Protein AF-0000000078039762 (afdb_homodimer)

Secondary structure (DSSP, 8-state):
-HHHHHHHHHHHHHHHHHH-TT-----HHHHHHHHTS-HHHHHHHT-SSHHHHHHHHHHHHHHHHHHHHHHHHT-TT-SSHHHHIIIIIHHHHHHTHHHHHHHHH-STTTTHHHHHHHHHHHHHHHS-EEEEE-SSS-HHHHHHHHHHHHHHHHHHHHTSSSPPPHHHHHHHHHHHHTS-HHHHEEEEEPP---/-HHHHHHHHHHHHHHHHHH-TT-----HHHHHHHHTS-HHHHHHHT-SSHHHHHHHHHHHHHHHHHHHHHHHHT-TT-SSHHHHIIIIIHHHHHHTHHHHHHHHH-STTTTHHHHHHHHHHHHHHHS-EEEEE-SSS-HHHHHHHHHHHHHHHHHHHHTSSSPPPHHHHHHHHHHHHTS-HHHHEEEEEPP---

Structure (mmCIF, N/CA/C/O backbone):
data_AF-0000000078039762-model_v1
#
loop_
_entity.id
_entity.type
_entity.pdbx_description
1 polymer 'TetR family transcriptional regulator'
#
loop_
_atom_site.group_PDB
_atom_site.id
_atom_site.type_symbol
_atom_site.label_atom_id
_atom_site.label_alt_id
_atom_site.label_comp_id
_atom_site.label_asym_id
_atom_site.label_entity_id
_atom_site.label_seq_id
_atom_site.pdbx_PDB_ins_code
_atom_site.Cartn_x
_atom_site.Cartn_y
_atom_site.Cartn_z
_atom_site.occupancy
_atom_site.B_iso_or_equiv
_atom_site.auth_seq_id
_atom_site.auth_comp_id
_atom_site.auth_asym_id
_atom_site.auth_atom_id
_atom_site.pdbx_PDB_model_num
ATOM 1 N N . MET A 1 1 ? 27.312 -24.609 -12.953 1 38.22 1 MET A N 1
ATOM 2 C CA . MET A 1 1 ? 28.078 -23.75 -12.047 1 38.22 1 MET A CA 1
ATOM 3 C C . MET A 1 1 ? 27.406 -22.391 -11.883 1 38.22 1 MET A C 1
ATOM 5 O O . MET A 1 1 ? 27.547 -21.75 -10.844 1 38.22 1 MET A O 1
ATOM 9 N N . VAL A 1 2 ? 26.828 -21.812 -12.977 1 49.09 2 VAL A N 1
ATOM 10 C CA . VAL A 1 2 ? 26.266 -20.5 -13.281 1 49.09 2 VAL A CA 1
ATOM 11 C C . VAL A 1 2 ? 24.953 -20.312 -12.539 1 49.09 2 VAL A C 1
ATOM 13 O O . VAL A 1 2 ? 24.703 -19.266 -11.945 1 49.09 2 VAL A O 1
ATOM 16 N N . GLN A 1 3 ? 24.156 -21.359 -12.648 1 53.16 3 GLN A N 1
ATOM 17 C CA . GLN A 1 3 ? 22.844 -21.328 -12.023 1 53.16 3 GLN A CA 1
ATOM 18 C C . GLN A 1 3 ? 22.969 -21.297 -10.5 1 53.16 3 GLN A C 1
ATOM 20 O O . GLN A 1 3 ? 22.219 -20.578 -9.828 1 53.16 3 GLN A O 1
ATOM 25 N N . GLY A 1 4 ? 24.078 -21.812 -10.016 1 63.88 4 GLY A N 1
ATOM 26 C CA . GLY A 1 4 ? 24.391 -21.906 -8.602 1 63.88 4 GLY A CA 1
ATOM 27 C C . GLY A 1 4 ? 24.781 -20.562 -7.984 1 63.88 4 GLY A C 1
ATOM 28 O O . GLY A 1 4 ? 24.406 -20.266 -6.848 1 63.88 4 GLY A O 1
ATOM 29 N N . SER A 1 5 ? 25.266 -19.688 -8.906 1 82.94 5 SER A N 1
ATOM 30 C CA . SER A 1 5 ? 25.797 -18.438 -8.383 1 82.94 5 SER A CA 1
ATOM 31 C C . SER A 1 5 ? 2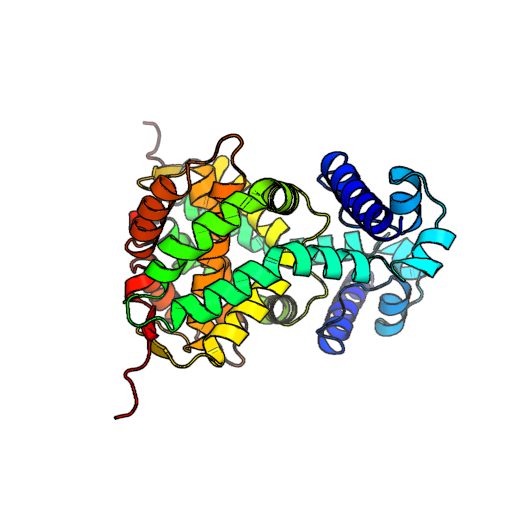4.703 -17.391 -8.234 1 82.94 5 SER A C 1
ATOM 33 O O . SER A 1 5 ? 24.656 -16.688 -7.223 1 82.94 5 SER A O 1
ATOM 35 N N . ARG A 1 6 ? 23.766 -17.438 -9.211 1 90.38 6 ARG A N 1
ATOM 36 C CA . ARG A 1 6 ? 22.688 -16.469 -9.07 1 90.38 6 ARG A CA 1
ATOM 37 C C . ARG A 1 6 ? 21.859 -16.734 -7.812 1 90.38 6 ARG A C 1
ATOM 39 O O . ARG A 1 6 ? 21.484 -15.805 -7.102 1 90.38 6 ARG A O 1
ATOM 46 N N . GLU A 1 7 ? 21.781 -18.031 -7.59 1 91.62 7 GLU A N 1
ATOM 47 C CA . GLU A 1 7 ? 21.031 -18.422 -6.395 1 91.62 7 GLU A CA 1
ATOM 48 C C . GLU A 1 7 ? 21.766 -18 -5.125 1 91.62 7 GLU A C 1
ATOM 50 O O . GLU A 1 7 ? 21.141 -17.578 -4.152 1 91.62 7 GLU A O 1
ATOM 55 N N . ALA A 1 8 ? 23 -18.109 -5.215 1 93.06 8 ALA A N 1
ATOM 56 C CA . ALA A 1 8 ? 23.812 -17.688 -4.074 1 93.06 8 ALA A CA 1
ATOM 57 C C . ALA A 1 8 ? 23.672 -16.188 -3.818 1 93.06 8 ALA A C 1
ATOM 59 O O . ALA A 1 8 ? 23.594 -15.75 -2.666 1 93.06 8 ALA A O 1
ATOM 60 N N . ILE A 1 9 ? 23.609 -15.453 -4.852 1 95.69 9 ILE A N 1
ATOM 61 C CA . ILE A 1 9 ? 23.484 -14 -4.762 1 95.69 9 ILE A CA 1
ATOM 62 C C . ILE A 1 9 ? 22.094 -13.641 -4.207 1 95.69 9 ILE A C 1
ATOM 64 O O . ILE A 1 9 ? 21.984 -12.828 -3.291 1 95.69 9 ILE A O 1
ATOM 68 N N . VAL A 1 10 ? 21.125 -14.32 -4.703 1 94.38 10 VAL A N 1
ATOM 69 C CA . VAL A 1 10 ? 19.75 -14.078 -4.254 1 94.38 10 VAL A CA 1
ATOM 70 C C . VAL A 1 10 ? 19.609 -14.453 -2.781 1 94.38 10 VAL A C 1
ATOM 72 O O . VAL A 1 10 ? 19.047 -13.703 -1.993 1 94.38 10 VAL A O 1
ATOM 75 N N . ASN A 1 11 ? 20.188 -15.586 -2.461 1 94.94 11 ASN A N 1
ATOM 76 C CA . ASN A 1 11 ? 20.141 -16.016 -1.07 1 94.94 11 ASN A CA 1
ATOM 77 C C . ASN A 1 11 ? 20.844 -15.039 -0.145 1 94.94 11 ASN A C 1
ATOM 79 O O . ASN A 1 11 ? 20.422 -14.836 0.993 1 94.94 11 ASN A O 1
ATOM 83 N N . ALA A 1 12 ? 21.906 -14.484 -0.628 1 96.62 12 ALA A N 1
ATOM 84 C CA . ALA A 1 12 ? 22.641 -13.492 0.145 1 96.62 12 ALA A CA 1
ATOM 85 C C . ALA A 1 12 ? 21.781 -12.266 0.425 1 96.62 12 ALA A C 1
ATOM 87 O O . ALA A 1 12 ? 21.781 -11.734 1.539 1 96.62 12 ALA A O 1
ATOM 88 N N . VAL A 1 13 ? 21 -11.836 -0.562 1 96 13 VAL A N 1
ATOM 89 C CA . VAL A 1 13 ? 20.109 -10.695 -0.399 1 96 13 VAL A CA 1
ATOM 90 C C . VAL A 1 13 ? 19.078 -10.992 0.697 1 96 13 VAL A C 1
ATOM 92 O O . VAL A 1 13 ? 18.859 -10.172 1.59 1 96 13 VAL A O 1
ATOM 95 N N . PHE A 1 14 ? 18.578 -12.156 0.68 1 94.56 14 PHE A N 1
ATOM 96 C CA . PHE A 1 14 ? 17.562 -12.531 1.656 1 94.56 14 PHE A CA 1
ATOM 97 C C . PHE A 1 14 ? 18.172 -12.641 3.051 1 94.56 14 PHE A C 1
ATOM 99 O O . PHE A 1 14 ? 17.531 -12.273 4.039 1 94.56 14 PHE A O 1
ATOM 106 N N . ARG A 1 15 ? 19.359 -13.109 3.131 1 96.12 15 ARG A N 1
ATOM 107 C CA . ARG A 1 15 ? 20.031 -13.188 4.426 1 96.12 15 ARG A CA 1
ATOM 108 C C . ARG A 1 15 ? 20.281 -11.797 5 1 96.12 15 ARG A C 1
ATOM 110 O O . ARG A 1 15 ? 20.062 -11.562 6.188 1 96.12 15 ARG A O 1
ATOM 117 N N . ILE A 1 16 ? 20.688 -10.93 4.164 1 97 16 ILE A N 1
ATOM 118 C CA . ILE A 1 16 ? 20.953 -9.562 4.598 1 97 16 ILE A CA 1
ATOM 119 C C . ILE A 1 16 ? 19.656 -8.914 5.082 1 97 16 ILE A C 1
ATOM 121 O O . ILE A 1 16 ? 19.625 -8.273 6.137 1 97 16 ILE A O 1
ATOM 125 N N . ALA A 1 17 ? 18.625 -9.133 4.32 1 95.06 17 ALA A N 1
ATOM 126 C CA . ALA A 1 17 ? 17.328 -8.562 4.672 1 95.06 17 ALA A CA 1
ATOM 127 C C . ALA A 1 17 ? 16.844 -9.078 6.027 1 95.06 17 ALA A C 1
ATOM 129 O O . ALA A 1 17 ? 16.344 -8.312 6.852 1 95.06 17 ALA A O 1
ATOM 130 N N . ARG A 1 18 ? 17.062 -10.312 6.262 1 93.5 18 ARG A N 1
ATOM 131 C CA . ARG A 1 18 ? 16.625 -10.93 7.504 1 93.5 18 ARG A CA 1
ATOM 132 C C . ARG A 1 18 ? 17.438 -10.438 8.695 1 93.5 18 ARG A C 1
ATOM 134 O O . ARG A 1 18 ? 16.891 -10.219 9.773 1 93.5 18 ARG A O 1
ATOM 141 N N . LYS A 1 19 ? 18.641 -10.195 8.469 1 95.38 19 LYS A N 1
ATOM 142 C CA . LYS A 1 19 ? 19.547 -9.734 9.516 1 95.38 19 LYS A CA 1
ATOM 143 C C . LYS A 1 19 ? 19.266 -8.273 9.875 1 95.38 19 LYS A C 1
ATOM 145 O O . LYS A 1 19 ? 19.438 -7.867 11.023 1 95.38 19 LYS A O 1
ATOM 150 N N . ASN A 1 20 ? 18.859 -7.539 8.828 1 94.62 20 ASN A N 1
ATOM 151 C CA . ASN A 1 20 ? 18.625 -6.109 8.992 1 94.62 20 ASN A CA 1
ATOM 152 C C . ASN A 1 20 ? 17.25 -5.707 8.438 1 94.62 20 ASN A C 1
ATOM 154 O O . ASN A 1 20 ? 17.172 -5.008 7.43 1 94.62 20 ASN A O 1
ATOM 158 N N . PRO A 1 21 ? 16.234 -5.992 9.172 1 91.19 21 PRO A N 1
ATOM 159 C CA . PRO A 1 21 ? 14.891 -5.836 8.633 1 91.19 21 PRO A CA 1
ATOM 160 C C . PRO A 1 21 ? 14.547 -4.383 8.312 1 91.19 21 PRO A C 1
ATOM 162 O O . PRO A 1 21 ? 13.672 -4.117 7.484 1 91.19 21 PRO A O 1
ATOM 165 N N . ASN A 1 22 ? 15.281 -3.434 8.875 1 85.69 22 ASN A N 1
ATOM 166 C CA . ASN A 1 22 ? 14.953 -2.029 8.672 1 85.69 22 ASN A CA 1
ATOM 167 C C . ASN A 1 22 ? 15.859 -1.38 7.633 1 85.69 22 ASN A C 1
ATOM 169 O O . ASN A 1 22 ? 15.695 -0.205 7.305 1 85.69 22 ASN A O 1
ATOM 173 N N . GLN A 1 23 ? 16.75 -2.143 7.105 1 87.81 23 GLN A N 1
ATOM 174 C CA . GLN A 1 23 ? 17.641 -1.61 6.086 1 87.81 23 GLN A CA 1
ATOM 175 C C . GLN A 1 23 ? 16.891 -1.348 4.781 1 87.81 23 GLN A C 1
ATOM 177 O O . GLN A 1 23 ? 16.141 -2.199 4.312 1 87.81 23 GLN A O 1
ATOM 182 N N . ARG A 1 24 ? 17.156 -0.207 4.18 1 82.81 24 ARG A N 1
ATOM 183 C CA . ARG A 1 24 ? 16.359 0.198 3.023 1 82.81 24 ARG A CA 1
ATOM 184 C C . ARG A 1 24 ? 17.172 0.089 1.739 1 82.81 24 ARG A C 1
ATOM 186 O O . ARG A 1 24 ? 16.625 0.141 0.639 1 82.81 24 ARG A O 1
ATOM 193 N N . GLU A 1 25 ? 18.484 0.005 1.938 1 84 25 GLU A N 1
ATOM 194 C CA . GLU A 1 25 ? 19.375 -0.081 0.786 1 84 25 GLU A CA 1
ATOM 195 C C . GLU A 1 25 ? 20.469 -1.127 1.009 1 84 25 GLU A C 1
ATOM 197 O O . GLU A 1 25 ? 20.812 -1.432 2.15 1 84 25 GLU A O 1
ATOM 202 N N . ILE A 1 26 ? 20.859 -1.694 -0.103 1 92.69 26 ILE A N 1
ATOM 203 C CA . ILE A 1 26 ? 21.969 -2.65 -0.054 1 92.69 26 ILE A CA 1
ATOM 204 C C . ILE A 1 26 ? 22.922 -2.4 -1.221 1 92.69 26 ILE A C 1
ATOM 206 O O . ILE A 1 26 ? 22.5 -1.93 -2.281 1 92.69 26 ILE A O 1
ATOM 210 N N . THR A 1 27 ? 24.203 -2.602 -1.029 1 93.75 27 THR A N 1
ATOM 211 C CA . THR A 1 27 ? 25.188 -2.389 -2.074 1 93.75 27 THR A CA 1
ATOM 212 C C . THR A 1 27 ? 25.672 -3.721 -2.646 1 93.75 27 THR A C 1
ATOM 214 O O . THR A 1 27 ? 25.5 -4.77 -2.02 1 93.75 27 THR A O 1
ATOM 217 N N . MET A 1 28 ? 26.312 -3.576 -3.809 1 95.12 28 MET A N 1
ATOM 218 C CA . MET A 1 28 ? 26.906 -4.758 -4.418 1 95.12 28 MET A CA 1
ATOM 219 C C . MET A 1 28 ? 28.016 -5.328 -3.531 1 95.12 28 MET A C 1
ATOM 221 O O . MET A 1 28 ? 28.203 -6.543 -3.469 1 95.12 28 MET A O 1
ATOM 225 N N . ALA A 1 29 ? 28.703 -4.441 -2.852 1 95.81 29 ALA A N 1
ATOM 226 C CA . ALA A 1 29 ? 29.781 -4.867 -1.963 1 95.81 29 ALA A CA 1
ATOM 227 C C . ALA A 1 29 ? 29.234 -5.711 -0.813 1 95.81 29 ALA A C 1
ATOM 229 O O . ALA A 1 29 ? 29.812 -6.754 -0.481 1 95.81 29 ALA A O 1
ATOM 230 N N . GLU A 1 30 ? 28.141 -5.305 -0.199 1 96.81 30 GLU A N 1
ATOM 231 C CA . GLU A 1 30 ? 27.516 -6.035 0.895 1 96.81 30 GLU A CA 1
ATOM 232 C C . GLU A 1 30 ? 27.031 -7.41 0.434 1 96.81 30 GLU A C 1
ATOM 234 O O . GLU A 1 30 ? 27.203 -8.406 1.144 1 96.81 30 GLU A O 1
ATOM 239 N N . ILE A 1 31 ? 26.438 -7.418 -0.762 1 97.25 31 ILE A N 1
ATOM 240 C CA . ILE A 1 31 ? 25.906 -8.656 -1.317 1 97.25 31 ILE A CA 1
ATOM 241 C C . ILE A 1 31 ? 27.047 -9.625 -1.604 1 97.25 31 ILE A C 1
ATOM 243 O O . ILE A 1 31 ? 26.969 -10.812 -1.259 1 97.25 31 ILE A O 1
ATOM 247 N N . ALA A 1 32 ? 28.109 -9.117 -2.217 1 96.5 32 ALA A N 1
ATOM 248 C CA . ALA A 1 32 ? 29.281 -9.938 -2.535 1 96.5 32 ALA A CA 1
ATOM 249 C C . ALA A 1 32 ? 29.875 -10.555 -1.272 1 96.5 32 ALA A C 1
ATOM 251 O O . ALA A 1 32 ? 30.156 -11.758 -1.229 1 96.5 32 ALA A O 1
ATOM 252 N N . LYS A 1 33 ? 30.016 -9.742 -0.26 1 97 33 LYS A N 1
ATOM 253 C CA . LYS A 1 33 ? 30.562 -10.188 1.016 1 97 33 LYS A CA 1
ATOM 254 C C . LYS A 1 33 ? 29.719 -11.289 1.627 1 97 33 LYS A C 1
ATOM 256 O O . LYS A 1 33 ? 30.234 -12.328 2.049 1 97 33 LYS A O 1
ATOM 261 N N . GLU A 1 34 ? 28.422 -11.141 1.652 1 96.81 34 GLU A N 1
ATOM 262 C CA . GLU A 1 34 ? 27.5 -12.109 2.242 1 96.81 34 GLU A CA 1
ATOM 263 C C . GLU A 1 34 ? 27.469 -13.406 1.438 1 96.81 34 GLU A C 1
ATOM 265 O O . GLU A 1 34 ? 27.344 -14.492 2.006 1 96.81 34 GLU A O 1
ATOM 270 N N . ALA A 1 35 ? 27.609 -13.273 0.099 1 95.69 35 ALA A N 1
ATOM 271 C CA . ALA A 1 35 ? 27.547 -14.422 -0.798 1 95.69 35 ALA A CA 1
ATOM 272 C C . ALA A 1 35 ? 28.875 -15.164 -0.83 1 95.69 35 ALA A C 1
ATOM 274 O O . ALA A 1 35 ? 28.953 -16.297 -1.311 1 95.69 35 ALA A O 1
ATOM 275 N N . GLY A 1 36 ? 29.938 -14.516 -0.437 1 94.94 36 GLY A N 1
ATOM 276 C CA . GLY A 1 36 ? 31.25 -15.133 -0.442 1 94.94 36 GLY A CA 1
ATOM 277 C C . GLY A 1 36 ? 31.891 -15.156 -1.817 1 94.94 36 GLY A C 1
ATOM 278 O O . GLY A 1 36 ? 32.562 -16.125 -2.18 1 94.94 36 GLY A O 1
ATOM 279 N N . ILE A 1 37 ? 31.578 -14.188 -2.617 1 93.81 37 ILE A N 1
ATOM 280 C CA . ILE A 1 37 ? 32.188 -14.055 -3.941 1 93.81 37 ILE A CA 1
ATOM 281 C C . ILE A 1 37 ? 32.656 -12.617 -4.164 1 93.81 37 ILE A C 1
ATOM 283 O O . ILE A 1 37 ? 32.25 -11.711 -3.426 1 93.81 37 ILE A O 1
ATOM 287 N N . SER A 1 38 ? 33.531 -12.43 -5.152 1 92 38 SER A N 1
ATOM 288 C CA . SER A 1 38 ? 34.031 -11.078 -5.426 1 92 38 SER A CA 1
ATOM 289 C C . SER A 1 38 ? 32.969 -10.25 -6.16 1 92 38 SER A C 1
ATOM 291 O O . SER A 1 38 ? 32.156 -10.797 -6.902 1 92 38 SER A O 1
ATOM 293 N N . ARG A 1 39 ? 33.031 -8.945 -5.906 1 92.81 39 ARG A N 1
ATOM 294 C CA . ARG A 1 39 ? 32.156 -8.023 -6.637 1 92.81 39 ARG A CA 1
ATOM 295 C C . ARG A 1 39 ? 32.312 -8.18 -8.141 1 92.81 39 ARG A C 1
ATOM 297 O O . ARG A 1 39 ? 31.344 -8.172 -8.891 1 92.81 39 ARG A O 1
ATOM 304 N N . GLN A 1 40 ? 33.5 -8.391 -8.562 1 92.38 40 GLN A N 1
ATOM 305 C CA . GLN A 1 40 ? 33.844 -8.516 -9.977 1 92.38 40 GLN A CA 1
ATOM 306 C C . GLN A 1 40 ? 33.188 -9.742 -10.594 1 92.38 40 GLN A C 1
ATOM 308 O O . GLN A 1 40 ? 32.656 -9.688 -11.719 1 92.38 40 GLN A O 1
ATOM 313 N N . ALA A 1 41 ? 33.188 -10.719 -9.898 1 91.56 41 ALA A N 1
ATOM 314 C CA . ALA A 1 41 ? 32.531 -11.953 -10.359 1 91.56 41 ALA A CA 1
ATOM 315 C C . ALA A 1 41 ? 31.047 -11.75 -10.578 1 91.56 41 ALA A C 1
ATOM 317 O O . ALA A 1 41 ? 30.484 -12.281 -11.539 1 91.56 41 ALA A O 1
ATOM 318 N N . ILE A 1 42 ? 30.328 -11.008 -9.664 1 93.12 42 ILE A N 1
ATOM 319 C CA . ILE A 1 42 ? 28.906 -10.727 -9.805 1 93.12 42 ILE A CA 1
ATOM 320 C C . ILE A 1 42 ? 28.672 -9.898 -11.07 1 93.12 42 ILE A C 1
ATOM 322 O O . ILE A 1 42 ? 27.812 -10.242 -11.891 1 93.12 42 ILE A O 1
ATOM 326 N N . TYR A 1 43 ? 29.5 -8.938 -11.328 1 90.44 43 TYR A N 1
ATOM 327 C CA . TYR A 1 43 ? 29.375 -8.023 -12.461 1 90.44 43 TYR A CA 1
ATOM 328 C C . TYR A 1 43 ? 29.594 -8.75 -13.773 1 90.44 43 TYR A C 1
ATOM 330 O O . TYR A 1 43 ? 28.859 -8.531 -14.742 1 90.44 43 TYR A O 1
ATOM 338 N N . GLN A 1 44 ? 30.5 -9.523 -13.812 1 86.56 44 GLN A N 1
ATOM 339 C CA . GLN A 1 44 ? 30.938 -10.156 -15.047 1 86.56 44 GLN A CA 1
ATOM 340 C C . GLN A 1 44 ? 29.969 -11.266 -15.469 1 86.56 44 GLN A C 1
ATOM 342 O O . GLN A 1 44 ? 29.703 -11.438 -16.656 1 86.56 44 GLN A O 1
ATOM 347 N N . LYS A 1 45 ? 29.406 -11.859 -14.516 1 88.69 45 LYS A N 1
ATOM 348 C CA . LYS A 1 45 ? 28.781 -13.125 -14.891 1 88.69 45 LYS A CA 1
ATOM 349 C C . LYS A 1 45 ? 27.281 -13.102 -14.586 1 88.69 45 LYS A C 1
ATOM 351 O O . LYS A 1 45 ? 26.531 -13.93 -15.102 1 88.69 45 LYS A O 1
ATOM 356 N N . HIS A 1 46 ? 26.812 -12.102 -13.797 1 92.06 46 HIS A N 1
ATOM 357 C CA . HIS A 1 46 ? 25.453 -12.336 -13.297 1 92.06 46 HIS A CA 1
ATOM 358 C C . HIS A 1 46 ? 24.609 -11.07 -13.383 1 92.06 46 HIS A C 1
ATOM 360 O O . HIS A 1 46 ? 23.609 -11.031 -14.094 1 92.06 46 HIS A O 1
ATOM 366 N N . PHE A 1 47 ? 25.016 -10.031 -12.539 1 95.44 47 PHE A N 1
ATOM 367 C CA . PHE A 1 47 ? 24.203 -8.82 -12.445 1 95.44 47 PHE A CA 1
ATOM 368 C C . PHE A 1 47 ? 25.078 -7.574 -12.516 1 95.44 47 PHE A C 1
ATOM 370 O O . PHE A 1 47 ? 26.141 -7.523 -11.898 1 95.44 47 PHE A O 1
ATOM 377 N N . SER A 1 48 ? 24.609 -6.598 -13.156 1 94.19 48 SER A N 1
ATOM 378 C CA . SER A 1 48 ? 25.391 -5.379 -13.344 1 94.19 48 SER A CA 1
ATOM 379 C C . SER A 1 48 ? 25.156 -4.395 -12.203 1 94.19 48 SER A C 1
ATOM 381 O O . SER A 1 48 ? 25.922 -3.445 -12.031 1 94.19 48 SER A O 1
ATOM 383 N N . ASN A 1 49 ? 24.047 -4.504 -11.516 1 92.19 49 ASN A N 1
ATOM 384 C CA . ASN A 1 49 ? 23.703 -3.637 -10.391 1 92.19 49 ASN A CA 1
ATOM 385 C C . ASN A 1 49 ? 22.656 -4.273 -9.484 1 92.19 49 ASN A C 1
ATOM 387 O O . ASN A 1 49 ? 22.109 -5.336 -9.805 1 92.19 49 ASN A O 1
ATOM 391 N N . VAL A 1 50 ? 22.391 -3.625 -8.445 1 92.5 50 VAL A N 1
ATOM 392 C CA . VAL A 1 50 ? 21.469 -4.141 -7.438 1 92.5 50 VAL A CA 1
ATOM 393 C C . VAL A 1 50 ? 20.062 -4.215 -8.023 1 92.5 50 VAL A C 1
ATOM 395 O O . VAL A 1 50 ? 19.312 -5.16 -7.75 1 92.5 50 VAL A O 1
ATOM 398 N N . GLU A 1 51 ? 19.734 -3.285 -8.875 1 89.62 51 GLU A N 1
ATOM 399 C CA . GLU A 1 51 ? 18.406 -3.244 -9.484 1 89.62 51 GLU A CA 1
ATOM 400 C C . GLU A 1 51 ? 18.141 -4.504 -10.305 1 89.62 51 GLU A C 1
ATOM 402 O O . GLU A 1 51 ? 17.031 -5.055 -10.258 1 89.62 51 GLU A O 1
ATOM 407 N N . GLU A 1 52 ? 19.062 -4.945 -10.969 1 93.31 52 GLU A N 1
ATOM 408 C CA . GLU A 1 52 ? 18.922 -6.152 -11.773 1 93.31 52 GLU A CA 1
ATOM 409 C C . GLU A 1 52 ? 18.688 -7.379 -10.898 1 93.31 52 GLU A C 1
ATOM 411 O O . GLU A 1 52 ? 17.969 -8.305 -11.289 1 93.31 52 GLU A O 1
ATOM 416 N N . ILE A 1 53 ? 19.328 -7.371 -9.75 1 94.62 53 ILE A N 1
ATOM 417 C CA . ILE A 1 53 ? 19.141 -8.469 -8.812 1 94.62 53 ILE A CA 1
ATOM 418 C C . ILE A 1 53 ? 17.688 -8.5 -8.344 1 94.62 53 ILE A C 1
ATOM 420 O O . ILE A 1 53 ? 17.031 -9.555 -8.375 1 94.62 53 ILE A O 1
ATOM 424 N N . PHE A 1 54 ? 17.156 -7.371 -8.023 1 92.62 54 PHE A N 1
ATOM 425 C CA . PHE A 1 54 ? 15.773 -7.301 -7.547 1 92.62 54 PHE A CA 1
ATOM 426 C C . PHE A 1 54 ? 14.797 -7.625 -8.672 1 92.62 54 PHE A C 1
ATOM 428 O O . PHE A 1 54 ? 13.773 -8.273 -8.438 1 92.62 54 PHE A O 1
ATOM 435 N N . ASP A 1 55 ? 15.117 -7.219 -9.828 1 92.06 55 ASP A N 1
ATOM 436 C CA . ASP A 1 55 ? 14.289 -7.582 -10.969 1 92.06 55 ASP A CA 1
ATOM 437 C C . ASP A 1 55 ? 14.211 -9.102 -11.141 1 92.06 55 ASP A C 1
ATOM 439 O O . ASP A 1 55 ? 13.141 -9.648 -11.406 1 92.06 55 ASP A O 1
ATOM 443 N N . TYR A 1 56 ? 15.344 -9.68 -11.016 1 93.38 56 TYR A N 1
ATOM 444 C CA . TYR A 1 56 ? 15.406 -11.133 -11.125 1 93.38 56 TYR A CA 1
ATOM 445 C C . TYR A 1 56 ? 14.586 -11.797 -10.023 1 93.38 56 TYR A C 1
ATOM 447 O O . TYR A 1 56 ? 13.82 -12.727 -10.281 1 93.38 56 TYR A O 1
ATOM 455 N N . ILE A 1 57 ? 14.688 -11.305 -8.852 1 93.75 57 ILE A N 1
ATOM 456 C CA . ILE A 1 57 ? 13.953 -11.836 -7.711 1 93.75 57 ILE A CA 1
ATOM 457 C C . ILE A 1 57 ? 12.453 -11.68 -7.949 1 93.75 57 ILE A C 1
ATOM 459 O O . ILE A 1 57 ? 11.688 -12.633 -7.773 1 93.75 57 ILE A O 1
ATOM 463 N N . HIS A 1 58 ? 12.047 -10.492 -8.398 1 93.81 58 HIS A N 1
ATOM 464 C CA . HIS A 1 58 ? 10.633 -10.234 -8.672 1 93.81 58 HIS A CA 1
ATOM 465 C C . HIS A 1 58 ? 10.094 -11.195 -9.719 1 93.81 58 HIS A C 1
ATOM 467 O O . HIS A 1 58 ? 9.047 -11.82 -9.516 1 93.81 58 HIS A O 1
ATOM 473 N N . ARG A 1 59 ? 10.812 -11.359 -10.75 1 92.44 59 ARG A N 1
ATOM 474 C CA . ARG A 1 59 ? 10.359 -12.203 -11.859 1 92.44 59 ARG A CA 1
ATOM 475 C C . ARG A 1 59 ? 10.289 -13.664 -11.43 1 92.44 59 ARG A C 1
ATOM 477 O O . ARG A 1 59 ? 9.352 -14.383 -11.797 1 92.44 59 ARG A O 1
ATOM 484 N N . SER A 1 60 ? 11.273 -14.078 -10.711 1 91.25 60 SER A N 1
ATOM 485 C CA . SER A 1 60 ? 11.305 -15.469 -10.25 1 91.25 60 SER A CA 1
ATOM 486 C C . SER A 1 60 ? 10.109 -15.789 -9.367 1 91.25 60 SER A C 1
ATOM 488 O O . SER A 1 60 ? 9.602 -16.906 -9.375 1 91.25 60 SER A O 1
ATOM 490 N N . MET A 1 61 ? 9.617 -14.828 -8.688 1 91.69 61 MET A N 1
ATOM 491 C CA . MET A 1 61 ? 8.516 -15.023 -7.754 1 91.69 61 MET A CA 1
ATOM 492 C C . MET A 1 61 ? 7.172 -14.859 -8.461 1 91.69 61 MET A C 1
ATOM 494 O O . MET A 1 61 ? 6.18 -15.477 -8.062 1 91.69 61 MET A O 1
ATOM 498 N N . THR A 1 62 ? 7.172 -14.094 -9.562 1 95.12 62 THR A N 1
ATOM 499 C CA . THR A 1 62 ? 5.863 -13.625 -10 1 95.12 62 THR A CA 1
ATOM 500 C C . THR A 1 62 ? 5.52 -14.18 -11.375 1 95.12 62 THR A C 1
ATOM 502 O O . THR A 1 62 ? 4.348 -14.25 -11.75 1 95.12 62 THR A O 1
ATOM 505 N N . ASP A 1 63 ? 6.473 -14.594 -12.188 1 95.12 63 ASP A N 1
ATOM 506 C CA . ASP A 1 63 ? 6.207 -14.961 -13.578 1 95.12 63 ASP A CA 1
ATOM 507 C C . ASP A 1 63 ? 5.156 -16.062 -13.664 1 95.12 63 ASP A C 1
ATOM 509 O O . ASP A 1 63 ? 4.188 -15.953 -14.414 1 95.12 63 ASP A O 1
ATOM 513 N N . GLU A 1 64 ? 5.367 -17.094 -12.906 1 96.5 64 GLU A N 1
ATOM 514 C CA . GLU A 1 64 ? 4.406 -18.188 -12.898 1 96.5 64 GLU A CA 1
ATOM 515 C C . GLU A 1 64 ? 3.041 -17.734 -12.406 1 96.5 64 GLU A C 1
ATOM 517 O O . GLU A 1 64 ? 2.01 -18.094 -12.969 1 96.5 64 GLU A O 1
ATOM 522 N N . VAL A 1 65 ? 2.986 -16.938 -11.391 1 97.12 65 VAL A N 1
ATOM 523 C CA . VAL A 1 65 ? 1.748 -16.438 -10.797 1 97.12 65 VAL A CA 1
ATOM 524 C C . VAL A 1 65 ? 0.979 -15.609 -11.812 1 97.12 65 VAL A C 1
ATOM 526 O O . VAL A 1 65 ? -0.232 -15.773 -11.977 1 97.12 65 VAL A O 1
ATOM 529 N N . PHE A 1 66 ? 1.729 -14.766 -12.5 1 97.12 66 PHE A N 1
ATOM 530 C CA . PHE A 1 66 ? 1.105 -13.906 -13.5 1 97.12 66 PHE A CA 1
ATOM 531 C C . PHE A 1 66 ? 0.528 -14.734 -14.641 1 97.12 66 PHE A C 1
ATOM 533 O O . PHE A 1 66 ? -0.563 -14.445 -15.133 1 97.12 66 PHE A O 1
ATOM 540 N N . GLU A 1 67 ? 1.277 -15.727 -15.055 1 96.56 67 GLU A N 1
ATOM 541 C CA . GLU A 1 67 ? 0.8 -16.578 -16.125 1 96.56 67 GLU A CA 1
ATOM 542 C C . GLU A 1 67 ? -0.472 -17.328 -15.727 1 96.56 67 GLU A C 1
ATOM 544 O O . GLU A 1 67 ? -1.424 -17.406 -16.516 1 96.56 67 GLU A O 1
ATOM 549 N N . VAL A 1 68 ? -0.471 -17.844 -14.578 1 97.31 68 VAL A N 1
ATOM 550 C CA . VAL A 1 68 ? -1.641 -18.562 -14.07 1 97.31 68 VAL A CA 1
ATOM 551 C C . VAL A 1 68 ? -2.809 -17.578 -13.914 1 97.31 68 VAL A C 1
ATOM 553 O O . VAL A 1 68 ? -3.947 -17.906 -14.258 1 97.31 68 VAL A O 1
ATOM 556 N N . PHE A 1 69 ? -2.566 -16.422 -13.414 1 97.56 69 PHE A N 1
ATOM 557 C CA . PHE A 1 69 ? -3.609 -15.406 -13.25 1 97.56 69 PHE A CA 1
ATOM 558 C C . PHE A 1 69 ? -4.246 -15.07 -14.594 1 97.56 69 PHE A C 1
ATOM 560 O O . PHE A 1 69 ? -5.473 -15.047 -14.711 1 97.56 69 PHE A O 1
ATOM 567 N N . LYS A 1 70 ? -3.395 -14.859 -15.547 1 95.62 70 LYS A N 1
ATOM 568 C CA . LYS A 1 70 ? -3.863 -14.531 -16.891 1 95.62 70 LYS A CA 1
ATOM 569 C C . LYS A 1 70 ? -4.812 -15.602 -17.422 1 95.62 70 LYS A C 1
ATOM 571 O O . LYS A 1 70 ? -5.879 -15.281 -17.953 1 95.62 70 LYS A O 1
ATOM 576 N N . THR A 1 71 ? -4.449 -16.797 -17.25 1 95.69 71 THR A N 1
ATOM 577 C CA . THR A 1 71 ? -5.242 -17.922 -17.734 1 95.69 71 THR A CA 1
ATOM 578 C C . THR A 1 71 ? -6.504 -18.094 -16.891 1 95.69 71 THR A C 1
ATOM 580 O O . THR A 1 71 ? -7.586 -18.359 -17.422 1 95.69 71 THR A O 1
ATOM 583 N N . SER A 1 72 ? -6.367 -17.891 -15.602 1 96.5 72 SER A N 1
ATOM 584 C CA . SER A 1 72 ? -7.457 -18.156 -14.672 1 96.5 72 SER A CA 1
ATOM 585 C C . SER A 1 72 ? -8.578 -17.141 -14.828 1 96.5 72 SER A C 1
ATOM 587 O O . SER A 1 72 ? -9.758 -17.5 -14.797 1 96.5 72 SER A O 1
ATOM 589 N N . ILE A 1 73 ? -8.281 -15.883 -15.047 1 95.69 73 ILE A N 1
ATOM 590 C CA . ILE A 1 73 ? -9.297 -14.836 -15.078 1 95.69 73 ILE A CA 1
ATOM 591 C C . ILE A 1 73 ? -10.07 -14.914 -16.391 1 95.69 73 ILE A C 1
ATOM 593 O O . ILE A 1 73 ? -11.141 -14.305 -16.531 1 95.69 73 ILE A O 1
ATOM 597 N N . THR A 1 74 ? -9.555 -15.617 -17.375 1 94.06 74 THR A N 1
ATOM 598 C CA . THR A 1 74 ? -10.234 -15.773 -18.656 1 94.06 74 THR A CA 1
ATOM 599 C C . THR A 1 74 ? -10.859 -17.156 -18.766 1 94.06 74 THR A C 1
ATOM 601 O O . THR A 1 74 ? -11.422 -17.516 -19.812 1 94.06 74 THR A O 1
ATOM 604 N N . ASN A 1 75 ? -10.719 -17.969 -17.75 1 93.81 75 ASN A N 1
ATOM 605 C CA . ASN A 1 75 ? -11.328 -19.297 -17.703 1 93.81 75 ASN A CA 1
ATOM 606 C C . ASN A 1 75 ? -12.828 -19.203 -17.469 1 93.81 75 ASN A C 1
ATOM 608 O O . ASN A 1 75 ? -13.273 -18.688 -16.438 1 93.81 75 ASN A O 1
ATOM 612 N N . PRO A 1 76 ? -13.68 -19.734 -18.344 1 91.62 76 PRO A N 1
ATOM 613 C CA . PRO A 1 76 ? -15.133 -19.641 -18.219 1 91.62 76 PRO A CA 1
ATOM 614 C C . PRO A 1 76 ? -15.672 -20.359 -16.984 1 91.62 76 PRO A C 1
ATOM 616 O O . PRO A 1 76 ? -16.812 -20.125 -16.578 1 91.62 76 PRO A O 1
ATOM 619 N N . LYS A 1 77 ? -14.906 -21.172 -16.391 1 91.56 77 LYS A N 1
ATOM 620 C CA . LYS A 1 77 ? -15.336 -21.875 -15.188 1 91.56 77 LYS A CA 1
ATOM 621 C C . LYS A 1 77 ? -15.312 -20.938 -13.977 1 91.56 77 LYS A C 1
ATOM 623 O O . LYS A 1 77 ? -15.898 -21.25 -12.938 1 91.56 77 LYS A O 1
ATOM 628 N N . ASN A 1 78 ? -14.57 -19.875 -14.07 1 90.94 78 ASN A N 1
ATOM 629 C CA . ASN A 1 78 ? -14.531 -18.891 -13 1 90.94 78 ASN A CA 1
ATOM 630 C C . ASN A 1 78 ? -15.539 -17.766 -13.242 1 90.94 78 ASN A C 1
ATOM 632 O O . ASN A 1 78 ? -15.492 -17.094 -14.281 1 90.94 78 ASN A O 1
ATOM 636 N N . HIS A 1 79 ? -16.375 -17.578 -12.227 1 90.44 79 HIS A N 1
ATOM 637 C CA . HIS A 1 79 ? -17.469 -16.625 -12.414 1 90.44 79 HIS A CA 1
ATOM 638 C C . HIS A 1 79 ? -17.141 -15.281 -11.781 1 90.44 79 HIS A C 1
ATOM 640 O O . HIS A 1 79 ? -17.969 -14.367 -11.812 1 90.44 79 HIS A O 1
ATOM 646 N N . SER A 1 80 ? -16 -15.266 -11.203 1 96.25 80 SER A N 1
ATOM 647 C CA . SER A 1 80 ? -15.547 -14.039 -10.555 1 96.25 80 SER A CA 1
ATOM 648 C C . SER A 1 80 ? -14.023 -13.984 -10.484 1 96.25 80 SER A C 1
ATOM 650 O O . SER A 1 80 ? -13.367 -15.023 -10.344 1 96.25 80 SER A O 1
ATOM 652 N N . ILE A 1 81 ? -13.555 -12.828 -10.594 1 97.06 81 ILE A N 1
ATOM 653 C CA . ILE A 1 81 ? -12.117 -12.656 -10.484 1 97.06 81 ILE A CA 1
ATOM 654 C C . ILE A 1 81 ? -11.648 -13.102 -9.102 1 97.06 81 ILE A C 1
ATOM 656 O O . ILE A 1 81 ? -10.539 -13.633 -8.953 1 97.06 81 ILE A O 1
ATOM 660 N N . TYR A 1 82 ? -12.469 -12.898 -8.094 1 98.19 82 TYR A N 1
ATOM 661 C CA . TYR A 1 82 ? -12.109 -13.266 -6.727 1 98.19 82 TYR A CA 1
ATOM 662 C C . TYR A 1 82 ? -12.047 -14.781 -6.57 1 98.19 82 TYR A C 1
ATOM 664 O O . TYR A 1 82 ? -11.234 -15.297 -5.797 1 98.19 82 TYR A O 1
ATOM 672 N N . GLU A 1 83 ? -12.891 -15.477 -7.32 1 97.44 83 GLU A N 1
ATOM 673 C CA . GLU A 1 83 ? -12.812 -16.938 -7.352 1 97.44 83 GLU A CA 1
ATOM 674 C C . GLU A 1 83 ? -11.5 -17.406 -7.973 1 97.44 83 GLU A C 1
ATOM 676 O O . GLU A 1 83 ? -10.883 -18.359 -7.488 1 97.44 83 GLU A O 1
ATOM 681 N N . ALA A 1 84 ? -11.117 -16.734 -9.039 1 96.81 84 ALA A N 1
ATOM 682 C CA . ALA A 1 84 ? -9.844 -17.062 -9.688 1 96.81 84 ALA A CA 1
ATOM 683 C C . ALA A 1 84 ? -8.68 -16.875 -8.719 1 96.81 84 ALA A C 1
ATOM 685 O O . ALA A 1 84 ? -7.793 -17.734 -8.633 1 96.81 84 ALA A O 1
ATOM 686 N N . VAL A 1 85 ? -8.664 -15.789 -7.969 1 98.19 85 VAL A N 1
ATOM 687 C CA . VAL A 1 85 ? -7.609 -15.523 -6.992 1 98.19 85 VAL A CA 1
ATOM 688 C C . VAL A 1 85 ? -7.625 -16.594 -5.91 1 98.19 85 VAL A C 1
ATOM 690 O O . VAL A 1 85 ? -6.59 -17.188 -5.598 1 98.19 85 VAL A O 1
ATOM 693 N N . ALA A 1 86 ? -8.82 -16.875 -5.398 1 98.44 86 ALA A N 1
ATOM 694 C CA . ALA A 1 86 ? -8.969 -17.828 -4.309 1 98.44 86 ALA A CA 1
ATOM 695 C C . ALA A 1 86 ? -8.5 -19.219 -4.738 1 98.44 86 ALA A C 1
ATOM 697 O O . ALA A 1 86 ? -7.789 -19.891 -3.996 1 98.44 86 ALA A O 1
ATOM 698 N N . LYS A 1 87 ? -8.852 -19.594 -5.898 1 97.44 87 LYS A N 1
ATOM 699 C CA . LYS A 1 87 ? -8.641 -20.969 -6.355 1 97.44 87 LYS A CA 1
ATOM 700 C C . LYS A 1 87 ? -7.223 -21.156 -6.883 1 97.44 87 LYS A C 1
ATOM 702 O O . LYS A 1 87 ? -6.594 -22.188 -6.621 1 97.44 87 LYS A O 1
ATOM 707 N N . ASP A 1 88 ? -6.688 -20.188 -7.566 1 97.5 88 ASP A N 1
ATOM 708 C CA . ASP A 1 88 ? -5.492 -20.469 -8.352 1 97.5 88 ASP A CA 1
ATOM 709 C C . ASP A 1 88 ? -4.301 -19.656 -7.852 1 97.5 88 ASP A C 1
ATOM 711 O O . ASP A 1 88 ? -3.152 -20.094 -7.957 1 97.5 88 ASP A O 1
ATOM 715 N N . ILE A 1 89 ? -4.523 -18.516 -7.367 1 98 89 ILE A N 1
ATOM 716 C CA . ILE A 1 89 ? -3.42 -17.625 -7.039 1 98 89 ILE A CA 1
ATOM 717 C C . ILE A 1 89 ? -2.975 -17.844 -5.598 1 98 89 ILE A C 1
ATOM 719 O O . ILE A 1 89 ? -1.777 -17.953 -5.32 1 98 89 ILE A O 1
ATOM 723 N N . ILE A 1 90 ? -3.893 -17.953 -4.652 1 98.38 90 ILE A N 1
ATOM 724 C CA . ILE A 1 90 ? -3.596 -18.094 -3.23 1 98.38 90 ILE A CA 1
ATOM 725 C C . ILE A 1 90 ? -2.73 -19.344 -3.012 1 98.38 90 ILE A C 1
ATOM 727 O O . ILE A 1 90 ? -1.697 -19.266 -2.342 1 98.38 90 ILE A O 1
ATOM 731 N N . PRO A 1 91 ? -3.004 -20.484 -3.65 1 98.06 91 PRO A N 1
ATOM 732 C CA . PRO A 1 91 ? -2.131 -21.656 -3.477 1 98.06 91 PRO A CA 1
ATOM 733 C C . PRO A 1 91 ? -0.723 -21.422 -4.016 1 98.06 91 PRO A C 1
ATOM 735 O O . PRO A 1 91 ? 0.252 -21.906 -3.443 1 98.06 91 PRO A O 1
ATOM 738 N N . LEU A 1 92 ? -0.621 -20.688 -5.039 1 97.38 92 LEU A N 1
ATOM 739 C CA . LEU A 1 92 ? 0.687 -20.422 -5.633 1 97.38 92 LEU A CA 1
ATOM 740 C C . LEU A 1 92 ? 1.514 -19.5 -4.738 1 97.38 92 LEU A C 1
ATOM 742 O O . LEU A 1 92 ? 2.721 -19.703 -4.582 1 97.38 92 LEU A O 1
ATOM 746 N N . VAL A 1 93 ? 0.889 -18.5 -4.203 1 96.75 93 VAL A N 1
ATOM 747 C CA . VAL A 1 93 ? 1.569 -17.578 -3.303 1 96.75 93 VAL A CA 1
ATOM 748 C C . VAL A 1 93 ? 2.078 -18.328 -2.076 1 96.75 93 VAL A C 1
ATOM 750 O O . VAL A 1 93 ? 3.174 -18.062 -1.582 1 96.75 93 VAL A O 1
ATOM 753 N N . TYR A 1 94 ? 1.283 -19.266 -1.629 1 97.5 94 TYR A N 1
ATOM 754 C CA . TYR A 1 94 ? 1.673 -20.078 -0.477 1 97.5 94 TYR A CA 1
ATOM 755 C C . TYR A 1 94 ? 2.965 -20.844 -0.754 1 97.5 94 TYR A C 1
ATOM 757 O O . TYR A 1 94 ? 3.818 -20.969 0.126 1 97.5 94 TYR A O 1
ATOM 765 N N . GLN A 1 95 ? 3.123 -21.297 -1.972 1 95.44 95 GLN A N 1
ATOM 766 C CA . GLN A 1 95 ? 4.32 -22.031 -2.365 1 95.44 95 GLN A CA 1
ATOM 767 C C . GLN A 1 95 ? 5.551 -21.125 -2.348 1 95.44 95 GLN A C 1
ATOM 769 O O . GLN A 1 95 ? 6.68 -21.609 -2.213 1 95.44 95 GLN A O 1
ATOM 774 N N . LYS A 1 96 ? 5.309 -19.859 -2.48 1 92.94 96 LYS A N 1
ATOM 775 C CA . LYS A 1 96 ? 6.398 -18.875 -2.523 1 92.94 96 LYS A CA 1
ATOM 776 C C . LYS A 1 96 ? 6.496 -18.109 -1.213 1 92.94 96 LYS A C 1
ATOM 778 O O . LYS A 1 96 ? 7.008 -16.984 -1.185 1 92.94 96 LYS A O 1
ATOM 783 N N . ARG A 1 97 ? 6.047 -18.656 -0.15 1 93.38 97 ARG A N 1
ATOM 784 C CA . ARG A 1 97 ? 5.828 -17.953 1.109 1 93.38 97 ARG A CA 1
ATOM 785 C C . ARG A 1 97 ? 7.148 -17.453 1.687 1 93.38 97 ARG A C 1
ATOM 787 O O . ARG A 1 97 ? 7.195 -16.375 2.291 1 93.38 97 ARG A O 1
ATOM 794 N N . ASP A 1 98 ? 8.242 -18.172 1.466 1 89.19 98 ASP A N 1
ATOM 795 C CA . ASP A 1 98 ? 9.516 -17.766 2.057 1 89.19 98 ASP A CA 1
ATOM 796 C C . ASP A 1 98 ? 9.945 -16.406 1.544 1 89.19 98 ASP A C 1
ATOM 798 O O . ASP A 1 98 ? 10.352 -15.539 2.328 1 89.19 98 ASP A O 1
ATOM 802 N N . HIS A 1 99 ? 9.797 -16.219 0.263 1 89.5 99 HIS A N 1
ATOM 803 C CA . HIS A 1 99 ? 10.141 -14.938 -0.336 1 89.5 99 HIS A CA 1
ATOM 804 C C . HIS A 1 99 ? 9.156 -13.852 0.095 1 89.5 99 HIS A C 1
ATOM 806 O O . HIS A 1 99 ? 9.57 -12.75 0.48 1 89.5 99 HIS A O 1
ATOM 812 N N . ALA A 1 100 ? 7.879 -14.219 0.094 1 90.75 100 ALA A N 1
ATOM 813 C CA . ALA A 1 100 ? 6.84 -13.258 0.456 1 90.75 100 ALA A CA 1
ATOM 814 C C . ALA A 1 100 ? 6.992 -12.797 1.904 1 90.75 100 ALA A C 1
ATOM 816 O O . ALA A 1 100 ? 6.805 -11.625 2.215 1 90.75 100 ALA A O 1
ATOM 817 N N . TYR A 1 101 ? 7.391 -13.688 2.695 1 91.75 101 TYR A N 1
ATOM 818 C CA . TYR A 1 101 ? 7.602 -13.414 4.113 1 91.75 101 TYR A CA 1
ATOM 819 C C . TYR A 1 101 ? 8.688 -12.359 4.305 1 91.75 101 TYR A C 1
ATOM 821 O O . TYR A 1 101 ? 8.508 -11.414 5.082 1 91.75 101 TYR A O 1
ATOM 829 N N . VAL A 1 102 ? 9.766 -12.469 3.6 1 90.5 102 VAL A N 1
ATOM 830 C CA . VAL A 1 102 ? 10.883 -11.539 3.719 1 90.5 102 VAL A CA 1
ATOM 831 C C . VAL A 1 102 ? 10.469 -10.164 3.213 1 90.5 102 VAL A C 1
ATOM 833 O O . VAL A 1 102 ? 10.734 -9.148 3.863 1 90.5 102 VAL A O 1
ATOM 836 N N . PHE A 1 103 ? 9.734 -10.141 2.162 1 88.94 103 PHE A N 1
ATOM 837 C CA . PHE A 1 103 ? 9.305 -8.867 1.58 1 88.94 103 PHE A CA 1
ATOM 838 C C . PHE A 1 103 ? 8.359 -8.133 2.52 1 88.94 103 PHE A C 1
ATOM 840 O O . PHE A 1 103 ? 8.414 -6.91 2.631 1 88.94 103 PHE A O 1
ATOM 847 N N . TYR A 1 104 ? 7.578 -8.867 3.182 1 89.12 104 TYR A N 1
ATOM 848 C CA . TYR A 1 104 ? 6.59 -8.273 4.07 1 89.12 104 TYR A CA 1
ATOM 849 C C . TYR A 1 104 ? 7.246 -7.715 5.328 1 89.12 104 TYR A C 1
ATOM 851 O O . TYR A 1 104 ? 6.852 -6.66 5.824 1 89.12 104 TYR A O 1
ATOM 859 N N . HIS A 1 105 ? 8.273 -8.367 5.801 1 90.69 105 HIS A N 1
ATOM 860 C CA . HIS A 1 105 ? 8.797 -8.055 7.121 1 90.69 105 HIS A CA 1
ATOM 861 C C . HIS A 1 105 ? 10.016 -7.145 7.027 1 90.69 105 HIS A C 1
ATOM 863 O O . HIS A 1 105 ? 10.516 -6.656 8.047 1 90.69 105 HIS A O 1
ATOM 869 N N . THR A 1 106 ? 10.5 -6.941 5.828 1 89.69 106 THR A N 1
ATOM 870 C CA . THR A 1 106 ? 11.727 -6.16 5.707 1 89.69 106 THR A CA 1
ATOM 871 C C . THR A 1 106 ? 11.508 -4.949 4.801 1 89.69 106 THR A C 1
ATOM 873 O O . THR A 1 106 ? 10.508 -4.871 4.09 1 89.69 106 THR A O 1
ATOM 876 N N . SER A 1 107 ? 12.398 -4 4.828 1 84.5 107 SER A N 1
ATOM 877 C CA . SER A 1 107 ? 12.234 -2.732 4.121 1 84.5 107 SER A CA 1
ATOM 878 C C . SER A 1 107 ? 13.164 -2.643 2.918 1 84.5 107 SER A C 1
ATOM 880 O O . SER A 1 107 ? 13.258 -1.595 2.277 1 84.5 107 SER A O 1
ATOM 882 N N . LEU A 1 108 ? 13.828 -3.748 2.65 1 85.69 108 LEU A N 1
ATOM 883 C CA . LEU A 1 108 ? 14.867 -3.709 1.621 1 85.69 108 LEU A CA 1
ATOM 884 C C . LEU A 1 108 ? 14.25 -3.527 0.238 1 85.69 108 LEU A C 1
ATOM 886 O O . LEU A 1 108 ? 14.844 -2.895 -0.635 1 85.69 108 LEU A O 1
ATOM 890 N N . ASP A 1 109 ? 13.07 -4.133 0.029 1 84.69 109 ASP A N 1
ATOM 891 C CA . ASP A 1 109 ? 12.438 -4.047 -1.281 1 84.69 109 ASP A CA 1
ATOM 892 C C . ASP A 1 109 ? 11 -3.533 -1.163 1 84.69 109 ASP A C 1
ATOM 894 O O . ASP A 1 109 ? 10.047 -4.293 -1.33 1 84.69 109 ASP A O 1
ATOM 898 N N . THR A 1 110 ? 10.906 -2.238 -1.147 1 77.19 110 THR A N 1
ATOM 899 C CA . THR A 1 110 ? 9.57 -1.666 -1.023 1 77.19 110 THR A CA 1
ATOM 900 C C . THR A 1 110 ? 8.938 -1.472 -2.398 1 77.19 110 THR A C 1
ATOM 902 O O . THR A 1 110 ? 7.727 -1.246 -2.504 1 77.19 110 THR A O 1
ATOM 905 N N . GLY A 1 111 ? 9.703 -1.674 -3.426 1 78.12 111 GLY A N 1
ATOM 906 C CA . GLY A 1 111 ? 9.219 -1.486 -4.785 1 78.12 111 GLY A CA 1
ATOM 907 C C . GLY A 1 111 ? 8.438 -2.674 -5.309 1 78.12 111 GLY A C 1
ATOM 908 O O . GLY A 1 111 ? 7.809 -2.59 -6.363 1 78.12 111 GLY A O 1
ATOM 909 N N . ILE A 1 112 ? 8.406 -3.756 -4.605 1 87.44 112 ILE A N 1
ATOM 910 C CA . ILE A 1 112 ? 7.781 -4.977 -5.094 1 87.44 112 ILE A CA 1
ATOM 911 C C . ILE A 1 112 ? 6.281 -4.746 -5.273 1 87.44 112 ILE A C 1
ATOM 913 O O . ILE A 1 112 ? 5.684 -5.234 -6.238 1 87.44 112 ILE A O 1
ATOM 917 N N . PHE A 1 113 ? 5.656 -3.988 -4.445 1 87.56 113 PHE A N 1
ATOM 918 C CA . PHE A 1 113 ? 4.215 -3.793 -4.52 1 87.56 113 PHE A CA 1
ATOM 919 C C . PHE A 1 113 ? 3.844 -2.947 -5.73 1 87.56 113 PHE A C 1
ATOM 921 O O . PHE A 1 113 ? 2.822 -3.191 -6.375 1 87.56 113 PHE A O 1
ATOM 928 N N . THR A 1 114 ? 4.664 -1.972 -5.953 1 85.75 114 THR A N 1
ATOM 929 C CA . THR A 1 114 ? 4.461 -1.181 -7.16 1 85.75 114 THR A CA 1
ATOM 930 C C . THR A 1 114 ? 4.609 -2.049 -8.406 1 85.75 114 THR A C 1
ATOM 932 O O . THR A 1 114 ? 3.805 -1.951 -9.336 1 85.75 114 THR A O 1
ATOM 935 N N . PHE A 1 115 ? 5.613 -2.869 -8.398 1 89.25 115 PHE A N 1
ATOM 936 C CA . PHE A 1 115 ? 5.84 -3.807 -9.492 1 89.25 115 PHE A CA 1
ATOM 937 C C . PHE A 1 115 ? 4.633 -4.715 -9.688 1 89.25 115 PHE A C 1
ATOM 939 O O . PHE A 1 115 ? 4.133 -4.855 -10.805 1 89.25 115 PHE A O 1
ATOM 946 N N . LEU A 1 116 ? 4.184 -5.301 -8.617 1 94.75 116 LEU A N 1
ATOM 947 C CA . LEU A 1 116 ? 3.043 -6.207 -8.672 1 94.75 116 LEU A CA 1
ATOM 948 C C . LEU A 1 116 ? 1.792 -5.48 -9.156 1 94.75 116 LEU A C 1
ATOM 950 O O . LEU A 1 116 ? 1.087 -5.973 -10.039 1 94.75 116 LEU A O 1
ATOM 954 N N . GLU A 1 117 ? 1.52 -4.402 -8.602 1 93.56 117 GLU A N 1
ATOM 955 C CA . GLU A 1 117 ? 0.337 -3.615 -8.938 1 93.56 117 GLU A CA 1
ATOM 956 C C . GLU A 1 117 ? 0.296 -3.297 -10.43 1 93.56 117 GLU A C 1
ATOM 958 O O . GLU A 1 117 ? -0.722 -3.518 -11.086 1 93.56 117 GLU A O 1
ATOM 963 N N . GLU A 1 118 ? 1.382 -2.818 -10.93 1 91.25 118 GLU A N 1
ATOM 964 C CA . GLU A 1 118 ? 1.446 -2.436 -12.336 1 91.25 118 GLU A CA 1
ATOM 965 C C . GLU A 1 118 ? 1.201 -3.635 -13.25 1 91.25 118 GLU A C 1
ATOM 967 O O . GLU A 1 118 ? 0.485 -3.527 -14.242 1 91.25 118 GLU A O 1
ATOM 972 N N . HIS A 1 119 ? 1.741 -4.699 -12.898 1 95.44 119 HIS A N 1
ATOM 973 C CA . HIS A 1 119 ? 1.605 -5.879 -13.75 1 95.44 119 HIS A CA 1
ATOM 974 C C . HIS A 1 119 ? 0.19 -6.445 -13.688 1 95.44 119 HIS A C 1
ATOM 976 O O . HIS A 1 119 ? -0.369 -6.844 -14.711 1 95.44 119 HIS A O 1
ATOM 982 N N . TYR A 1 120 ? -0.347 -6.484 -12.516 1 96.75 120 TYR A N 1
ATOM 983 C CA . TYR A 1 120 ? -1.717 -6.973 -12.406 1 96.75 120 TYR A CA 1
ATOM 984 C C . TYR A 1 120 ? -2.682 -6.062 -13.156 1 96.75 120 TYR A C 1
ATOM 986 O O . TYR A 1 120 ? -3.613 -6.543 -13.812 1 96.75 120 TYR A O 1
ATOM 994 N N . ILE A 1 121 ? -2.496 -4.793 -13.047 1 95.81 121 ILE A N 1
ATOM 995 C CA . ILE A 1 121 ? -3.34 -3.846 -13.766 1 95.81 121 ILE A CA 1
ATOM 996 C C . ILE A 1 121 ? -3.207 -4.078 -15.273 1 95.81 121 ILE A C 1
ATOM 998 O O . ILE A 1 121 ? -4.211 -4.113 -15.992 1 95.81 121 ILE A O 1
ATOM 1002 N N . ASP A 1 122 ? -1.983 -4.238 -15.727 1 95.06 122 ASP A N 1
ATOM 1003 C CA . ASP A 1 122 ? -1.747 -4.508 -17.141 1 95.06 122 ASP A CA 1
ATOM 1004 C C . ASP A 1 122 ? -2.473 -5.773 -17.594 1 95.06 122 ASP A C 1
ATOM 1006 O O . ASP A 1 122 ? -3.119 -5.789 -18.641 1 95.06 122 ASP A O 1
ATOM 1010 N N . LEU A 1 123 ? -2.361 -6.805 -16.812 1 95.5 123 LEU A N 1
ATOM 1011 C CA . LEU A 1 123 ? -2.998 -8.07 -17.141 1 95.5 123 LEU A CA 1
ATOM 1012 C C . LEU A 1 123 ? -4.512 -7.918 -17.219 1 95.5 123 LEU A C 1
ATOM 1014 O O . LEU A 1 123 ? -5.152 -8.445 -18.125 1 95.5 123 LEU A O 1
ATOM 1018 N N . LEU A 1 124 ? -5.086 -7.18 -16.312 1 95.81 124 LEU A N 1
ATOM 1019 C CA . LEU A 1 124 ? -6.531 -6.992 -16.281 1 95.81 124 LEU A CA 1
ATOM 1020 C C . LEU A 1 124 ? -6.996 -6.133 -17.453 1 95.81 124 LEU A C 1
ATOM 1022 O O . LEU A 1 124 ? -8.062 -6.379 -18.016 1 95.81 124 LEU A O 1
ATOM 1026 N N . GLU A 1 125 ? -6.215 -5.188 -17.812 1 92.81 125 GLU A N 1
ATOM 1027 C CA . GLU A 1 125 ? -6.566 -4.273 -18.906 1 92.81 125 GLU A CA 1
ATOM 1028 C C . GLU A 1 125 ? -6.531 -4.977 -20.25 1 92.81 125 GLU A C 1
ATOM 1030 O O . GLU A 1 125 ? -7.305 -4.641 -21.156 1 92.81 125 GLU A O 1
ATOM 1035 N N . TYR A 1 126 ? -5.719 -5.926 -20.359 1 91.5 126 TYR A N 1
ATOM 1036 C CA . TYR A 1 126 ? -5.531 -6.555 -21.672 1 91.5 126 TYR A CA 1
ATOM 1037 C C . TYR A 1 126 ? -6.297 -7.871 -21.75 1 91.5 126 TYR A C 1
ATOM 1039 O O . TYR A 1 126 ? -6.344 -8.508 -22.812 1 91.5 126 TYR A O 1
ATOM 1047 N N . ALA A 1 127 ? -6.832 -8.258 -20.672 1 92.25 127 ALA A N 1
ATOM 1048 C CA . ALA A 1 127 ? -7.555 -9.523 -20.656 1 92.25 127 ALA A CA 1
ATOM 1049 C C . ALA A 1 127 ? -8.93 -9.383 -21.297 1 92.25 127 ALA A C 1
ATOM 1051 O O . ALA A 1 127 ? -9.531 -8.305 -21.266 1 92.25 127 ALA A O 1
ATOM 1052 N N . THR A 1 128 ? -9.391 -10.477 -21.938 1 91.38 128 THR A N 1
ATOM 1053 C CA . THR A 1 128 ? -10.734 -10.523 -22.5 1 91.38 128 THR A CA 1
ATOM 1054 C C . THR A 1 128 ? -11.758 -10.844 -21.406 1 91.38 128 THR A C 1
ATOM 1056 O O . THR A 1 128 ? -12.281 -11.961 -21.344 1 91.38 128 THR A O 1
ATOM 1059 N N . ILE A 1 129 ? -12.062 -9.828 -20.594 1 94.12 129 ILE A N 1
ATOM 1060 C CA . ILE A 1 129 ? -12.984 -9.969 -19.469 1 94.12 129 ILE A CA 1
ATOM 1061 C C . ILE A 1 129 ? -14.016 -8.852 -19.516 1 94.12 129 ILE A C 1
ATOM 1063 O O . ILE A 1 129 ? -13.797 -7.805 -20.125 1 94.12 129 ILE A O 1
ATOM 1067 N N . ASP A 1 130 ? -15.156 -9.172 -18.922 1 95.19 130 ASP A N 1
ATOM 1068 C CA . ASP A 1 130 ? -16.203 -8.188 -18.688 1 95.19 130 ASP A CA 1
ATOM 1069 C C . ASP A 1 130 ? -16.156 -7.672 -17.25 1 95.19 130 ASP A C 1
ATOM 1071 O O . ASP A 1 130 ? -16.281 -8.445 -16.297 1 95.19 130 ASP A O 1
ATOM 1075 N N . ILE A 1 131 ? -16.031 -6.367 -17.141 1 96.19 131 ILE A N 1
ATOM 1076 C CA . ILE A 1 131 ? -15.898 -5.762 -15.82 1 96.19 131 ILE A CA 1
ATOM 1077 C C . ILE A 1 131 ? -17.219 -5.086 -15.438 1 96.19 131 ILE A C 1
ATOM 1079 O O . ILE A 1 131 ? -17.766 -4.301 -16.203 1 96.19 131 ILE A O 1
ATOM 1083 N N . THR A 1 132 ? -17.766 -5.5 -14.32 1 97.25 132 THR A N 1
ATOM 1084 C CA . THR A 1 132 ? -18.875 -4.781 -13.703 1 97.25 132 THR A CA 1
ATOM 1085 C C . THR A 1 132 ? -18.375 -3.846 -12.609 1 97.25 132 THR A C 1
ATOM 1087 O O . THR A 1 132 ? -17.75 -4.293 -11.641 1 97.25 132 THR A O 1
ATOM 1090 N N . ASN A 1 133 ? -18.562 -2.561 -12.734 1 98.19 133 ASN A N 1
ATOM 1091 C CA . ASN A 1 133 ? -18.094 -1.537 -11.812 1 98.19 133 ASN A CA 1
ATOM 1092 C C . ASN A 1 133 ? -19.25 -0.688 -11.281 1 98.19 133 ASN A C 1
ATOM 1094 O O . ASN A 1 133 ? -19.891 0.028 -12.039 1 98.19 133 ASN A O 1
ATOM 1098 N N . ARG A 1 134 ? -19.5 -0.778 -10.023 1 98.12 134 ARG A N 1
ATOM 1099 C CA . ARG A 1 134 ? -20.547 0 -9.352 1 98.12 134 ARG A CA 1
ATOM 1100 C C . ARG A 1 134 ? -19.922 1.003 -8.383 1 98.12 134 ARG A C 1
ATOM 1102 O O . ARG A 1 134 ? -20.641 1.632 -7.598 1 98.12 134 ARG A O 1
ATOM 1109 N N . GLY A 1 135 ? -18.594 1.063 -8.367 1 97.5 135 GLY A N 1
ATOM 1110 C CA . GLY A 1 135 ? -17.875 1.996 -7.512 1 97.5 135 GLY A CA 1
ATOM 1111 C C . GLY A 1 135 ? -17.781 3.393 -8.094 1 97.5 135 GLY A C 1
ATOM 1112 O O . GLY A 1 135 ? -18.188 3.625 -9.234 1 97.5 135 GLY A O 1
ATOM 1113 N N . PRO A 1 136 ? -17.281 4.281 -7.316 1 97.19 136 PRO A N 1
ATOM 1114 C CA . PRO A 1 136 ? -17.297 5.695 -7.703 1 97.19 136 PRO A CA 1
ATOM 1115 C C . PRO A 1 136 ? -16.109 6.086 -8.578 1 97.19 136 PRO A C 1
ATOM 1117 O O . PRO A 1 136 ? -16.016 7.23 -9.031 1 97.19 136 PRO A O 1
ATOM 1120 N N . PHE A 1 137 ? -15.156 5.203 -8.852 1 97.19 137 PHE A N 1
ATOM 1121 C CA . PHE A 1 137 ? -13.977 5.508 -9.648 1 97.19 137 PHE A CA 1
ATOM 1122 C C . PHE A 1 137 ? -14.016 4.766 -10.984 1 97.19 137 PHE A C 1
ATOM 1124 O O . PHE A 1 137 ? -14.891 3.932 -11.211 1 97.19 137 PHE A O 1
ATOM 1131 N N . SER A 1 138 ? -13.109 5.121 -11.883 1 96.12 138 SER A N 1
ATOM 1132 C CA . SER A 1 138 ? -12.977 4.406 -13.148 1 96.12 138 SER A CA 1
ATOM 1133 C C . SER A 1 138 ? -12.68 2.928 -12.922 1 96.12 138 SER A C 1
ATOM 1135 O O . SER A 1 138 ? -12.273 2.533 -11.82 1 96.12 138 SER A O 1
ATOM 1137 N N . ASN A 1 139 ? -12.883 2.062 -13.953 1 96.81 139 ASN A N 1
ATOM 1138 C CA . ASN A 1 139 ? -12.531 0.648 -13.875 1 96.81 139 ASN A CA 1
ATOM 1139 C C . ASN A 1 139 ? -11.086 0.453 -13.414 1 96.81 139 ASN A C 1
ATOM 1141 O O . ASN A 1 139 ? -10.82 -0.333 -12.508 1 96.81 139 ASN A O 1
ATOM 1145 N N . LYS A 1 140 ? -10.188 1.186 -14.047 1 95.88 140 LYS A N 1
ATOM 1146 C CA . LYS A 1 140 ? -8.766 1.051 -13.734 1 95.88 140 LYS A CA 1
ATOM 1147 C C . LYS A 1 140 ? -8.484 1.419 -12.281 1 95.88 140 LYS A C 1
ATOM 1149 O O . LYS A 1 140 ? -7.777 0.695 -11.578 1 95.88 140 LYS A O 1
ATOM 1154 N N . SER A 1 141 ? -9.078 2.525 -11.82 1 96.38 141 SER A N 1
ATOM 1155 C CA . SER A 1 141 ? -8.875 2.998 -10.453 1 96.38 141 SER A CA 1
ATOM 1156 C C . SER A 1 141 ? -9.492 2.039 -9.438 1 96.38 141 SER A C 1
ATOM 1158 O O . SER A 1 141 ? -8.883 1.75 -8.406 1 96.38 141 SER A O 1
ATOM 1160 N N . MET A 1 142 ? -10.711 1.579 -9.727 1 97.69 142 MET A N 1
ATOM 1161 C CA . MET A 1 142 ? -11.344 0.624 -8.828 1 97.69 142 MET A CA 1
ATOM 1162 C C . MET A 1 142 ? -10.531 -0.665 -8.734 1 97.69 142 MET A C 1
ATOM 1164 O O . MET A 1 142 ? -10.391 -1.239 -7.656 1 97.69 142 MET A O 1
ATOM 1168 N N . MET A 1 143 ? -9.984 -1.124 -9.875 1 96.38 143 MET A N 1
ATOM 1169 C CA . MET A 1 143 ? -9.141 -2.314 -9.875 1 96.38 143 MET A CA 1
ATOM 1170 C C . MET A 1 143 ? -7.898 -2.102 -9.016 1 96.38 143 MET A C 1
ATOM 1172 O O . MET A 1 143 ? -7.52 -2.979 -8.234 1 96.38 143 MET A O 1
ATOM 1176 N N . ARG A 1 144 ? -7.293 -0.964 -9.18 1 96.5 144 ARG A N 1
ATOM 1177 C CA . ARG A 1 144 ? -6.105 -0.64 -8.391 1 96.5 144 ARG A CA 1
ATOM 1178 C C . ARG A 1 144 ? -6.414 -0.667 -6.898 1 96.5 144 ARG A C 1
ATOM 1180 O O . ARG A 1 144 ? -5.648 -1.233 -6.113 1 96.5 144 ARG A O 1
ATOM 1187 N N . ILE A 1 145 ? -7.496 -0.079 -6.508 1 97.88 145 ILE A N 1
ATOM 1188 C CA . ILE A 1 145 ? -7.914 -0.006 -5.109 1 97.88 145 ILE A CA 1
ATOM 1189 C C . ILE A 1 145 ? -8.109 -1.415 -4.555 1 97.88 145 ILE A C 1
ATOM 1191 O O . ILE A 1 145 ? -7.562 -1.756 -3.502 1 97.88 145 ILE A O 1
ATOM 1195 N N . VAL A 1 146 ? -8.82 -2.242 -5.281 1 98.06 146 VAL A N 1
ATOM 1196 C CA . VAL A 1 146 ? -9.148 -3.578 -4.793 1 98.06 146 VAL A CA 1
ATOM 1197 C C . VAL A 1 146 ? -7.895 -4.449 -4.793 1 98.06 146 VAL A C 1
ATOM 1199 O O . VAL A 1 146 ? -7.695 -5.262 -3.889 1 98.06 146 VAL A O 1
ATOM 1202 N N . ILE A 1 147 ? -7.055 -4.281 -5.777 1 97.75 147 ILE A N 1
ATOM 1203 C CA . ILE A 1 147 ? -5.793 -5.004 -5.84 1 97.75 147 ILE A CA 1
ATOM 1204 C C . ILE A 1 147 ? -4.969 -4.711 -4.586 1 97.75 147 ILE A C 1
ATOM 1206 O O . ILE A 1 147 ? -4.445 -5.633 -3.951 1 97.75 147 ILE A O 1
ATOM 1210 N N . ASN A 1 148 ? -4.852 -3.479 -4.203 1 96.25 148 ASN A N 1
ATOM 1211 C CA . ASN A 1 148 ? -4.074 -3.104 -3.027 1 96.25 148 ASN A CA 1
ATOM 1212 C C . ASN A 1 148 ? -4.703 -3.639 -1.744 1 96.25 148 ASN A C 1
ATOM 1214 O O . ASN A 1 148 ? -3.994 -3.994 -0.801 1 96.25 148 ASN A O 1
ATOM 1218 N N . TYR A 1 149 ? -6.035 -3.619 -1.713 1 98.19 149 TYR A N 1
ATOM 1219 C CA . TYR A 1 149 ? -6.723 -4.234 -0.584 1 98.19 149 TYR A CA 1
ATOM 1220 C C . TYR A 1 149 ? -6.383 -5.715 -0.48 1 98.19 149 TYR A C 1
ATOM 1222 O O . TYR A 1 149 ? -6.043 -6.207 0.599 1 98.19 149 TYR A O 1
ATOM 1230 N N . ILE A 1 150 ? -6.418 -6.414 -1.614 1 98.5 150 ILE A N 1
ATOM 1231 C CA . ILE A 1 150 ? -6.105 -7.84 -1.666 1 98.5 150 ILE A CA 1
ATOM 1232 C C . ILE A 1 150 ? -4.648 -8.062 -1.267 1 98.5 150 ILE A C 1
ATOM 1234 O O . ILE A 1 150 ? -4.336 -9 -0.524 1 98.5 150 ILE A O 1
ATOM 1238 N N . PHE A 1 151 ? -3.73 -7.184 -1.732 1 96.81 151 PHE A N 1
ATOM 1239 C CA . PHE A 1 151 ? -2.326 -7.277 -1.35 1 96.81 151 PHE A CA 1
ATOM 1240 C C . PHE A 1 151 ? -2.176 -7.246 0.167 1 96.81 151 PHE A C 1
ATOM 1242 O O . PHE A 1 151 ? -1.41 -8.023 0.737 1 96.81 151 PHE A O 1
ATOM 1249 N N . SER A 1 152 ? -2.867 -6.332 0.793 1 96.56 152 SER A N 1
ATOM 1250 C CA . SER A 1 152 ? -2.77 -6.195 2.242 1 96.56 152 SER A CA 1
ATOM 1251 C C . SER A 1 152 ? -3.281 -7.441 2.953 1 96.56 152 SER A C 1
ATOM 1253 O O . SER A 1 152 ? -2.678 -7.902 3.926 1 96.56 152 SER A O 1
ATOM 1255 N N . ILE A 1 153 ? -4.383 -8.016 2.48 1 98.38 153 ILE A N 1
ATOM 1256 C CA . ILE A 1 153 ? -4.984 -9.203 3.072 1 98.38 153 ILE A CA 1
ATOM 1257 C C . ILE A 1 153 ? -4.043 -10.398 2.904 1 98.38 153 ILE A C 1
ATOM 1259 O O . ILE A 1 153 ? -3.707 -11.07 3.879 1 98.38 153 ILE A O 1
ATOM 1263 N N . VAL A 1 154 ? -3.6 -10.609 1.669 1 97.94 154 VAL A N 1
ATOM 1264 C CA . VAL A 1 154 ? -2.742 -11.75 1.362 1 97.94 154 VAL A CA 1
ATOM 1265 C C . VAL A 1 154 ? -1.396 -11.586 2.066 1 97.94 154 VAL A C 1
ATOM 1267 O O . VAL A 1 154 ? -0.822 -12.562 2.553 1 97.94 154 VAL A O 1
ATOM 1270 N N . GLY A 1 155 ? -0.917 -10.352 2.094 1 95.94 155 GLY A N 1
ATOM 1271 C CA . GLY A 1 155 ? 0.319 -10.078 2.811 1 95.94 155 GLY A CA 1
ATOM 1272 C C . GLY A 1 155 ? 0.242 -10.43 4.285 1 95.94 155 GLY A C 1
ATOM 1273 O O . GLY A 1 155 ? 1.157 -11.055 4.828 1 95.94 155 GLY A O 1
ATOM 1274 N N . GLU A 1 156 ? -0.845 -10.07 4.957 1 96.44 156 GLU A N 1
ATOM 1275 C CA . GLU A 1 156 ? -1.031 -10.375 6.371 1 96.44 156 GLU A CA 1
ATOM 1276 C C . GLU A 1 156 ? -1.103 -11.883 6.605 1 96.44 156 GLU A C 1
ATOM 1278 O O . GLU A 1 156 ? -0.584 -12.383 7.605 1 96.44 156 GLU A O 1
ATOM 1283 N N . TRP A 1 157 ? -1.73 -12.516 5.691 1 98.06 157 TRP A N 1
ATOM 1284 C CA . TRP A 1 157 ? -1.887 -13.961 5.789 1 98.06 157 TRP A CA 1
ATOM 1285 C C . TRP A 1 157 ? -0.546 -14.672 5.621 1 98.06 157 TRP A C 1
ATOM 1287 O O . TRP A 1 157 ? -0.13 -15.438 6.488 1 98.06 157 TRP A O 1
ATOM 1297 N N . ILE A 1 158 ? 0.184 -14.367 4.551 1 96.31 158 ILE A N 1
ATOM 1298 C CA . ILE A 1 158 ? 1.357 -15.148 4.168 1 96.31 158 ILE A CA 1
ATOM 1299 C C . ILE A 1 158 ? 2.521 -14.82 5.102 1 96.31 158 ILE A C 1
ATOM 1301 O O . ILE A 1 158 ? 3.479 -15.586 5.203 1 96.31 158 ILE A O 1
ATOM 1305 N N . ALA A 1 159 ? 2.402 -13.688 5.785 1 93.06 159 ALA A N 1
ATOM 1306 C CA . ALA A 1 159 ? 3.463 -13.211 6.672 1 93.06 159 ALA A CA 1
ATOM 1307 C C . ALA A 1 159 ? 3.344 -13.836 8.055 1 93.06 159 ALA A C 1
ATOM 1309 O O . ALA A 1 159 ? 4.246 -13.695 8.891 1 93.06 159 ALA A O 1
ATOM 1310 N N . GLU A 1 160 ? 2.268 -14.523 8.336 1 94.75 160 GLU A N 1
ATOM 1311 C CA . GLU A 1 160 ? 2.129 -15.188 9.625 1 94.75 160 GLU A CA 1
ATOM 1312 C C . GLU A 1 160 ? 3.178 -16.281 9.805 1 94.75 160 GLU A C 1
ATOM 1314 O O . GLU A 1 160 ? 3.613 -16.891 8.82 1 94.75 160 GLU A O 1
ATOM 1319 N N . ASP A 1 161 ? 3.57 -16.453 11.094 1 92.94 161 ASP A N 1
ATOM 1320 C CA . ASP A 1 161 ? 4.523 -17.516 11.383 1 92.94 161 ASP A CA 1
ATOM 1321 C C . ASP A 1 161 ? 3.984 -18.875 10.93 1 92.94 161 ASP A C 1
ATOM 1323 O O . ASP A 1 161 ? 4.73 -19.703 10.406 1 92.94 161 ASP A O 1
ATOM 1327 N N . PHE A 1 162 ? 2.736 -19.047 11.102 1 94.38 162 PHE A N 1
ATOM 1328 C CA . PHE A 1 162 ? 2.041 -20.266 10.711 1 94.38 162 PHE A CA 1
ATOM 1329 C C . PHE A 1 162 ? 0.726 -19.938 10.016 1 94.38 162 PHE A C 1
ATOM 1331 O O . PHE A 1 162 ? -0.348 -20.094 10.602 1 94.38 162 PHE A O 1
ATOM 1338 N N . PRO A 1 163 ? 0.838 -19.547 8.742 1 96.69 163 PRO A N 1
ATOM 1339 C CA . PRO A 1 163 ? -0.396 -19.172 8.039 1 96.69 163 PRO A CA 1
ATOM 1340 C C . PRO A 1 163 ? -1.318 -20.359 7.809 1 96.69 163 PRO A C 1
ATOM 1342 O O . PRO A 1 163 ? -0.849 -21.5 7.699 1 96.69 163 PRO A O 1
ATOM 1345 N N . ASP A 1 164 ? -2.641 -20.094 7.746 1 97.62 164 ASP A N 1
ATOM 1346 C CA . ASP A 1 164 ? -3.604 -21.109 7.34 1 97.62 164 ASP A CA 1
ATOM 1347 C C . ASP A 1 164 ? -3.213 -21.734 6.004 1 97.62 164 ASP A C 1
ATOM 1349 O O . ASP A 1 164 ? -2.664 -21.062 5.133 1 97.62 164 ASP A O 1
ATOM 1353 N N . PRO A 1 165 ? -3.479 -23.062 5.859 1 98.12 165 PRO A N 1
ATOM 1354 C CA . PRO A 1 165 ? -3.34 -23.641 4.516 1 98.12 165 PRO A CA 1
ATOM 1355 C C . PRO A 1 165 ? -4.156 -22.875 3.469 1 98.12 165 PRO A C 1
ATOM 1357 O O . PRO A 1 165 ? -5.184 -22.281 3.797 1 98.12 165 PRO A O 1
ATOM 1360 N N . PRO A 1 166 ? -3.656 -22.922 2.227 1 98.25 166 PRO A N 1
ATOM 1361 C CA . PRO A 1 166 ? -4.289 -22.125 1.177 1 98.25 166 PRO A CA 1
ATOM 1362 C C . PRO A 1 166 ? -5.785 -22.391 1.053 1 98.25 166 PRO A C 1
ATOM 1364 O O . PRO A 1 166 ? -6.562 -21.453 0.829 1 98.25 166 PRO A O 1
ATOM 1367 N N . GLU A 1 167 ? -6.246 -23.641 1.2 1 98 167 GLU A N 1
ATOM 1368 C CA . GLU A 1 167 ? -7.656 -23.984 1.039 1 98 167 GLU A CA 1
ATOM 1369 C C . GLU A 1 167 ? -8.508 -23.312 2.113 1 98 167 GLU A C 1
ATOM 1371 O O . GLU A 1 167 ? -9.633 -22.891 1.842 1 98 167 GLU A O 1
ATOM 1376 N N . VAL A 1 168 ? -8.008 -23.25 3.273 1 98.56 168 VAL A N 1
ATOM 1377 C CA . VAL A 1 168 ? -8.711 -22.625 4.391 1 98.56 168 VAL A CA 1
ATOM 1378 C C . VAL A 1 168 ? -8.734 -21.109 4.199 1 98.56 168 VAL A C 1
ATOM 1380 O O . VAL A 1 168 ? -9.789 -20.469 4.32 1 98.56 168 VAL A O 1
ATOM 1383 N N . PHE A 1 169 ? -7.625 -20.547 3.865 1 98.75 169 PHE A N 1
ATOM 1384 C CA . PHE A 1 169 ? -7.555 -19.094 3.703 1 98.75 169 PHE A CA 1
ATOM 1385 C C . PHE A 1 169 ? -8.367 -18.641 2.5 1 98.75 169 PHE A C 1
ATOM 1387 O O . PHE A 1 169 ? -8.961 -17.562 2.514 1 98.75 169 PHE A O 1
ATOM 1394 N N . ALA A 1 170 ? -8.359 -19.469 1.475 1 98.75 170 ALA A N 1
ATOM 1395 C CA . ALA A 1 170 ? -9.141 -19.125 0.286 1 98.75 170 ALA A CA 1
ATOM 1396 C C . ALA A 1 170 ? -10.594 -18.828 0.646 1 98.75 170 ALA A C 1
ATOM 1398 O O . ALA A 1 170 ? -11.195 -17.891 0.115 1 98.75 170 ALA A O 1
ATOM 1399 N N . LYS A 1 171 ? -11.164 -19.578 1.51 1 98.56 171 LYS A N 1
ATOM 1400 C CA . LYS A 1 171 ? -12.539 -19.344 1.956 1 98.56 171 LYS A CA 1
ATOM 1401 C C . LYS A 1 171 ? -12.664 -18.047 2.727 1 98.56 171 LYS A C 1
ATOM 1403 O O . LYS A 1 171 ? -13.609 -17.281 2.514 1 98.56 171 LYS A O 1
ATOM 1408 N N . LYS A 1 172 ? -11.75 -17.797 3.619 1 98.62 172 LYS A N 1
ATOM 1409 C CA . LYS A 1 172 ? -11.727 -16.547 4.359 1 98.62 172 LYS A CA 1
ATOM 1410 C C . LYS A 1 172 ? -11.602 -15.352 3.416 1 98.62 172 LYS A C 1
ATOM 1412 O O . LYS A 1 172 ? -12.258 -14.328 3.615 1 98.62 172 LYS A O 1
ATOM 1417 N N . PHE A 1 173 ? -10.711 -15.578 2.436 1 98.81 173 PHE A N 1
ATOM 1418 C CA . PHE A 1 173 ? -10.492 -14.539 1.439 1 98.81 173 PHE A CA 1
ATOM 1419 C C . PHE A 1 173 ? -11.797 -14.188 0.733 1 98.81 173 PHE A C 1
ATOM 1421 O O . PHE A 1 173 ? -12.133 -13.008 0.593 1 98.81 173 PHE A O 1
ATOM 1428 N N . LEU A 1 174 ? -12.508 -15.156 0.272 1 98.62 174 LEU A N 1
ATOM 1429 C CA . LEU A 1 174 ? -13.766 -14.914 -0.425 1 98.62 174 LEU A CA 1
ATOM 1430 C C . LEU A 1 174 ? -14.773 -14.234 0.494 1 98.62 174 LEU A C 1
ATOM 1432 O O . LEU A 1 174 ? -15.516 -13.344 0.062 1 98.62 174 LEU A O 1
ATOM 1436 N N . ASP A 1 175 ? -14.844 -14.594 1.737 1 98.56 175 ASP A N 1
ATOM 1437 C CA . ASP A 1 175 ? -15.703 -13.938 2.713 1 98.56 175 ASP A CA 1
ATOM 1438 C C . ASP A 1 175 ? -15.336 -12.461 2.863 1 98.56 175 ASP A C 1
ATOM 1440 O O . ASP A 1 175 ? -16.219 -11.602 2.959 1 98.56 175 ASP A O 1
ATOM 1444 N N . LEU A 1 176 ? -14.047 -12.219 2.908 1 98.75 176 LEU A N 1
ATOM 1445 C CA . LEU A 1 176 ? -13.57 -10.852 3.031 1 98.75 176 LEU A CA 1
ATOM 1446 C C . LEU A 1 176 ? -13.992 -10.016 1.826 1 98.75 176 LEU A C 1
ATOM 1448 O O . LEU A 1 176 ? -14.375 -8.852 1.974 1 98.75 176 LEU A O 1
ATOM 1452 N N . MET A 1 177 ? -13.938 -10.648 0.598 1 98.62 177 MET A N 1
ATOM 1453 C CA . MET A 1 177 ? -14.32 -9.93 -0.615 1 98.62 177 MET A CA 1
ATOM 1454 C C . MET A 1 177 ? -15.82 -9.672 -0.642 1 98.62 177 MET A C 1
ATOM 1456 O O . MET A 1 177 ? -16.297 -8.812 -1.392 1 98.62 177 MET A O 1
ATOM 1460 N N . GLU A 1 178 ? -16.578 -10.352 0.171 1 98.44 178 GLU A N 1
ATOM 1461 C CA . GLU A 1 178 ? -18.031 -10.203 0.213 1 98.44 178 GLU A CA 1
ATOM 1462 C C . GLU A 1 178 ? -18.469 -9.438 1.457 1 98.44 178 GLU A C 1
ATOM 1464 O O . GLU A 1 178 ? -19.672 -9.367 1.762 1 98.44 178 GLU A O 1
ATOM 1469 N N . SER A 1 179 ? -17.578 -8.891 2.17 1 98.56 179 SER A N 1
ATOM 1470 C CA . SER A 1 179 ? -17.844 -8.117 3.375 1 98.56 179 SER A CA 1
ATOM 1471 C C . SER A 1 179 ? -17.312 -6.691 3.244 1 98.56 179 SER A C 1
ATOM 1473 O O . SER A 1 179 ? -16.281 -6.469 2.623 1 98.56 179 SER A O 1
ATOM 1475 N N . SER A 1 180 ? -18.031 -5.742 3.84 1 98.5 180 SER A N 1
ATOM 1476 C CA . SER A 1 180 ? -17.531 -4.367 3.854 1 98.5 180 SER A CA 1
ATOM 1477 C C . SER A 1 180 ? -16.516 -4.156 4.969 1 98.5 180 SER A C 1
ATOM 1479 O O . SER A 1 180 ? -16.562 -4.836 5.996 1 98.5 180 SER A O 1
ATOM 1481 N N . PRO A 1 181 ? -15.602 -3.203 4.785 1 98.44 181 PRO A N 1
ATOM 1482 C CA . PRO A 1 181 ? -14.664 -2.891 5.867 1 98.44 181 PRO A CA 1
ATOM 1483 C C . PRO A 1 181 ? -15.367 -2.584 7.188 1 98.44 181 PRO A C 1
ATOM 1485 O O . PRO A 1 181 ? -14.953 -3.074 8.242 1 98.44 181 PRO A O 1
ATOM 1488 N N . LYS A 1 182 ? -16.422 -1.854 7.109 1 98.12 182 LYS A N 1
ATOM 1489 C CA . LYS A 1 182 ? -17.125 -1.466 8.328 1 98.12 182 LYS A CA 1
ATOM 1490 C C . LYS A 1 182 ? -17.719 -2.684 9.031 1 98.12 182 LYS A C 1
ATOM 1492 O O . LYS A 1 182 ? -17.75 -2.742 10.258 1 98.12 182 LYS A O 1
ATOM 1497 N N . ASP A 1 183 ? -18.234 -3.654 8.227 1 97.81 183 ASP A N 1
ATOM 1498 C CA . ASP A 1 183 ? -18.781 -4.875 8.805 1 97.81 183 ASP A CA 1
ATOM 1499 C C . ASP A 1 183 ? -17.672 -5.723 9.445 1 97.81 183 ASP A C 1
ATOM 1501 O O . ASP A 1 183 ? -17.938 -6.496 10.367 1 97.81 183 ASP A O 1
ATOM 1505 N N . LEU A 1 184 ? -16.469 -5.551 8.977 1 98.25 184 LEU A N 1
ATOM 1506 C CA . LEU A 1 184 ? -15.367 -6.383 9.43 1 98.25 184 LEU A CA 1
ATOM 1507 C C . LEU A 1 184 ? -14.719 -5.793 10.68 1 98.25 184 LEU A C 1
ATOM 1509 O O . LEU A 1 184 ? -14.445 -6.516 11.641 1 98.25 184 LEU A O 1
ATOM 1513 N N . ILE A 1 185 ? -14.477 -4.5 10.688 1 98.12 185 ILE A N 1
ATOM 1514 C CA . ILE A 1 185 ? -13.836 -3.867 11.828 1 98.12 185 ILE A CA 1
ATOM 1515 C C . ILE A 1 185 ? -14.297 -2.416 11.945 1 98.12 185 ILE A C 1
ATOM 1517 O O . ILE A 1 185 ? -14.453 -1.727 10.938 1 98.12 185 ILE A O 1
ATOM 1521 N N . ASP A 1 186 ? -14.586 -2.029 13.141 1 97.5 186 ASP A N 1
ATOM 1522 C CA . ASP A 1 186 ? -14.969 -0.656 13.461 1 97.5 186 ASP A CA 1
ATOM 1523 C C . ASP A 1 186 ? -14.477 -0.26 14.852 1 97.5 186 ASP A C 1
ATOM 1525 O O . ASP A 1 186 ? -14.078 -1.117 15.641 1 97.5 186 ASP A O 1
ATOM 1529 N N . ALA A 1 187 ? -14.312 1.017 15.016 1 95.62 187 ALA A N 1
ATOM 1530 C CA . ALA A 1 187 ? -13.883 1.518 16.328 1 95.62 187 ALA A CA 1
ATOM 1531 C C . ALA A 1 187 ? -14.688 2.754 16.719 1 95.62 187 ALA A C 1
ATOM 1533 O O . ALA A 1 187 ? -15.086 3.543 15.859 1 95.62 187 ALA A O 1
ATOM 1534 N N . ARG A 1 188 ? -14.938 2.855 18.031 1 93.88 188 ARG A N 1
ATOM 1535 C CA . ARG A 1 188 ? -15.625 3.994 18.625 1 93.88 188 ARG A CA 1
ATOM 1536 C C . ARG A 1 188 ? -14.969 4.391 19.953 1 93.88 188 ARG A C 1
ATOM 1538 O O . ARG A 1 188 ? -14.227 3.607 20.547 1 93.88 188 ARG A O 1
ATOM 1545 N N . PRO A 1 189 ? -15.164 5.691 20.297 1 92.5 189 PRO A N 1
ATOM 1546 C CA . PRO A 1 189 ? -14.617 6.066 21.609 1 92.5 189 PRO A CA 1
ATOM 1547 C C . PRO A 1 189 ? -15.094 5.145 22.734 1 92.5 189 PRO A C 1
ATOM 1549 O O . PRO A 1 189 ? -16.25 4.723 22.734 1 92.5 189 PRO A O 1
ATOM 1552 N N . ALA A 1 190 ? -14.125 4.809 23.516 1 89.31 190 ALA A N 1
ATOM 1553 C CA . ALA A 1 190 ? -14.484 3.984 24.672 1 89.31 190 ALA A CA 1
ATOM 1554 C C . ALA A 1 190 ? -15.383 4.75 25.641 1 89.31 190 ALA A C 1
ATOM 1556 O O . ALA A 1 190 ? -15.211 5.953 25.828 1 89.31 190 ALA A O 1
ATOM 1557 N N . PRO A 1 191 ? -16.375 3.986 26.078 1 79.69 191 PRO A N 1
ATOM 1558 C CA . PRO A 1 191 ? -17.234 4.66 27.047 1 79.69 191 PRO A CA 1
ATOM 1559 C C . PRO A 1 191 ? -16.453 5.172 28.266 1 79.69 191 PRO A C 1
ATOM 1561 O O . PRO A 1 191 ? -15.414 4.605 28.609 1 79.69 191 PRO A O 1
ATOM 1564 N N . ASP A 1 192 ? -16.578 6.383 28.75 1 68.81 192 ASP A N 1
ATOM 1565 C CA . ASP A 1 192 ? -15.984 6.91 29.969 1 68.81 192 ASP A CA 1
ATOM 1566 C C . ASP A 1 192 ? -16.016 5.875 31.094 1 68.81 192 ASP A C 1
ATOM 1568 O O . ASP A 1 192 ? -17.031 5.203 31.297 1 68.81 192 ASP A O 1
ATOM 1572 N N . LYS A 1 193 ? -14.852 5.262 31.328 1 54.47 193 LYS A N 1
ATOM 1573 C CA . LYS A 1 193 ? -14.891 4.473 32.562 1 54.47 193 LYS A CA 1
ATOM 1574 C C . LYS A 1 193 ? -15.602 5.23 33.656 1 54.4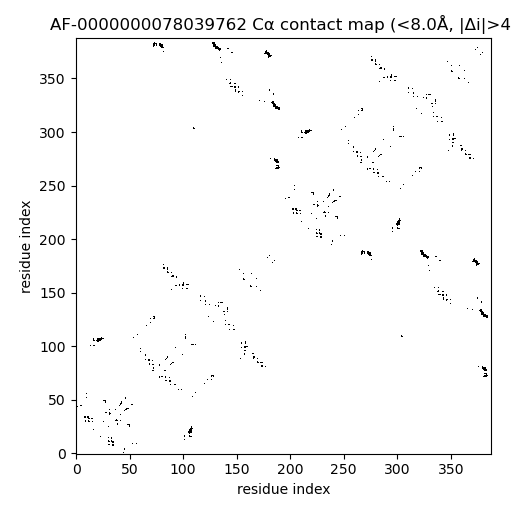7 193 LYS A C 1
ATOM 1576 O O . LYS A 1 193 ? -15.219 6.352 34 1 54.47 193 LYS A O 1
ATOM 1581 N N . LYS A 1 194 ? -16.953 4.926 33.688 1 39.03 194 LYS A N 1
ATOM 1582 C CA . LYS A 1 194 ? -17.562 5.348 34.969 1 39.03 194 LYS A CA 1
ATOM 1583 C C . LYS A 1 194 ? -16.766 4.828 36.156 1 39.03 194 LYS A C 1
ATOM 1585 O O . LYS A 1 194 ? -16.328 3.676 36.156 1 39.03 194 LYS A O 1
ATOM 1590 N N . MET B 1 1 ? 15.461 34.188 7.188 1 38.16 1 MET B N 1
ATOM 1591 C CA . MET B 1 1 ? 16.312 33.719 6.098 1 38.16 1 MET B CA 1
ATOM 1592 C C . MET B 1 1 ? 16.312 32.188 6.02 1 38.16 1 MET B C 1
ATOM 1594 O O . MET B 1 1 ? 16.5 31.625 4.945 1 38.16 1 MET B O 1
ATOM 1598 N N . VAL B 1 2 ? 16.297 31.484 7.203 1 49.22 2 VAL B N 1
ATOM 1599 C CA . VAL B 1 2 ? 16.469 30.078 7.555 1 49.22 2 VAL B CA 1
ATOM 1600 C C . VAL B 1 2 ? 15.25 29.281 7.117 1 49.22 2 VAL B C 1
ATOM 1602 O O . VAL B 1 2 ? 15.375 28.188 6.539 1 49.22 2 VAL B O 1
ATOM 1605 N N . GLN B 1 3 ? 14.117 29.859 7.461 1 53.03 3 GLN B N 1
ATOM 1606 C CA . GLN B 1 3 ? 12.852 29.203 7.141 1 53.03 3 GLN B CA 1
ATOM 1607 C C . GLN B 1 3 ? 12.633 29.141 5.633 1 53.03 3 GLN B C 1
ATOM 1609 O O . GLN B 1 3 ? 12.148 28.125 5.113 1 53.03 3 GLN B O 1
ATOM 1614 N N . GLY B 1 4 ? 13.258 30.078 4.949 1 64 4 GLY B N 1
ATOM 1615 C CA . GLY B 1 4 ? 13.18 30.203 3.504 1 64 4 GLY B CA 1
ATOM 1616 C C . GLY B 1 4 ? 13.984 29.156 2.758 1 64 4 GLY B C 1
ATOM 1617 O O . GLY B 1 4 ? 13.555 28.672 1.716 1 64 4 GLY B O 1
ATOM 1618 N N . SER B 1 5 ? 15 28.656 3.51 1 82.81 5 SER B N 1
ATOM 1619 C CA . SER B 1 5 ? 15.914 27.75 2.82 1 82.81 5 SER B CA 1
ATOM 1620 C C . SER B 1 5 ? 15.414 26.312 2.863 1 82.81 5 SER B C 1
ATOM 1622 O O . SER B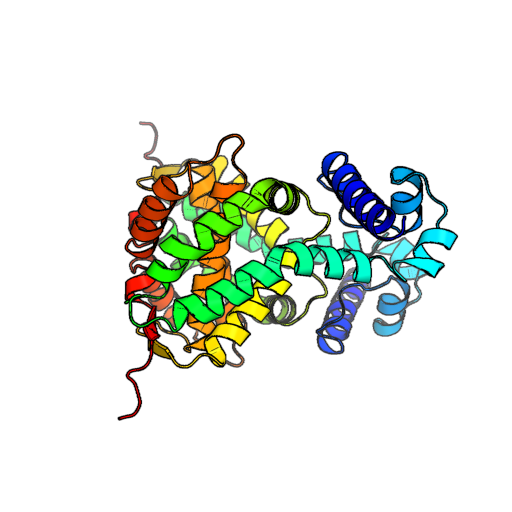 1 5 ? 15.461 25.594 1.854 1 82.81 5 SER B O 1
ATOM 1624 N N . ARG B 1 6 ? 14.805 25.969 4.035 1 90.38 6 ARG B N 1
ATOM 1625 C CA . ARG B 1 6 ? 14.273 24.609 4.086 1 90.38 6 ARG B CA 1
ATOM 1626 C C . ARG B 1 6 ? 13.164 24.422 3.059 1 90.38 6 ARG B C 1
ATOM 1628 O O . ARG B 1 6 ? 13.094 23.375 2.404 1 90.38 6 ARG B O 1
ATOM 1635 N N . GLU B 1 7 ? 12.469 25.516 2.932 1 91.62 7 GLU B N 1
ATOM 1636 C CA . GLU B 1 7 ? 11.383 25.469 1.954 1 91.62 7 GLU B CA 1
ATOM 1637 C C . GLU B 1 7 ? 11.93 25.359 0.532 1 91.62 7 GLU B C 1
ATOM 1639 O O . GLU B 1 7 ? 11.367 24.641 -0.299 1 91.62 7 GLU B O 1
ATOM 1644 N N . ALA B 1 8 ? 12.961 26.016 0.349 1 93.12 8 ALA B N 1
ATOM 1645 C CA . ALA B 1 8 ? 13.602 25.938 -0.965 1 93.12 8 ALA B CA 1
ATOM 1646 C C . ALA B 1 8 ? 14.094 24.531 -1.263 1 93.12 8 ALA B C 1
ATOM 1648 O O . ALA B 1 8 ? 13.969 24.047 -2.391 1 93.12 8 ALA B O 1
ATOM 1649 N N . ILE B 1 9 ? 14.609 23.906 -0.283 1 95.62 9 ILE B N 1
ATOM 1650 C CA . ILE B 1 9 ? 15.133 22.547 -0.421 1 95.62 9 ILE B CA 1
ATOM 1651 C C . ILE B 1 9 ? 13.977 21.578 -0.673 1 95.62 9 ILE B C 1
ATOM 1653 O O . ILE B 1 9 ? 14.047 20.75 -1.584 1 95.62 9 ILE B O 1
ATOM 1657 N N . VAL B 1 10 ? 12.938 21.766 0.056 1 94.44 10 VAL B N 1
ATOM 1658 C CA . VAL B 1 10 ? 11.766 20.906 -0.086 1 94.44 10 VAL B CA 1
ATOM 1659 C C . VAL B 1 10 ? 11.148 21.094 -1.47 1 94.44 10 VAL B C 1
ATOM 1661 O O . VAL B 1 10 ? 10.82 20.125 -2.148 1 94.44 10 VAL B O 1
ATOM 1664 N N . ASN B 1 11 ? 11.07 22.344 -1.845 1 95 11 ASN B N 1
ATOM 1665 C CA . ASN B 1 11 ? 10.516 22.625 -3.164 1 95 11 ASN B CA 1
ATOM 1666 C C . ASN B 1 11 ? 11.375 22.031 -4.277 1 95 11 ASN B C 1
ATOM 1668 O O . ASN B 1 11 ? 10.844 21.578 -5.297 1 95 11 ASN B O 1
ATOM 1672 N N . ALA B 1 12 ? 12.633 22.047 -4.074 1 96.69 12 ALA B N 1
ATOM 1673 C CA . ALA B 1 12 ? 13.547 21.453 -5.043 1 96.69 12 ALA B CA 1
ATOM 1674 C C . ALA B 1 12 ? 13.297 19.953 -5.191 1 96.69 12 ALA B C 1
ATOM 1676 O O . ALA B 1 12 ? 13.289 19.422 -6.305 1 96.69 12 ALA B O 1
ATOM 1677 N N . VAL B 1 13 ? 13.047 19.266 -4.082 1 96 13 VAL B N 1
ATOM 1678 C CA . VAL B 1 13 ? 12.742 17.844 -4.102 1 96 13 VAL B CA 1
ATOM 1679 C C . VAL B 1 13 ? 11.484 17.578 -4.926 1 96 13 VAL B C 1
ATOM 1681 O O . VAL B 1 13 ? 11.469 16.703 -5.793 1 96 13 VAL B O 1
ATOM 1684 N N . PHE B 1 14 ? 10.523 18.391 -4.727 1 94.69 14 PHE B N 1
ATOM 1685 C CA . PHE B 1 14 ? 9.266 18.203 -5.43 1 94.69 14 PHE B CA 1
ATOM 1686 C C . PHE B 1 14 ? 9.414 18.5 -6.914 1 94.69 14 PHE B C 1
ATOM 1688 O O . PHE B 1 14 ? 8.812 17.844 -7.754 1 94.69 14 PHE B O 1
ATOM 1695 N N . ARG B 1 15 ? 10.219 19.453 -7.227 1 96.12 15 ARG B N 1
ATOM 1696 C CA . ARG B 1 15 ? 10.477 19.766 -8.633 1 96.12 15 ARG B CA 1
ATOM 1697 C C . ARG B 1 15 ? 11.195 18.609 -9.32 1 96.12 15 ARG B C 1
ATOM 1699 O O . ARG B 1 15 ? 10.836 18.234 -10.445 1 96.12 15 ARG B O 1
ATOM 1706 N N . ILE B 1 16 ? 12.117 18.062 -8.656 1 97.06 16 ILE B N 1
ATOM 1707 C CA . ILE B 1 16 ? 12.859 16.938 -9.219 1 97.06 16 ILE B CA 1
ATOM 1708 C C . ILE B 1 16 ? 11.922 15.75 -9.43 1 97.06 16 ILE B C 1
ATOM 1710 O O . ILE B 1 16 ? 11.953 15.109 -10.492 1 97.06 16 ILE B O 1
ATOM 1714 N N . ALA B 1 17 ? 11.125 15.516 -8.445 1 95.06 17 ALA B N 1
ATOM 1715 C CA . ALA B 1 17 ? 10.18 14.406 -8.531 1 95.06 17 ALA B CA 1
ATOM 1716 C C . ALA B 1 17 ? 9.234 14.578 -9.711 1 95.06 17 ALA B C 1
ATOM 1718 O O . ALA B 1 17 ? 8.961 13.625 -10.445 1 95.06 17 ALA B O 1
ATOM 1719 N N . ARG B 1 18 ? 8.805 15.766 -9.914 1 93.56 18 ARG B N 1
ATOM 1720 C CA . ARG B 1 18 ? 7.855 16.047 -10.992 1 93.56 18 ARG B CA 1
ATOM 1721 C C . ARG B 1 18 ? 8.523 15.914 -12.359 1 93.56 18 ARG B C 1
ATOM 1723 O O . ARG B 1 18 ? 7.91 15.414 -13.305 1 93.56 18 ARG B O 1
ATOM 1730 N N . LYS B 1 19 ? 9.719 16.266 -12.43 1 95.44 19 LYS B N 1
ATOM 1731 C CA . LYS B 1 19 ? 10.469 16.203 -13.68 1 95.44 19 LYS B CA 1
ATOM 1732 C C . LYS B 1 19 ? 10.82 14.758 -14.047 1 95.44 19 LYS B C 1
ATOM 1734 O O . LYS B 1 19 ? 10.891 14.414 -15.227 1 95.44 19 LYS B O 1
ATOM 1739 N N . ASN B 1 20 ? 11.031 13.969 -12.977 1 94.75 20 ASN B N 1
ATOM 1740 C CA . ASN B 1 20 ? 11.43 12.578 -13.164 1 94.75 20 ASN B CA 1
ATOM 1741 C C . ASN B 1 20 ? 10.562 11.633 -12.344 1 94.75 20 ASN B C 1
ATOM 1743 O O . ASN B 1 20 ? 11.031 11.031 -11.375 1 94.75 20 ASN B O 1
ATOM 1747 N N . PRO B 1 21 ? 9.398 11.375 -12.82 1 91.38 21 PRO B N 1
ATOM 1748 C CA . PRO B 1 21 ? 8.422 10.656 -12 1 91.38 21 PRO B CA 1
ATOM 1749 C C . PRO B 1 21 ? 8.859 9.227 -11.695 1 91.38 21 PRO B C 1
ATOM 1751 O O . PRO B 1 21 ? 8.406 8.641 -10.703 1 91.38 21 PRO B O 1
ATOM 1754 N N . ASN B 1 22 ? 9.797 8.688 -12.453 1 86 22 ASN B N 1
ATOM 1755 C CA . ASN B 1 22 ? 10.195 7.293 -12.25 1 86 22 ASN B CA 1
ATOM 1756 C C . ASN B 1 22 ? 11.508 7.188 -11.477 1 86 22 ASN B C 1
ATOM 1758 O O . ASN B 1 22 ? 11.969 6.086 -11.18 1 86 22 ASN B O 1
ATOM 1762 N N . GLN B 1 23 ? 12.031 8.305 -11.125 1 87.94 23 GLN B N 1
ATOM 1763 C CA . GLN B 1 23 ? 13.273 8.297 -10.359 1 87.94 23 GLN B CA 1
ATOM 1764 C C . GLN B 1 23 ? 13.039 7.789 -8.938 1 87.94 23 GLN B C 1
ATOM 1766 O O . GLN B 1 23 ? 12.102 8.227 -8.266 1 87.94 23 GLN B O 1
ATOM 1771 N N . ARG B 1 24 ? 13.914 6.93 -8.469 1 82.88 24 ARG B N 1
ATOM 1772 C CA . ARG B 1 24 ? 13.68 6.273 -7.188 1 82.88 24 ARG B CA 1
ATOM 1773 C C . ARG B 1 24 ? 14.625 6.805 -6.113 1 82.88 24 ARG B C 1
ATOM 1775 O O . ARG B 1 24 ? 14.414 6.566 -4.922 1 82.88 24 ARG B O 1
ATOM 1782 N N . GLU B 1 25 ? 15.656 7.461 -6.602 1 84 25 GLU B N 1
ATOM 1783 C CA . GLU B 1 25 ? 16.641 8 -5.676 1 84 25 GLU B CA 1
ATOM 1784 C C . GLU B 1 25 ? 17.078 9.414 -6.082 1 84 25 GLU B C 1
ATOM 1786 O O . GLU B 1 25 ? 16.984 9.773 -7.258 1 84 25 GLU B O 1
ATOM 1791 N N . ILE B 1 26 ? 17.406 10.156 -5.059 1 92.81 26 ILE B N 1
ATOM 1792 C CA . ILE B 1 26 ? 17.922 11.5 -5.305 1 92.81 26 ILE B CA 1
ATOM 1793 C C . ILE B 1 26 ? 19.109 11.773 -4.395 1 92.81 26 ILE B C 1
ATOM 1795 O O . ILE B 1 26 ? 19.203 11.227 -3.291 1 92.81 26 ILE B O 1
ATOM 1799 N N . THR B 1 27 ? 20.094 12.516 -4.852 1 93.69 27 THR B N 1
ATOM 1800 C CA . THR B 1 27 ? 21.281 12.836 -4.066 1 93.69 27 THR B CA 1
ATOM 1801 C C . THR B 1 27 ? 21.219 14.266 -3.543 1 93.69 27 THR B C 1
ATOM 1803 O O . THR B 1 27 ? 20.453 15.086 -4.059 1 93.69 27 THR B O 1
ATOM 1806 N N . MET B 1 28 ? 22.094 14.484 -2.564 1 95.12 28 MET B N 1
ATOM 1807 C CA . MET B 1 28 ? 22.219 15.844 -2.039 1 95.12 28 MET B CA 1
ATOM 1808 C C . MET B 1 28 ? 22.703 16.797 -3.117 1 95.12 28 MET B C 1
ATOM 1810 O O . MET B 1 28 ? 22.297 17.969 -3.154 1 95.12 28 MET B O 1
ATOM 1814 N N . ALA B 1 29 ? 23.547 16.297 -3.979 1 95.75 29 ALA B N 1
ATOM 1815 C CA . ALA B 1 29 ? 24.078 17.109 -5.059 1 95.75 29 ALA B CA 1
ATOM 1816 C C . ALA B 1 29 ? 22.984 17.562 -6.012 1 95.75 29 ALA B C 1
ATOM 1818 O O . ALA B 1 29 ? 22.922 18.719 -6.41 1 95.75 29 ALA B O 1
ATOM 1819 N N . GLU B 1 30 ? 22.094 16.672 -6.391 1 96.81 30 GLU B N 1
ATOM 1820 C CA . GLU B 1 30 ? 20.969 16.969 -7.273 1 96.81 30 GLU B CA 1
ATOM 1821 C C . GLU B 1 30 ? 20.031 18 -6.641 1 96.81 30 GLU B C 1
ATOM 1823 O O . GLU B 1 30 ? 19.578 18.922 -7.316 1 96.81 30 GLU B O 1
ATOM 1828 N N . ILE B 1 31 ? 19.781 17.797 -5.348 1 97.25 31 ILE B N 1
ATOM 1829 C CA . ILE B 1 31 ? 18.891 18.688 -4.621 1 97.25 31 ILE B CA 1
ATOM 1830 C C . ILE B 1 31 ? 19.5 20.094 -4.543 1 97.25 31 ILE B C 1
ATOM 1832 O O . ILE B 1 31 ? 18.812 21.078 -4.797 1 97.25 31 ILE B O 1
ATOM 1836 N N . ALA B 1 32 ? 20.781 20.141 -4.207 1 96.44 32 ALA B N 1
ATOM 1837 C CA . ALA B 1 32 ? 21.484 21.422 -4.109 1 96.44 32 ALA B CA 1
ATOM 1838 C C . ALA B 1 32 ? 21.438 22.172 -5.438 1 96.44 32 ALA B C 1
ATOM 1840 O O . ALA B 1 32 ? 21.125 23.375 -5.477 1 96.44 32 ALA B O 1
ATOM 1841 N N . LYS B 1 33 ? 21.703 21.453 -6.496 1 97 33 LYS B N 1
ATOM 1842 C CA . LYS B 1 33 ? 21.703 22.047 -7.836 1 97 33 LYS B CA 1
ATOM 1843 C C . LYS B 1 33 ? 20.328 22.609 -8.18 1 97 33 LYS B C 1
ATOM 1845 O O . LYS B 1 33 ? 20.219 23.734 -8.656 1 97 33 LYS B O 1
ATOM 1850 N N . GLU B 1 34 ? 19.266 21.875 -7.926 1 96.81 34 GLU B N 1
ATOM 1851 C CA . GLU B 1 34 ? 17.906 22.297 -8.242 1 96.81 34 GLU B CA 1
ATOM 1852 C C . GLU B 1 34 ? 17.484 23.484 -7.383 1 96.81 34 GLU B C 1
ATOM 1854 O O . GLU B 1 34 ? 16.75 24.359 -7.848 1 96.81 34 GLU B O 1
ATOM 1859 N N . ALA B 1 35 ? 17.953 23.5 -6.125 1 95.69 35 ALA B N 1
ATOM 1860 C CA . ALA B 1 35 ? 17.578 24.547 -5.176 1 95.69 35 ALA B CA 1
ATOM 1861 C C . ALA B 1 35 ? 18.391 25.812 -5.398 1 95.69 35 ALA B C 1
ATOM 1863 O O . ALA B 1 35 ? 18.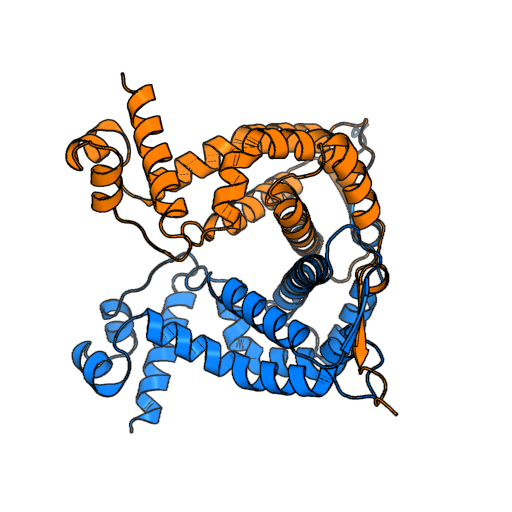047 26.875 -4.887 1 95.69 35 ALA B O 1
ATOM 1864 N N . GLY B 1 36 ? 19.5 25.688 -6.055 1 94.94 36 GLY B N 1
ATOM 1865 C CA . GLY B 1 36 ? 20.359 26.844 -6.305 1 94.94 36 GLY B CA 1
ATOM 1866 C C . GLY B 1 36 ? 21.203 27.219 -5.105 1 94.94 36 GLY B C 1
ATOM 1867 O O . GLY B 1 36 ? 21.422 28.406 -4.852 1 94.94 36 GLY B O 1
ATOM 1868 N N . ILE B 1 37 ? 21.562 26.266 -4.305 1 93.69 37 ILE B N 1
ATOM 1869 C CA . ILE B 1 37 ? 22.422 26.5 -3.15 1 93.69 37 ILE B CA 1
ATOM 1870 C C . ILE B 1 37 ? 23.531 25.438 -3.113 1 93.69 37 ILE B C 1
ATOM 1872 O O . ILE B 1 37 ? 23.438 24.406 -3.787 1 93.69 37 ILE B O 1
ATOM 1876 N N . SER B 1 38 ? 24.609 25.734 -2.363 1 92 38 SER B N 1
ATOM 1877 C CA . SER B 1 38 ? 25.703 24.766 -2.283 1 92 38 SER B CA 1
ATOM 1878 C C . SER B 1 38 ? 25.328 23.594 -1.38 1 92 38 SER B C 1
ATOM 1880 O O . SER B 1 38 ? 24.547 23.75 -0.442 1 92 38 SER B O 1
ATOM 1882 N N . ARG B 1 39 ? 25.906 22.438 -1.706 1 92.69 39 ARG B N 1
ATOM 1883 C CA . ARG B 1 39 ? 25.75 21.266 -0.855 1 92.69 39 ARG B CA 1
ATOM 1884 C C . ARG B 1 39 ? 26.156 21.562 0.58 1 92.69 39 ARG B C 1
ATOM 1886 O O . ARG B 1 39 ? 25.484 21.156 1.527 1 92.69 39 ARG B O 1
ATOM 1893 N N . GLN B 1 40 ? 27.188 22.312 0.73 1 92.25 40 GLN B N 1
ATOM 1894 C CA . GLN B 1 40 ? 27.734 22.641 2.041 1 92.25 40 GLN B CA 1
ATOM 1895 C C . GLN B 1 40 ? 26.734 23.469 2.855 1 92.25 40 GLN B C 1
ATOM 1897 O O . GLN B 1 40 ? 26.578 23.25 4.059 1 92.25 40 GLN B O 1
ATOM 1902 N N . ALA B 1 41 ? 26.125 24.297 2.24 1 91.62 41 ALA B N 1
ATOM 1903 C CA . ALA B 1 41 ? 25.125 25.141 2.904 1 91.62 41 ALA B CA 1
ATOM 1904 C C . ALA B 1 41 ? 23.984 24.297 3.439 1 91.62 41 ALA B C 1
ATOM 1906 O O . ALA B 1 41 ? 23.469 24.547 4.527 1 91.62 41 ALA B O 1
ATOM 1907 N N . ILE B 1 42 ? 23.5 23.25 2.658 1 93.06 42 ILE B N 1
ATOM 1908 C CA . ILE B 1 42 ? 22.422 22.359 3.1 1 93.06 42 ILE B CA 1
ATOM 1909 C C . ILE B 1 42 ? 22.875 21.594 4.332 1 93.06 42 ILE B C 1
ATOM 1911 O O . ILE B 1 42 ? 22.172 21.531 5.34 1 93.06 42 ILE B O 1
ATOM 1915 N N . TYR B 1 43 ? 24.094 21.125 4.34 1 90.5 43 TYR B N 1
ATOM 1916 C CA . TYR B 1 43 ? 24.641 20.312 5.418 1 90.5 43 TYR B CA 1
ATOM 1917 C C . TYR B 1 43 ? 24.797 21.125 6.695 1 90.5 43 TYR B C 1
ATOM 1919 O O . TYR B 1 43 ? 24.484 20.656 7.785 1 90.5 43 TYR B O 1
ATOM 1927 N N . GLN B 1 44 ? 25.234 22.219 6.562 1 86.62 44 GLN B N 1
ATOM 1928 C CA . GLN B 1 44 ? 25.609 23.047 7.703 1 86.62 44 GLN B CA 1
ATOM 1929 C C . GLN B 1 44 ? 24.375 23.625 8.391 1 86.62 44 GLN B C 1
ATOM 1931 O O . GLN B 1 44 ? 24.328 23.719 9.617 1 86.62 44 GLN B O 1
ATOM 1936 N N . LYS B 1 45 ? 23.391 23.844 7.625 1 88.69 45 LYS B N 1
ATOM 1937 C CA . LYS B 1 45 ? 22.359 24.703 8.195 1 88.69 45 LYS B CA 1
ATOM 1938 C C . LYS B 1 45 ? 21.016 23.984 8.234 1 88.69 45 LYS B C 1
ATOM 1940 O O . LYS B 1 45 ? 20.094 24.406 8.945 1 88.69 45 LYS B O 1
ATOM 1945 N N . HIS B 1 46 ? 20.891 22.844 7.523 1 92.06 46 HIS B N 1
ATOM 1946 C CA . HIS B 1 46 ? 19.5 22.422 7.344 1 92.06 46 HIS B CA 1
ATOM 1947 C C . HIS B 1 46 ? 19.359 20.906 7.539 1 92.06 46 HIS B C 1
ATOM 1949 O O . HIS B 1 46 ? 18.672 20.453 8.453 1 92.06 46 HIS B O 1
ATOM 1955 N N . PHE B 1 47 ? 19.984 20.125 6.582 1 95.44 47 PHE B N 1
ATOM 1956 C CA . PHE B 1 47 ? 19.812 18.688 6.609 1 95.44 47 PHE B CA 1
ATOM 1957 C C . PHE B 1 47 ? 21.156 17.969 6.414 1 95.44 47 PHE B C 1
ATOM 1959 O O . PHE B 1 47 ? 21.969 18.375 5.578 1 95.44 47 PHE B O 1
ATOM 1966 N N . SER B 1 48 ? 21.328 16.922 7.098 1 94.12 48 SER B N 1
ATOM 1967 C CA . SER B 1 48 ? 22.594 16.188 7.039 1 94.12 48 SER B CA 1
ATOM 1968 C C . SER B 1 48 ? 22.578 15.156 5.926 1 94.12 48 SER B C 1
ATOM 1970 O O . SER B 1 48 ? 23.641 14.648 5.535 1 94.12 48 SER B O 1
ATOM 1972 N N . ASN B 1 49 ? 21.422 14.711 5.508 1 92.19 49 ASN B N 1
ATOM 1973 C CA . ASN B 1 49 ? 21.266 13.727 4.441 1 92.19 49 ASN B CA 1
ATOM 1974 C C . ASN B 1 49 ? 19.875 13.773 3.824 1 92.19 49 ASN B C 1
ATOM 1976 O O . ASN B 1 49 ? 19 14.492 4.312 1 92.19 49 ASN B O 1
ATOM 1980 N N . VAL B 1 50 ? 19.703 13.016 2.83 1 92.5 50 VAL B N 1
ATOM 1981 C CA . VAL B 1 50 ? 18.453 13.008 2.086 1 92.5 50 VAL B CA 1
ATOM 1982 C C . VAL B 1 50 ? 17.328 12.461 2.969 1 92.5 50 VAL B C 1
ATOM 1984 O O . VAL B 1 50 ? 16.203 12.953 2.922 1 92.5 50 VAL B O 1
ATOM 1987 N N . GLU B 1 51 ? 17.656 11.539 3.818 1 89.69 51 GLU B N 1
ATOM 1988 C CA . GLU B 1 51 ? 16.672 10.93 4.703 1 89.69 51 GLU B CA 1
ATOM 1989 C C . GLU B 1 51 ? 16.047 11.977 5.633 1 89.69 51 GLU B C 1
ATOM 1991 O O . GLU B 1 51 ? 14.844 11.961 5.867 1 89.69 51 GLU B O 1
ATOM 1996 N N . GLU B 1 52 ? 16.812 12.82 6.098 1 93.44 52 GLU B N 1
ATOM 1997 C CA . GLU B 1 52 ? 16.312 13.867 6.984 1 93.44 52 GLU B CA 1
ATOM 1998 C C . GLU B 1 52 ? 15.359 14.805 6.246 1 93.44 52 GLU B C 1
ATOM 2000 O O . GLU B 1 52 ? 14.422 15.336 6.84 1 93.44 52 GLU B O 1
ATOM 2005 N N . ILE B 1 53 ? 15.656 15.031 4.988 1 94.62 53 ILE B N 1
ATOM 2006 C CA . ILE B 1 53 ? 14.789 15.875 4.176 1 94.62 53 ILE B CA 1
ATOM 2007 C C . ILE B 1 53 ? 13.414 15.219 4.043 1 94.62 53 ILE B C 1
ATOM 2009 O O . ILE B 1 53 ? 12.391 15.867 4.273 1 94.62 53 ILE B O 1
ATOM 2013 N N . PHE B 1 54 ? 13.406 13.945 3.791 1 92.69 54 PHE B N 1
ATOM 2014 C CA . PHE B 1 54 ? 12.141 13.234 3.631 1 92.69 54 PHE B CA 1
ATOM 2015 C C . PHE B 1 54 ? 11.398 13.148 4.957 1 92.69 54 PHE B C 1
ATOM 2017 O O . PHE B 1 54 ? 10.172 13.258 4.996 1 92.69 54 PHE B O 1
ATOM 2024 N N . ASP B 1 55 ? 12.109 12.992 5.992 1 92.12 55 ASP B N 1
ATOM 2025 C CA . ASP B 1 55 ? 11.484 13 7.312 1 92.12 55 ASP B CA 1
ATOM 2026 C C . ASP B 1 55 ? 10.781 14.328 7.574 1 92.12 55 ASP B C 1
ATOM 2028 O O . ASP B 1 55 ? 9.664 14.352 8.102 1 92.12 55 ASP B O 1
ATOM 2032 N N . TYR B 1 56 ? 11.469 15.352 7.23 1 93.5 56 TYR B N 1
ATOM 2033 C CA . TYR B 1 56 ? 10.891 16.672 7.395 1 93.5 56 TYR B CA 1
ATOM 2034 C C . TYR B 1 56 ? 9.633 16.844 6.543 1 93.5 56 TYR B C 1
ATOM 2036 O O . TYR B 1 56 ? 8.609 17.344 7.02 1 93.5 56 TYR B O 1
ATOM 2044 N N . ILE B 1 57 ? 9.688 16.391 5.355 1 93.81 57 ILE B N 1
ATOM 2045 C CA . ILE B 1 57 ? 8.555 16.469 4.438 1 93.81 57 ILE B CA 1
ATOM 2046 C C . ILE B 1 57 ? 7.387 15.664 4.996 1 93.81 57 ILE B C 1
ATOM 2048 O O . ILE B 1 57 ? 6.254 16.156 5.047 1 93.81 57 ILE B O 1
ATOM 2052 N N . HIS B 1 58 ? 7.664 14.453 5.461 1 93.94 58 HIS B N 1
ATOM 2053 C CA . HIS B 1 58 ? 6.625 13.594 6.027 1 93.94 58 HIS B CA 1
ATOM 2054 C C . HIS B 1 58 ? 5.953 14.258 7.227 1 93.94 58 HIS B C 1
ATOM 2056 O O . HIS B 1 58 ? 4.727 14.328 7.293 1 93.94 58 HIS B O 1
ATOM 2062 N N . ARG B 1 59 ? 6.727 14.781 8.078 1 92.44 59 ARG B N 1
ATOM 2063 C CA . ARG B 1 59 ? 6.199 15.383 9.297 1 92.44 59 ARG B CA 1
ATOM 2064 C C . ARG B 1 59 ? 5.387 16.641 8.984 1 92.44 59 ARG B C 1
ATOM 2066 O O . ARG B 1 59 ? 4.336 16.859 9.586 1 92.44 59 ARG B O 1
ATOM 2073 N N . SER B 1 60 ? 5.891 17.422 8.078 1 91.25 60 SER B N 1
ATOM 2074 C CA . SER B 1 60 ? 5.191 18.641 7.703 1 91.25 60 SER B CA 1
ATOM 2075 C C . SER B 1 60 ? 3.811 18.344 7.129 1 91.25 60 SER B C 1
ATOM 2077 O O . SER B 1 60 ? 2.871 19.125 7.305 1 91.25 60 SER B O 1
ATOM 2079 N N . MET B 1 61 ? 3.676 17.234 6.52 1 91.62 61 MET B N 1
ATOM 2080 C CA . MET B 1 61 ? 2.428 16.844 5.867 1 91.62 61 MET B CA 1
ATOM 2081 C C . MET B 1 61 ? 1.495 16.141 6.84 1 91.62 61 MET B C 1
ATOM 2083 O O . MET B 1 61 ? 0.273 16.203 6.703 1 91.62 61 MET B O 1
ATOM 2087 N N . THR B 1 62 ? 2.084 15.516 7.879 1 95.12 62 THR B N 1
ATOM 2088 C CA . THR B 1 62 ? 1.26 14.523 8.562 1 95.12 62 THR B CA 1
ATOM 2089 C C . THR B 1 62 ? 1.02 14.938 10.016 1 95.12 62 THR B C 1
ATOM 2091 O O . THR B 1 62 ? 0.06 14.492 10.641 1 95.12 62 THR B O 1
ATOM 2094 N N . ASP B 1 63 ? 1.848 15.773 10.625 1 95.06 63 ASP B N 1
ATOM 2095 C CA . ASP B 1 63 ? 1.762 16.047 12.055 1 95.06 63 ASP B CA 1
ATOM 2096 C C . ASP B 1 63 ? 0.375 16.562 12.43 1 95.06 63 ASP B C 1
ATOM 2098 O O . ASP B 1 63 ? -0.245 16.062 13.367 1 95.06 63 ASP B O 1
ATOM 2102 N N . GLU B 1 64 ? -0.072 17.547 11.703 1 96.5 64 GLU B N 1
ATOM 2103 C CA . GLU B 1 64 ? -1.399 18.094 11.977 1 96.5 64 GLU B CA 1
ATOM 2104 C C . GLU B 1 64 ? -2.48 17.031 11.773 1 96.5 64 GLU B C 1
ATOM 2106 O O . GLU B 1 64 ? -3.41 16.922 12.578 1 96.5 64 GLU B O 1
ATOM 2111 N N . VAL B 1 65 ? -2.402 16.25 10.742 1 97.12 65 VAL B N 1
ATOM 2112 C CA . VAL B 1 65 ? -3.385 15.211 10.422 1 97.12 65 VAL B CA 1
ATOM 2113 C C . VAL B 1 65 ? -3.438 14.18 11.539 1 97.12 65 VAL B C 1
ATOM 2115 O O . VAL B 1 65 ? -4.52 13.789 11.984 1 97.12 65 VAL B O 1
ATOM 2118 N N . PHE B 1 66 ? -2.258 13.812 12 1 97.06 66 PHE B N 1
ATOM 2119 C CA . PHE B 1 66 ? -2.182 12.82 13.062 1 97.06 66 PHE B CA 1
ATOM 2120 C C . PHE B 1 66 ? -2.799 13.359 14.344 1 97.06 66 PHE B C 1
ATOM 2122 O O . PHE B 1 66 ? -3.5 12.633 15.055 1 97.06 66 PHE B O 1
ATOM 2129 N N . GLU B 1 67 ? -2.508 14.602 14.625 1 96.5 67 GLU B N 1
ATOM 2130 C CA . GLU B 1 67 ? -3.064 15.203 15.828 1 96.5 67 GLU B CA 1
ATOM 2131 C C . GLU B 1 67 ? -4.586 15.266 15.766 1 96.5 67 GLU B C 1
ATOM 2133 O O . GLU B 1 67 ? -5.27 14.945 16.734 1 96.5 67 GLU B O 1
ATOM 2138 N N . VAL B 1 68 ? -5.078 15.664 14.664 1 97.31 68 VAL B N 1
ATOM 2139 C CA . VAL B 1 68 ? -6.523 15.742 14.477 1 97.31 68 VAL B CA 1
ATOM 2140 C C . VAL B 1 68 ? -7.129 14.344 14.539 1 97.31 68 VAL B C 1
ATOM 2142 O O . VAL B 1 68 ? -8.18 14.133 15.148 1 97.31 68 VAL B O 1
ATOM 2145 N N . PHE B 1 69 ? -6.508 13.367 13.93 1 97.62 69 PHE B N 1
ATOM 2146 C CA . PHE B 1 69 ? -6.984 11.992 13.961 1 97.62 69 PHE B CA 1
ATOM 2147 C C . PHE B 1 69 ? -7.078 11.477 15.391 1 97.62 69 PHE B C 1
ATOM 2149 O O . PHE B 1 69 ? -8.102 10.906 15.781 1 97.62 69 PHE B O 1
ATOM 2156 N N . LYS B 1 70 ? -6.031 11.734 16.125 1 95.69 70 LYS B N 1
ATOM 2157 C CA . LYS B 1 70 ? -5.98 11.297 17.516 1 95.69 70 LYS B CA 1
ATOM 2158 C C . LYS B 1 70 ? -7.164 11.844 18.297 1 95.69 70 LYS B C 1
ATOM 2160 O O . LYS B 1 70 ? -7.82 11.109 19.047 1 95.69 70 LYS B O 1
ATOM 2165 N N . THR B 1 71 ? -7.434 13.078 18.109 1 95.75 71 THR B N 1
ATOM 2166 C CA . THR B 1 71 ? -8.516 13.742 18.812 1 95.75 71 THR B CA 1
ATOM 2167 C C . THR B 1 71 ? -9.875 13.281 18.297 1 95.75 71 THR B C 1
ATOM 2169 O O . THR B 1 71 ? -10.805 13.047 19.062 1 95.75 71 THR B O 1
ATOM 2172 N N . SER B 1 72 ? -9.953 13.07 17 1 96.5 72 SER B N 1
ATOM 2173 C CA . SER B 1 72 ? -11.219 12.758 16.344 1 96.5 72 SER B CA 1
ATOM 2174 C C . SER B 1 72 ? -11.695 11.359 16.703 1 96.5 72 SER B C 1
ATOM 2176 O O . SER B 1 72 ? -12.883 11.141 16.953 1 96.5 72 SER B O 1
ATOM 2178 N N . ILE B 1 73 ? -10.82 10.391 16.766 1 95.69 73 ILE B N 1
ATOM 2179 C CA . ILE B 1 73 ? -11.211 9 16.969 1 95.69 73 ILE B CA 1
ATOM 2180 C C . ILE B 1 73 ? -11.625 8.789 18.422 1 95.69 73 ILE B C 1
ATOM 2182 O O . ILE B 1 73 ? -12.242 7.773 18.766 1 95.69 73 ILE B O 1
ATOM 2186 N N . THR B 1 74 ? -11.273 9.695 19.312 1 94.06 74 THR B N 1
ATOM 2187 C CA . THR B 1 74 ? -11.648 9.594 20.703 1 94.06 74 THR B CA 1
ATOM 2188 C C . THR B 1 74 ? -12.789 10.555 21.047 1 94.06 74 THR B C 1
ATOM 2190 O O . THR B 1 74 ? -13.203 10.656 22.188 1 94.06 74 THR B O 1
ATOM 2193 N N . ASN B 1 75 ? -13.258 11.289 20.078 1 93.88 75 ASN B N 1
ATOM 2194 C CA . ASN B 1 75 ? -14.391 12.188 20.234 1 93.88 75 ASN B CA 1
ATOM 2195 C C . ASN B 1 75 ? -15.703 11.422 20.328 1 93.88 75 ASN B C 1
ATOM 2197 O O . ASN B 1 75 ? -16.078 10.703 19.406 1 93.88 75 ASN B O 1
ATOM 2201 N N . PRO B 1 76 ? -16.484 11.555 21.406 1 91.69 76 PRO B N 1
ATOM 2202 C CA . PRO B 1 76 ? -17.719 10.797 21.609 1 91.69 76 PRO B CA 1
ATOM 2203 C C . PRO B 1 76 ? -18.781 11.117 20.562 1 91.69 76 PRO B C 1
ATOM 2205 O O . PRO B 1 76 ? -19.75 10.367 20.406 1 91.69 76 PRO B O 1
ATOM 2208 N N . LYS B 1 77 ? -18.625 12.156 19.875 1 91.69 77 LYS B N 1
ATOM 2209 C CA . LYS B 1 77 ? -19.594 12.523 18.828 1 91.69 77 LYS B CA 1
ATOM 2210 C C . LYS B 1 77 ? -19.422 11.641 17.594 1 91.69 77 LYS B C 1
ATOM 2212 O O . LYS B 1 77 ? -20.297 11.594 16.734 1 91.69 77 LYS B O 1
ATOM 2217 N N . ASN B 1 78 ? -18.281 11.039 17.453 1 91.06 78 ASN B N 1
ATOM 2218 C CA . ASN B 1 78 ? -18.047 10.109 16.344 1 91.06 78 ASN B CA 1
ATOM 2219 C C . ASN B 1 78 ? -18.359 8.672 16.75 1 91.06 78 ASN B C 1
ATOM 2221 O O . ASN B 1 78 ? -17.781 8.156 17.719 1 91.06 78 ASN B O 1
ATOM 2225 N N . HIS B 1 79 ? -19.219 8.07 15.945 1 90.75 79 HIS B N 1
ATOM 2226 C CA . HIS B 1 79 ? -19.688 6.742 16.328 1 90.75 79 HIS B CA 1
ATOM 2227 C C . HIS B 1 79 ? -18.938 5.656 15.562 1 90.75 79 HIS B C 1
ATOM 2229 O O . HIS B 1 79 ? -19.234 4.469 15.719 1 90.75 79 HIS B O 1
ATOM 2235 N N . SER B 1 80 ? -18.094 6.125 14.734 1 96.38 80 SER B N 1
ATOM 2236 C CA . SER B 1 80 ? -17.281 5.207 13.938 1 96.38 80 SER B CA 1
ATOM 2237 C C . SER B 1 80 ? -15.953 5.844 13.531 1 96.38 80 SER B C 1
ATOM 2239 O O . SER B 1 80 ? -15.891 7.055 13.312 1 96.38 80 SER B O 1
ATOM 2241 N N . ILE B 1 81 ? -15.008 5.035 13.469 1 97.06 81 ILE B N 1
ATOM 2242 C CA . ILE B 1 81 ? -13.703 5.531 13.023 1 97.06 81 ILE B CA 1
ATOM 2243 C C . ILE B 1 81 ? -13.82 6.066 11.602 1 97.06 81 ILE B C 1
ATOM 2245 O O . ILE B 1 81 ? -13.141 7.031 11.234 1 97.06 81 ILE B O 1
ATOM 2249 N N . TYR B 1 82 ? -14.664 5.449 10.789 1 98.25 82 TYR B N 1
ATOM 2250 C CA . TYR B 1 82 ? -14.82 5.863 9.406 1 98.25 82 TYR B CA 1
ATOM 2251 C C . TYR B 1 82 ? -15.484 7.23 9.312 1 98.25 82 TYR B C 1
ATOM 2253 O O . TYR B 1 82 ? -15.195 8.016 8.406 1 98.25 82 TYR B O 1
ATOM 2261 N N . GLU B 1 83 ? -16.359 7.512 10.281 1 97.5 83 GLU B N 1
ATOM 2262 C CA . GLU B 1 83 ? -16.953 8.844 10.367 1 97.5 83 GLU B CA 1
ATOM 2263 C C . GLU B 1 83 ? -15.891 9.891 10.703 1 97.5 83 GLU B C 1
ATOM 2265 O O . GLU B 1 83 ? -15.906 10.992 10.148 1 97.5 83 GLU B O 1
ATOM 2270 N N . ALA B 1 84 ? -15.031 9.531 11.617 1 96.88 84 ALA B N 1
ATOM 2271 C CA . ALA B 1 84 ? -13.93 10.43 11.984 1 96.88 84 ALA B CA 1
ATOM 2272 C C . ALA B 1 84 ? -13.062 10.742 10.766 1 96.88 84 ALA B C 1
ATOM 2274 O O . ALA B 1 84 ? -12.703 11.906 10.539 1 96.88 84 ALA B O 1
ATOM 2275 N N . VAL B 1 85 ? -12.719 9.75 9.984 1 98.19 85 VAL B N 1
ATOM 2276 C CA . VAL B 1 85 ? -11.914 9.938 8.781 1 98.19 85 VAL B CA 1
ATOM 2277 C C . VAL B 1 85 ? -12.656 10.828 7.789 1 98.19 85 VAL B C 1
ATOM 2279 O O . VAL B 1 85 ? -12.102 11.812 7.289 1 98.19 85 VAL B O 1
ATOM 2282 N N . ALA B 1 86 ? -13.922 10.492 7.57 1 98.44 86 ALA B N 1
ATOM 2283 C CA . ALA B 1 86 ? -14.727 11.227 6.598 1 98.44 86 ALA B CA 1
ATOM 2284 C C . ALA B 1 86 ? -14.859 12.695 6.98 1 98.44 86 ALA B C 1
ATOM 2286 O O . ALA B 1 86 ? -14.719 13.578 6.137 1 98.44 86 ALA B O 1
ATOM 2287 N N . LYS B 1 87 ? -15.062 12.938 8.203 1 97.44 87 LYS B N 1
ATOM 2288 C CA . LYS B 1 87 ? -15.406 14.273 8.68 1 97.44 87 LYS B CA 1
ATOM 2289 C C . LYS B 1 87 ? -14.148 15.125 8.883 1 97.44 87 LYS B C 1
ATOM 2291 O O . LYS B 1 87 ? -14.133 16.312 8.539 1 97.44 87 LYS B O 1
ATOM 2296 N N . ASP B 1 88 ? -13.094 14.539 9.383 1 97.56 88 ASP B N 1
ATOM 2297 C CA . ASP B 1 88 ? -12.016 15.375 9.891 1 97.56 88 ASP B CA 1
ATOM 2298 C C . ASP B 1 88 ? -10.727 15.164 9.094 1 97.56 88 ASP B C 1
ATOM 2300 O O . ASP B 1 88 ? -9.914 16.078 8.953 1 97.56 88 ASP B O 1
ATOM 2304 N N . ILE B 1 89 ? -10.508 14.023 8.617 1 98 89 ILE B N 1
ATOM 2305 C CA . ILE B 1 89 ? -9.227 13.711 8 1 98 89 ILE B CA 1
ATOM 2306 C C . ILE B 1 89 ? -9.266 14.039 6.512 1 98 89 ILE B C 1
ATOM 2308 O O . ILE B 1 89 ? -8.344 14.656 5.98 1 98 89 ILE B O 1
ATOM 2312 N N . ILE B 1 90 ? -10.32 13.656 5.801 1 98.38 90 ILE B N 1
ATOM 2313 C CA . ILE B 1 90 ? -10.445 13.844 4.359 1 98.38 90 ILE B CA 1
ATOM 2314 C C . ILE B 1 90 ? -10.312 15.32 4.02 1 98.38 90 ILE B C 1
ATOM 2316 O O . ILE B 1 90 ? -9.539 15.695 3.131 1 98.38 90 ILE B O 1
ATOM 2320 N N . PRO B 1 91 ? -10.93 16.266 4.766 1 98.06 91 PRO B N 1
ATOM 2321 C CA . PRO B 1 91 ? -10.742 17.688 4.461 1 98.06 91 PRO B CA 1
ATOM 2322 C C . PRO B 1 91 ? -9.297 18.141 4.66 1 98.06 91 PRO B C 1
ATOM 2324 O O . PRO B 1 91 ? -8.812 19 3.91 1 98.06 91 PRO B O 1
ATOM 2327 N N . LEU B 1 92 ? -8.648 17.594 5.59 1 97.38 92 LEU B N 1
ATOM 2328 C CA . LEU B 1 92 ? -7.27 17.984 5.859 1 97.38 92 LEU B CA 1
ATOM 2329 C C . LEU B 1 92 ? -6.34 17.484 4.758 1 97.38 92 LEU B C 1
ATOM 2331 O O . LEU B 1 92 ? -5.43 18.203 4.34 1 97.38 92 LEU B O 1
ATOM 2335 N N . VAL B 1 93 ? -6.539 16.281 4.324 1 96.81 93 VAL B N 1
ATOM 2336 C CA . VAL B 1 93 ? -5.738 15.719 3.244 1 96.81 93 VAL B CA 1
ATOM 2337 C C . VAL B 1 93 ? -5.914 16.562 1.979 1 96.81 93 VAL B C 1
ATOM 2339 O O . VAL B 1 93 ? -4.957 16.781 1.238 1 96.81 93 VAL B O 1
ATOM 2342 N N . TYR B 1 94 ? -7.121 17.016 1.77 1 97.5 94 TYR B N 1
ATOM 2343 C CA . TYR B 1 94 ? -7.41 17.844 0.606 1 97.5 94 TYR B CA 1
ATOM 2344 C C . TYR B 1 94 ? -6.574 19.109 0.626 1 97.5 94 TYR B C 1
ATOM 2346 O O . TYR B 1 94 ? -6.086 19.562 -0.416 1 97.5 94 TYR B O 1
ATOM 2354 N N . GLN B 1 95 ? -6.371 19.672 1.798 1 95.44 95 GLN B N 1
ATOM 2355 C CA . GLN B 1 95 ? -5.582 20.891 1.952 1 95.44 95 GLN B CA 1
ATOM 2356 C C . GLN B 1 95 ? -4.117 20.641 1.61 1 95.44 95 GLN B C 1
ATOM 2358 O O . GLN B 1 95 ? -3.389 21.562 1.255 1 95.44 95 GLN B O 1
ATOM 2363 N N . LYS B 1 96 ? -3.717 19.391 1.723 1 92.88 96 LYS B N 1
ATOM 2364 C CA . LYS B 1 96 ? -2.328 19.031 1.465 1 92.88 96 LYS B CA 1
ATOM 2365 C C . LYS B 1 96 ? -2.189 18.312 0.126 1 92.88 96 LYS B C 1
ATOM 2367 O O . LYS B 1 96 ? -1.255 17.531 -0.074 1 92.88 96 LYS B O 1
ATOM 2372 N N . ARG B 1 97 ? -3.059 18.547 -0.774 1 93.5 97 ARG B N 1
ATOM 2373 C CA . ARG B 1 97 ? -3.209 17.75 -1.991 1 93.5 97 ARG B CA 1
ATOM 2374 C C . ARG B 1 97 ? -1.972 17.859 -2.875 1 93.5 97 ARG B C 1
ATOM 2376 O O . ARG B 1 97 ? -1.577 16.891 -3.525 1 93.5 97 ARG B O 1
ATOM 2383 N N . ASP B 1 98 ? -1.308 19.016 -2.869 1 89.38 98 ASP B N 1
ATOM 2384 C CA . ASP B 1 98 ? -0.159 19.203 -3.752 1 89.38 98 ASP B CA 1
ATOM 2385 C C . ASP B 1 98 ? 0.949 18.203 -3.422 1 89.38 98 ASP B C 1
ATOM 2387 O O . ASP B 1 98 ? 1.511 17.578 -4.32 1 89.38 98 ASP B O 1
ATOM 2391 N N . HIS B 1 99 ? 1.189 18.047 -2.154 1 89.56 99 HIS B N 1
ATOM 2392 C CA . HIS B 1 99 ? 2.199 17.078 -1.716 1 89.56 99 HIS B CA 1
ATOM 2393 C C . HIS B 1 99 ? 1.75 15.648 -1.976 1 89.56 99 HIS B C 1
ATOM 2395 O O . HIS B 1 99 ? 2.516 14.844 -2.502 1 89.56 99 HIS B O 1
ATOM 2401 N N . ALA B 1 100 ? 0.481 15.398 -1.663 1 90.94 100 ALA B N 1
ATOM 2402 C CA . ALA B 1 100 ? -0.064 14.055 -1.838 1 90.94 100 ALA B CA 1
ATOM 2403 C C . ALA B 1 100 ? -0.045 13.641 -3.307 1 90.94 100 ALA B C 1
ATOM 2405 O O . ALA B 1 100 ? 0.262 12.492 -3.631 1 90.94 100 ALA B O 1
ATOM 2406 N N . TYR B 1 101 ? -0.289 14.57 -4.117 1 91.88 101 TYR B N 1
ATOM 2407 C CA . TYR B 1 101 ? -0.295 14.344 -5.559 1 91.88 101 TYR B CA 1
ATOM 2408 C C . TYR B 1 101 ? 1.074 13.883 -6.047 1 91.88 101 TYR B C 1
ATOM 2410 O O . TYR B 1 101 ? 1.179 12.93 -6.812 1 91.88 101 TYR B O 1
ATOM 2418 N N . VAL B 1 102 ? 2.107 14.516 -5.598 1 90.75 102 VAL B N 1
ATOM 2419 C CA . VAL B 1 102 ? 3.469 14.195 -6.012 1 90.75 102 VAL B CA 1
ATOM 2420 C C . VAL B 1 102 ? 3.852 12.805 -5.5 1 90.75 102 VAL B C 1
ATOM 2422 O O . VAL B 1 102 ? 4.398 11.992 -6.246 1 90.75 102 VAL B O 1
ATOM 2425 N N . PHE B 1 103 ? 3.461 12.508 -4.312 1 89.06 103 PHE B N 1
ATOM 2426 C CA . PHE B 1 103 ? 3.799 11.219 -3.721 1 89.06 103 PHE B CA 1
ATOM 2427 C C . PHE B 1 103 ? 3.104 10.078 -4.461 1 89.06 103 PHE B C 1
ATOM 2429 O O . PHE B 1 103 ? 3.686 9.016 -4.656 1 89.06 103 PHE B O 1
ATOM 2436 N N . TYR B 1 104 ? 1.959 10.344 -4.883 1 89.44 104 TYR B N 1
ATOM 2437 C CA . TYR B 1 104 ? 1.175 9.32 -5.559 1 89.44 104 TYR B CA 1
ATOM 2438 C C . TYR B 1 104 ? 1.716 9.055 -6.957 1 89.44 104 TYR B C 1
ATOM 2440 O O . TYR B 1 104 ? 1.753 7.906 -7.41 1 89.44 104 TYR B O 1
ATOM 2448 N N . HIS B 1 105 ? 2.188 10.078 -7.621 1 90.94 105 HIS B N 1
ATOM 2449 C CA . HIS B 1 105 ? 2.488 9.969 -9.047 1 90.94 105 HIS B CA 1
ATOM 2450 C C . HIS B 1 105 ? 3.975 9.719 -9.281 1 90.94 105 HIS B C 1
ATOM 2452 O O . HIS B 1 105 ? 4.395 9.469 -10.406 1 90.94 105 HIS B O 1
ATOM 2458 N N . THR B 1 106 ? 4.746 9.812 -8.227 1 89.88 106 THR B N 1
ATOM 2459 C CA . THR B 1 106 ? 6.184 9.68 -8.422 1 89.88 106 THR B CA 1
ATOM 2460 C C . THR B 1 106 ? 6.75 8.555 -7.562 1 89.88 106 THR B C 1
ATOM 2462 O O . THR B 1 106 ? 6.082 8.062 -6.648 1 89.88 106 THR B O 1
ATOM 2465 N N . SER B 1 107 ? 7.941 8.102 -7.844 1 84.69 107 SER B N 1
ATOM 2466 C CA . SER B 1 107 ? 8.531 6.938 -7.191 1 84.69 107 SER B CA 1
ATOM 2467 C C . SER B 1 107 ? 9.648 7.344 -6.234 1 84.69 107 SER B C 1
ATOM 2469 O O . SER B 1 107 ? 10.352 6.488 -5.688 1 84.69 107 SER B O 1
ATOM 2471 N N . LEU B 1 108 ? 9.781 8.648 -6.059 1 85.75 108 LEU B N 1
ATOM 2472 C CA . LEU B 1 108 ? 10.922 9.141 -5.297 1 85.75 108 LEU B CA 1
ATOM 2473 C C . LEU B 1 108 ? 10.789 8.773 -3.822 1 85.75 108 LEU B C 1
ATOM 2475 O O . LEU B 1 108 ? 11.797 8.531 -3.146 1 85.75 108 LEU B O 1
ATOM 2479 N N . ASP B 1 109 ? 9.547 8.781 -3.324 1 84.81 109 ASP B N 1
ATOM 2480 C CA . ASP B 1 109 ? 9.336 8.477 -1.911 1 84.81 109 ASP B CA 1
ATOM 2481 C C . ASP B 1 109 ? 8.297 7.375 -1.735 1 84.81 109 ASP B C 1
ATOM 2483 O O . ASP B 1 109 ? 7.168 7.641 -1.324 1 84.81 109 ASP B O 1
ATOM 2487 N N . THR B 1 110 ? 8.789 6.172 -1.789 1 77.25 110 THR B N 1
ATOM 2488 C CA . THR B 1 110 ? 7.859 5.059 -1.637 1 77.25 110 THR B CA 1
ATOM 2489 C C . THR B 1 110 ? 7.711 4.676 -0.167 1 77.25 110 THR B C 1
ATOM 2491 O O . THR B 1 110 ? 6.793 3.939 0.198 1 77.25 110 THR B O 1
ATOM 2494 N N . GLY B 1 111 ? 8.523 5.266 0.666 1 78.25 111 GLY B N 1
ATOM 2495 C CA . GLY B 1 111 ? 8.5 4.957 2.088 1 78.25 111 GLY B CA 1
ATOM 2496 C C . GLY B 1 111 ? 7.402 5.691 2.838 1 78.25 111 GLY B C 1
ATOM 2497 O O . GLY B 1 111 ? 7.133 5.391 4.004 1 78.25 111 GLY B O 1
ATOM 2498 N N . ILE B 1 112 ? 6.734 6.613 2.219 1 87.44 112 ILE B N 1
ATOM 2499 C CA . ILE B 1 112 ? 5.746 7.441 2.902 1 87.44 112 ILE B CA 1
ATOM 2500 C C . ILE B 1 112 ? 4.598 6.566 3.396 1 87.44 112 ILE B C 1
ATOM 2502 O O . ILE B 1 112 ? 4.07 6.785 4.492 1 87.44 112 ILE B O 1
ATOM 2506 N N . PHE B 1 113 ? 4.215 5.562 2.691 1 87.38 113 PHE B N 1
ATOM 2507 C CA . PHE B 1 113 ? 3.072 4.738 3.072 1 87.38 113 PHE B CA 1
ATOM 2508 C C . PHE B 1 113 ? 3.406 3.883 4.289 1 87.38 113 PHE B C 1
ATOM 2510 O O . PHE B 1 113 ? 2.559 3.672 5.156 1 87.38 113 PHE B O 1
ATOM 2517 N N . THR B 1 114 ? 4.605 3.398 4.273 1 85.69 114 THR B N 1
ATOM 2518 C CA . THR B 1 114 ? 5.059 2.668 5.453 1 85.69 114 THR B CA 1
ATOM 2519 C C . THR B 1 114 ? 5.07 3.576 6.68 1 85.69 114 THR B C 1
ATOM 2521 O O . THR B 1 114 ? 4.629 3.176 7.758 1 85.69 114 THR B O 1
ATOM 2524 N N . PHE B 1 115 ? 5.566 4.758 6.492 1 89.19 115 PHE B N 1
ATOM 2525 C CA . PHE B 1 115 ? 5.582 5.758 7.555 1 89.19 115 PHE B CA 1
ATOM 2526 C C . PHE B 1 115 ? 4.172 6.027 8.062 1 89.19 115 PHE B C 1
ATOM 2528 O O . PHE B 1 115 ? 3.924 5.988 9.273 1 89.19 115 PHE B O 1
ATOM 2535 N N . LEU B 1 116 ? 3.285 6.281 7.16 1 94.75 116 LEU B N 1
ATOM 2536 C CA . LEU B 1 116 ? 1.9 6.574 7.516 1 94.75 116 LEU B CA 1
ATOM 2537 C C . LEU B 1 116 ? 1.26 5.383 8.219 1 94.75 116 LEU B C 1
ATOM 2539 O O . LEU B 1 116 ? 0.63 5.543 9.273 1 94.75 116 LEU B O 1
ATOM 2543 N N . GLU B 1 117 ? 1.389 4.27 7.684 1 93.5 117 GLU B N 1
ATOM 2544 C CA . GLU B 1 117 ? 0.802 3.051 8.234 1 93.5 117 GLU B CA 1
ATOM 2545 C C . GLU B 1 117 ? 1.245 2.832 9.68 1 93.5 117 GLU B C 1
ATOM 2547 O O . GLU B 1 117 ? 0.415 2.602 10.562 1 93.5 117 GLU B O 1
ATOM 2552 N N . GLU B 1 118 ? 2.508 2.922 9.891 1 91.06 118 GLU B N 1
ATOM 2553 C CA . GLU B 1 118 ? 3.053 2.686 11.227 1 91.06 118 GLU B CA 1
ATOM 2554 C C . GLU B 1 118 ? 2.504 3.693 12.234 1 91.06 118 GLU B C 1
ATOM 2556 O O . GLU B 1 118 ? 2.158 3.328 13.359 1 91.06 118 GLU B O 1
ATOM 2561 N N . HIS B 1 119 ? 2.414 4.867 11.836 1 95.38 119 HIS B N 1
ATOM 2562 C CA . HIS B 1 119 ? 1.954 5.898 12.75 1 95.38 119 HIS B CA 1
ATOM 2563 C C . HIS B 1 119 ? 0.464 5.754 13.039 1 95.38 119 HIS B C 1
ATOM 2565 O O . HIS B 1 119 ? 0.031 5.91 14.188 1 95.38 119 HIS B O 1
ATOM 2571 N N . TYR B 1 120 ? -0.279 5.48 12.023 1 96.75 120 TYR B N 1
ATOM 2572 C CA . TYR B 1 120 ? -1.706 5.289 12.258 1 96.75 120 TYR B CA 1
ATOM 2573 C C . TYR B 1 120 ? -1.957 4.082 13.156 1 96.75 120 TYR B C 1
ATOM 2575 O O . TYR B 1 120 ? -2.83 4.117 14.023 1 96.75 120 TYR B O 1
ATOM 2583 N N . ILE B 1 121 ? -1.249 3.039 12.93 1 95.75 121 ILE B N 1
ATOM 2584 C CA . ILE B 1 121 ? -1.382 1.854 13.766 1 95.75 121 ILE B CA 1
ATOM 2585 C C . ILE B 1 121 ? -1.037 2.203 15.211 1 95.75 121 ILE B C 1
ATOM 2587 O O . ILE B 1 121 ? -1.754 1.816 16.141 1 95.75 121 ILE B O 1
ATOM 2591 N N . ASP B 1 122 ? 0.05 2.92 15.391 1 95 122 ASP B N 1
ATOM 2592 C CA . ASP B 1 122 ? 0.45 3.346 16.734 1 95 122 ASP B CA 1
ATOM 2593 C C . ASP B 1 122 ? -0.649 4.172 17.391 1 95 122 ASP B C 1
ATOM 2595 O O . ASP B 1 122 ? -0.978 3.949 18.562 1 95 122 ASP B O 1
ATOM 2599 N N . LEU B 1 123 ? -1.194 5.098 16.672 1 95.56 123 LEU B N 1
ATOM 2600 C CA . LEU B 1 123 ? -2.244 5.957 17.203 1 95.56 123 LEU B CA 1
ATOM 2601 C C . LEU B 1 123 ? -3.463 5.133 17.609 1 95.56 123 LEU B C 1
ATOM 2603 O O . LEU B 1 123 ? -4.047 5.363 18.672 1 95.56 123 LEU B O 1
ATOM 2607 N N . LEU B 1 124 ? -3.828 4.164 16.812 1 95.81 124 LEU B N 1
ATOM 2608 C CA . LEU B 1 124 ? -5 3.34 17.109 1 95.81 124 LEU B CA 1
ATOM 2609 C C . LEU B 1 124 ? -4.746 2.434 18.297 1 95.81 124 LEU B C 1
ATOM 2611 O O . LEU B 1 124 ? -5.645 2.201 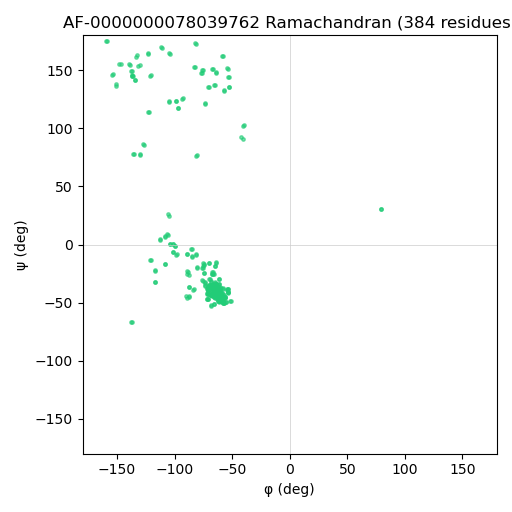19.109 1 95.81 124 LEU B O 1
ATOM 2615 N N . GLU B 1 125 ? -3.566 1.958 18.422 1 92.75 125 GLU B N 1
ATOM 2616 C CA . GLU B 1 125 ? -3.213 1.044 19.516 1 92.75 125 GLU B CA 1
ATOM 2617 C C . GLU B 1 125 ? -3.201 1.761 20.859 1 92.75 125 GLU B C 1
ATOM 2619 O O . GLU B 1 125 ? -3.518 1.162 21.891 1 92.75 125 GLU B O 1
ATOM 2624 N N . TYR B 1 126 ? -2.902 2.977 20.828 1 91.44 126 TYR B N 1
ATOM 2625 C CA . TYR B 1 126 ? -2.74 3.693 22.094 1 91.44 126 TYR B CA 1
ATOM 2626 C C . TYR B 1 126 ? -3.977 4.523 22.406 1 91.44 126 TYR B C 1
ATOM 2628 O O . TYR B 1 126 ? -4.066 5.129 23.484 1 91.44 126 TYR B O 1
ATOM 2636 N N . ALA B 1 127 ? -4.844 4.566 21.5 1 92.38 127 ALA B N 1
ATOM 2637 C CA . ALA B 1 127 ? -6.047 5.367 21.703 1 92.38 127 ALA B CA 1
ATOM 2638 C C . ALA B 1 127 ? -7.031 4.652 22.641 1 92.38 127 ALA B C 1
ATOM 2640 O O . ALA B 1 127 ? -7.07 3.422 22.672 1 92.38 127 ALA B O 1
ATOM 2641 N N . THR B 1 128 ? -7.77 5.445 23.422 1 91.44 128 THR B N 1
ATOM 2642 C CA . THR B 1 128 ? -8.836 4.91 24.266 1 91.44 128 THR B CA 1
ATOM 2643 C C . THR B 1 128 ? -10.102 4.672 23.453 1 91.44 128 THR B C 1
ATOM 2645 O O . THR B 1 128 ? -11.07 5.426 23.562 1 91.44 128 THR B O 1
ATOM 2648 N N . ILE B 1 129 ? -10.094 3.582 22.688 1 94.19 129 ILE B N 1
ATOM 2649 C CA . ILE B 1 129 ? -11.203 3.23 21.812 1 94.19 129 ILE B CA 1
ATOM 2650 C C . ILE B 1 129 ? -11.578 1.767 22.016 1 94.19 129 ILE B C 1
ATOM 2652 O O . ILE B 1 129 ? -10.773 0.972 22.5 1 94.19 129 ILE B O 1
ATOM 2656 N N . ASP B 1 130 ? -12.836 1.515 21.719 1 95.25 130 ASP B N 1
ATOM 2657 C CA . ASP B 1 130 ? -13.352 0.149 21.672 1 95.25 130 ASP B CA 1
ATOM 2658 C C . ASP B 1 130 ? -13.398 -0.364 20.234 1 95.25 130 ASP B C 1
ATOM 2660 O O . ASP B 1 130 ? -14.07 0.218 19.375 1 95.25 130 ASP B O 1
ATOM 2664 N N . ILE B 1 131 ? -12.727 -1.47 20.031 1 96.19 131 ILE B N 1
ATOM 2665 C CA . ILE B 1 131 ? -12.648 -2.025 18.688 1 96.19 131 ILE B CA 1
ATOM 2666 C C . ILE B 1 131 ? -13.562 -3.24 18.578 1 96.19 131 ILE B C 1
ATOM 2668 O O . ILE B 1 131 ? -13.516 -4.145 19.406 1 96.19 131 ILE B O 1
ATOM 2672 N N . THR B 1 132 ? -14.461 -3.188 17.625 1 97.31 132 THR B N 1
ATOM 2673 C CA . THR B 1 132 ? -15.234 -4.363 17.234 1 97.31 132 THR B CA 1
ATOM 2674 C C . THR B 1 132 ? -14.617 -5.031 16.016 1 97.31 132 THR B C 1
ATOM 2676 O O . THR B 1 132 ? -14.508 -4.406 14.953 1 97.31 132 THR B O 1
ATOM 2679 N N . ASN B 1 133 ? -14.18 -6.246 16.125 1 98.19 133 ASN B N 1
ATOM 2680 C CA . ASN B 1 133 ? -13.516 -6.996 15.062 1 98.19 133 ASN B CA 1
ATOM 2681 C C . ASN B 1 133 ? -14.242 -8.305 14.758 1 98.19 133 ASN B C 1
ATOM 2683 O O . ASN B 1 133 ? -14.312 -9.188 15.609 1 98.19 133 ASN B O 1
ATOM 2687 N N . ARG B 1 134 ? -14.781 -8.406 13.594 1 98.12 134 ARG B N 1
ATOM 2688 C CA . ARG B 1 134 ? -15.477 -9.609 13.133 1 98.12 134 ARG B CA 1
ATOM 2689 C C . ARG B 1 134 ? -14.719 -10.281 11.992 1 98.12 134 ARG B C 1
ATOM 2691 O O . ARG B 1 134 ? -15.227 -11.211 11.359 1 98.12 134 ARG B O 1
ATOM 2698 N N . GLY B 1 135 ? -13.531 -9.727 11.68 1 97.5 135 GLY B N 1
ATOM 2699 C CA . GLY B 1 135 ? -12.688 -10.281 10.625 1 97.5 135 GLY B CA 1
ATOM 2700 C C . GLY B 1 135 ? -11.844 -11.453 11.094 1 97.5 135 GLY B C 1
ATOM 2701 O O . GLY B 1 135 ? -11.844 -11.789 12.281 1 97.5 135 GLY B O 1
ATOM 2702 N N . PRO B 1 136 ? -11.195 -12.055 10.18 1 97.25 136 PRO B N 1
ATOM 2703 C CA . PRO B 1 136 ? -10.484 -13.305 10.484 1 97.25 136 PRO B CA 1
ATOM 2704 C C . PRO B 1 136 ? -9.086 -13.062 11.047 1 97.25 136 PRO B C 1
ATOM 2706 O O . PRO B 1 136 ? -8.391 -14.016 11.406 1 97.25 136 PRO B O 1
ATOM 2709 N N . PHE B 1 137 ? -8.594 -11.844 11.141 1 97.31 137 PHE B N 1
ATOM 2710 C CA . PHE B 1 137 ? -7.254 -11.531 11.641 1 97.31 137 PHE B CA 1
ATOM 2711 C C . PHE B 1 137 ? -7.328 -10.82 12.984 1 97.31 137 PHE B C 1
ATOM 2713 O O . PHE B 1 137 ? -8.414 -10.469 13.445 1 97.31 137 PHE B O 1
ATOM 2720 N N . SER B 1 138 ? -6.176 -10.68 13.641 1 96.19 138 SER B N 1
ATOM 2721 C CA . SER B 1 138 ? -6.105 -9.914 14.883 1 96.19 138 SER B CA 1
ATOM 2722 C C . SER B 1 138 ? -6.566 -8.477 14.68 1 96.19 138 SER B C 1
ATOM 2724 O O . SER B 1 138 ? -6.641 -8 13.539 1 96.19 138 SER B O 1
ATOM 2726 N N . ASN B 1 139 ? -6.902 -7.746 15.766 1 96.75 139 ASN B N 1
ATOM 2727 C CA . ASN B 1 139 ? -7.254 -6.332 15.688 1 96.75 139 ASN B CA 1
ATOM 2728 C C . ASN B 1 139 ? -6.203 -5.531 14.93 1 96.75 139 ASN B C 1
ATOM 2730 O O . ASN B 1 139 ? -6.535 -4.762 14.023 1 96.75 139 ASN B O 1
ATOM 2734 N N . LYS B 1 140 ? -4.957 -5.738 15.297 1 95.88 140 LYS B N 1
ATOM 2735 C CA . LYS B 1 140 ? -3.863 -4.992 14.688 1 95.88 140 LYS B CA 1
ATOM 2736 C C . LYS B 1 140 ? -3.779 -5.266 13.188 1 95.88 140 LYS B C 1
ATOM 2738 O O . LYS B 1 140 ? -3.656 -4.34 12.391 1 95.88 140 LYS B O 1
ATOM 2743 N N . SER B 1 141 ? -3.896 -6.551 12.812 1 96.31 141 SER B N 1
ATOM 2744 C CA . SER B 1 141 ? -3.812 -6.945 11.406 1 96.31 141 SER B CA 1
ATOM 2745 C C . SER B 1 141 ? -5.004 -6.426 10.609 1 96.31 141 SER B C 1
ATOM 2747 O O . SER B 1 141 ? -4.848 -5.949 9.484 1 96.31 141 SER B O 1
ATOM 2749 N N . MET B 1 142 ? -6.199 -6.555 11.195 1 97.62 142 MET B N 1
ATOM 2750 C CA . MET B 1 142 ? -7.387 -6.039 10.516 1 97.62 142 MET B CA 1
ATOM 2751 C C . MET B 1 142 ? -7.289 -4.531 10.312 1 97.62 142 MET B C 1
ATOM 2753 O O . MET B 1 142 ? -7.672 -4.012 9.266 1 97.62 142 MET B O 1
ATOM 2757 N N . MET B 1 143 ? -6.766 -3.811 11.328 1 96.38 143 MET B N 1
ATOM 2758 C CA . MET B 1 143 ? -6.57 -2.369 11.203 1 96.38 143 MET B CA 1
ATOM 2759 C C . MET B 1 143 ? -5.602 -2.045 10.078 1 96.38 143 MET B C 1
ATOM 2761 O O . MET B 1 143 ? -5.848 -1.139 9.281 1 96.38 143 MET B O 1
ATOM 2765 N N . ARG B 1 144 ? -4.535 -2.775 10.031 1 96.5 144 ARG B N 1
ATOM 2766 C CA . ARG B 1 144 ? -3.541 -2.568 8.984 1 96.5 144 ARG B CA 1
ATOM 2767 C C . ARG B 1 144 ? -4.152 -2.766 7.602 1 96.5 144 ARG B C 1
ATOM 2769 O O . ARG B 1 144 ? -3.93 -1.959 6.699 1 96.5 144 ARG B O 1
ATOM 2776 N N . ILE B 1 145 ? -4.91 -3.801 7.43 1 97.88 145 ILE B N 1
ATOM 2777 C CA . ILE B 1 145 ? -5.551 -4.129 6.16 1 97.88 145 ILE B CA 1
ATOM 2778 C C . ILE B 1 145 ? -6.48 -2.992 5.742 1 97.88 145 ILE B C 1
ATOM 2780 O O . ILE B 1 145 ? -6.398 -2.498 4.617 1 97.88 145 ILE B O 1
ATOM 2784 N N . VAL B 1 146 ? -7.305 -2.539 6.652 1 98 146 VAL B N 1
ATOM 2785 C CA . VAL B 1 146 ? -8.305 -1.523 6.328 1 98 146 VAL B CA 1
ATOM 2786 C C . VAL B 1 146 ? -7.613 -0.181 6.09 1 98 146 VAL B C 1
ATOM 2788 O O . VAL B 1 146 ? -8.016 0.583 5.207 1 98 146 VAL B O 1
ATOM 2791 N N . ILE B 1 147 ? -6.602 0.101 6.848 1 97.69 147 ILE B N 1
ATOM 2792 C CA . ILE B 1 147 ? -5.824 1.321 6.664 1 97.69 147 ILE B CA 1
ATOM 2793 C C . ILE B 1 147 ? -5.258 1.365 5.242 1 97.69 147 ILE B C 1
ATOM 2795 O O . ILE B 1 147 ? -5.367 2.385 4.559 1 97.69 147 ILE B O 1
ATOM 2799 N N . ASN B 1 148 ? -4.688 0.303 4.781 1 96.25 148 ASN B N 1
ATOM 2800 C CA . ASN B 1 148 ? -4.109 0.256 3.441 1 96.25 148 ASN B CA 1
ATOM 2801 C C . ASN B 1 148 ? -5.184 0.377 2.365 1 96.25 148 ASN B C 1
ATOM 2803 O O . ASN B 1 148 ? -4.945 0.963 1.308 1 96.25 148 ASN B O 1
ATOM 2807 N N . TYR B 1 149 ? -6.332 -0.249 2.629 1 98.19 149 TYR B N 1
ATOM 2808 C CA . TYR B 1 149 ? -7.461 -0.073 1.721 1 98.19 149 TYR B CA 1
ATOM 2809 C C . TYR B 1 149 ? -7.859 1.395 1.626 1 98.19 149 TYR B C 1
ATOM 2811 O O . TYR B 1 149 ? -8.031 1.928 0.527 1 98.19 149 TYR B O 1
ATOM 2819 N N . ILE B 1 150 ? -7.945 2.066 2.77 1 98.5 150 ILE B N 1
ATOM 2820 C CA . ILE B 1 150 ? -8.312 3.477 2.83 1 98.5 150 ILE B CA 1
ATOM 2821 C C . ILE B 1 150 ? -7.246 4.316 2.129 1 98.5 150 ILE B C 1
ATOM 2823 O O . ILE B 1 150 ? -7.57 5.246 1.387 1 98.5 150 ILE B O 1
ATOM 2827 N N . PHE B 1 151 ? -5.953 3.979 2.328 1 96.81 151 PHE B N 1
ATOM 2828 C CA . PHE B 1 151 ? -4.875 4.684 1.646 1 96.81 151 PHE B CA 1
ATOM 2829 C C . PHE B 1 151 ? -5.066 4.637 0.134 1 96.81 151 PHE B C 1
ATOM 2831 O O . PHE B 1 151 ? -4.887 5.645 -0.551 1 96.81 151 PHE B O 1
ATOM 2838 N N . SER B 1 152 ? -5.391 3.479 -0.363 1 96.62 152 SER B N 1
ATOM 2839 C CA . SER B 1 152 ? -5.562 3.32 -1.803 1 96.62 152 SER B CA 1
ATOM 2840 C C . SER B 1 152 ? -6.73 4.16 -2.314 1 96.62 152 SER B C 1
ATOM 2842 O O . SER B 1 152 ? -6.633 4.789 -3.369 1 96.62 152 SER B O 1
ATOM 2844 N N . ILE B 1 153 ? -7.832 4.195 -1.582 1 98.38 153 ILE B N 1
ATOM 2845 C CA . ILE B 1 153 ? -9.023 4.949 -1.958 1 98.38 153 ILE B CA 1
ATOM 2846 C C . ILE B 1 153 ? -8.719 6.441 -1.938 1 98.38 153 ILE B C 1
ATOM 2848 O O . ILE B 1 153 ? -8.953 7.145 -2.924 1 98.38 153 ILE B O 1
ATOM 2852 N N . VAL B 1 154 ? -8.148 6.895 -0.822 1 97.94 154 VAL B N 1
ATOM 2853 C CA . VAL B 1 154 ? -7.852 8.312 -0.652 1 97.94 154 VAL B CA 1
ATOM 2854 C C . VAL B 1 154 ? -6.777 8.742 -1.648 1 97.94 154 VAL B C 1
ATOM 2856 O O . VAL B 1 154 ? -6.832 9.844 -2.197 1 97.94 154 VAL B O 1
ATOM 2859 N N . GLY B 1 155 ? -5.809 7.867 -1.849 1 95.94 155 GLY B N 1
ATOM 2860 C CA . GLY B 1 155 ? -4.781 8.148 -2.836 1 95.94 155 GLY B CA 1
ATOM 2861 C C . GLY B 1 155 ? -5.336 8.344 -4.234 1 95.94 155 GLY B C 1
ATOM 2862 O O . GLY B 1 155 ? -4.949 9.281 -4.938 1 95.94 155 GLY B O 1
ATOM 2863 N N . GLU B 1 156 ? -6.258 7.496 -4.664 1 96.5 156 GLU B N 1
ATOM 2864 C CA . GLU B 1 156 ? -6.871 7.602 -5.984 1 96.5 156 GLU B CA 1
ATOM 2865 C C . GLU B 1 156 ? -7.668 8.898 -6.117 1 96.5 156 GLU B C 1
ATOM 2867 O O . GLU B 1 156 ? -7.668 9.523 -7.18 1 96.5 156 GLU B O 1
ATOM 2872 N N . TRP B 1 157 ? -8.297 9.227 -5.055 1 98.06 157 TRP B N 1
ATOM 2873 C CA . TRP B 1 157 ? -9.109 10.438 -5.039 1 98.06 157 TRP B CA 1
ATOM 2874 C C . TRP B 1 157 ? -8.234 11.68 -5.137 1 98.06 157 TRP B C 1
ATOM 2876 O O . TRP B 1 157 ? -8.422 12.508 -6.035 1 98.06 157 TRP B O 1
ATOM 2886 N N . ILE B 1 158 ? -7.242 11.812 -4.273 1 96.38 158 ILE B N 1
ATOM 2887 C CA . ILE B 1 158 ? -6.5 13.055 -4.125 1 96.38 158 ILE B CA 1
ATOM 2888 C C . ILE B 1 158 ? -5.551 13.234 -5.305 1 96.38 158 ILE B C 1
ATOM 2890 O O . ILE B 1 158 ? -5.094 14.352 -5.578 1 96.38 158 ILE B O 1
ATOM 2894 N N . ALA B 1 159 ? -5.297 12.141 -6.004 1 93.12 159 ALA B N 1
ATOM 2895 C CA . ALA B 1 159 ? -4.363 12.141 -7.129 1 93.12 159 ALA B CA 1
ATOM 2896 C C . ALA B 1 159 ? -5.059 12.578 -8.414 1 93.12 159 ALA B C 1
ATOM 2898 O O . ALA B 1 159 ? -4.402 12.82 -9.43 1 93.12 159 ALA B O 1
ATOM 2899 N N . GLU B 1 160 ? -6.352 12.68 -8.406 1 94.81 160 GLU B N 1
ATOM 2900 C CA . GLU B 1 160 ? -7.059 13.141 -9.602 1 94.81 160 GLU B CA 1
ATOM 2901 C C . GLU B 1 160 ? -6.691 14.578 -9.945 1 94.81 160 GLU B C 1
ATOM 2903 O O . GLU B 1 160 ? -6.375 15.375 -9.055 1 94.81 160 GLU B O 1
ATOM 2908 N N . ASP B 1 161 ? -6.723 14.844 -11.273 1 93.19 161 ASP B N 1
ATOM 2909 C CA . ASP B 1 161 ? -6.449 16.219 -11.711 1 93.19 161 ASP B CA 1
ATOM 2910 C C . ASP B 1 161 ? -7.426 17.203 -11.07 1 93.19 161 ASP B C 1
ATOM 2912 O O . ASP B 1 161 ? -7.039 18.297 -10.68 1 93.19 161 ASP B O 1
ATOM 2916 N N . PHE B 1 162 ? -8.609 16.766 -10.961 1 94.44 162 PHE B N 1
ATOM 2917 C CA . PHE B 1 162 ? -9.672 17.547 -10.352 1 94.44 162 PHE B CA 1
ATOM 2918 C C . PHE B 1 162 ? -10.5 16.703 -9.398 1 94.44 162 PHE B C 1
ATOM 2920 O O . PHE B 1 162 ? -11.625 16.312 -9.719 1 94.44 162 PHE B O 1
ATOM 2927 N N . PRO B 1 163 ? -9.938 16.469 -8.203 1 96.75 163 PRO B N 1
ATOM 2928 C CA . PRO B 1 163 ? -10.68 15.633 -7.262 1 96.75 163 PRO B CA 1
ATOM 2929 C C . PRO B 1 163 ? -11.961 16.281 -6.766 1 96.75 163 PRO B C 1
ATOM 2931 O O . PRO B 1 163 ? -12.047 17.516 -6.703 1 96.75 163 PRO B O 1
ATOM 2934 N N . ASP B 1 164 ? -12.969 15.445 -6.418 1 97.62 164 ASP B N 1
ATOM 2935 C CA . ASP B 1 164 ? -14.172 15.938 -5.758 1 97.62 164 ASP B CA 1
ATOM 2936 C C . ASP B 1 164 ? -13.82 16.75 -4.508 1 97.62 164 ASP B C 1
ATOM 2938 O O . ASP B 1 164 ? -12.844 16.438 -3.82 1 97.62 164 ASP B O 1
ATOM 2942 N N . PRO B 1 165 ? -14.625 17.828 -4.238 1 98.19 165 PRO B N 1
ATOM 2943 C CA . PRO B 1 165 ? -14.461 18.469 -2.93 1 98.19 165 PRO B CA 1
ATOM 2944 C C . PRO B 1 165 ? -14.594 17.484 -1.771 1 98.19 165 PRO B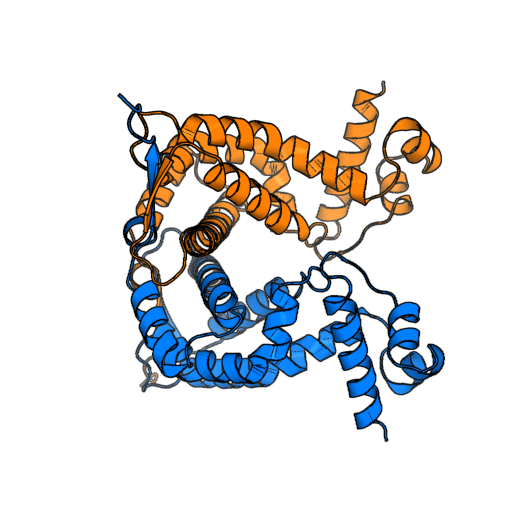 C 1
ATOM 2946 O O . PRO B 1 165 ? -15.281 16.453 -1.896 1 98.19 165 PRO B O 1
ATOM 2949 N N . PRO B 1 166 ? -13.914 17.812 -0.67 1 98.25 166 PRO B N 1
ATOM 2950 C CA . PRO B 1 166 ? -13.859 16.875 0.449 1 98.25 166 PRO B CA 1
ATOM 2951 C C . PRO B 1 166 ? -15.242 16.422 0.916 1 98.25 166 PRO B C 1
ATOM 2953 O O . PRO B 1 166 ? -15.445 15.258 1.256 1 98.25 166 PRO B O 1
ATOM 2956 N N . GLU B 1 167 ? -16.234 17.328 0.936 1 98 167 GLU B N 1
ATOM 2957 C CA . GLU B 1 167 ? -17.578 17 1.424 1 98 167 GLU B CA 1
ATOM 2958 C C . GLU B 1 167 ? -18.25 15.953 0.533 1 98 167 GLU B C 1
ATOM 2960 O O . GLU B 1 167 ? -18.953 15.078 1.023 1 98 167 GLU B O 1
ATOM 2965 N N . VAL B 1 168 ? -18.047 16.062 -0.706 1 98.56 168 VAL B N 1
ATOM 2966 C CA . VAL B 1 168 ? -18.609 15.125 -1.672 1 98.56 168 VAL B CA 1
ATOM 2967 C C . VAL B 1 168 ? -17.906 13.773 -1.56 1 98.56 168 VAL B C 1
ATOM 2969 O O . VAL B 1 168 ? -18.547 12.727 -1.479 1 98.56 168 VAL B O 1
ATOM 2972 N N . PHE B 1 169 ? -16.625 13.797 -1.516 1 98.75 169 PHE B N 1
ATOM 2973 C CA . PHE B 1 169 ? -15.867 12.555 -1.451 1 98.75 169 PHE B CA 1
ATOM 2974 C C . PHE B 1 169 ? -16.094 11.844 -0.12 1 98.75 169 PHE B C 1
ATOM 2976 O O . PHE B 1 169 ? -16.109 10.617 -0.059 1 98.75 169 PHE B O 1
ATOM 2983 N N . ALA B 1 170 ? -16.234 12.641 0.919 1 98.75 170 ALA B N 1
ATOM 2984 C CA . ALA B 1 170 ? -16.484 12.047 2.23 1 98.75 170 ALA B CA 1
ATOM 2985 C C . ALA B 1 170 ? -17.688 11.109 2.189 1 98.75 170 ALA B C 1
ATOM 2987 O O . ALA B 1 170 ? -17.672 10.031 2.791 1 98.75 170 ALA B O 1
ATOM 2988 N N . LYS B 1 171 ? -18.719 11.461 1.52 1 98.56 171 LYS B N 1
ATOM 2989 C CA . LYS B 1 171 ? -19.891 10.617 1.379 1 98.56 171 LYS B CA 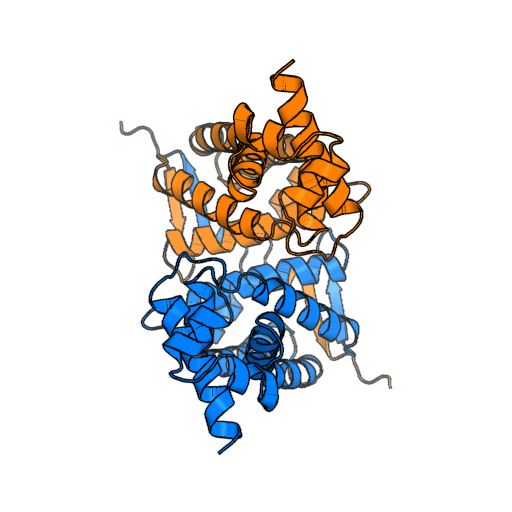1
ATOM 2990 C C . LYS B 1 171 ? -19.578 9.352 0.586 1 98.56 171 LYS B C 1
ATOM 2992 O O . LYS B 1 171 ? -20 8.258 0.963 1 98.56 171 LYS B O 1
ATOM 2997 N N . LYS B 1 172 ? -18.875 9.508 -0.503 1 98.62 172 LYS B N 1
ATOM 2998 C CA . LYS B 1 172 ? -18.453 8.359 -1.297 1 98.62 172 LYS B CA 1
ATOM 2999 C C . LYS B 1 172 ? -17.594 7.402 -0.469 1 98.62 172 LYS B C 1
ATOM 3001 O O . LYS B 1 172 ? -17.75 6.184 -0.572 1 98.62 172 LYS B O 1
ATOM 3006 N N . PHE B 1 173 ? -16.719 8.055 0.302 1 98.81 173 PHE B N 1
ATOM 3007 C CA . PHE B 1 173 ? -15.836 7.281 1.168 1 98.81 173 PHE B CA 1
ATOM 3008 C C . PHE B 1 173 ? -16.641 6.418 2.129 1 98.81 173 PHE B C 1
ATOM 3010 O O . PHE B 1 173 ? -16.375 5.227 2.275 1 98.81 173 PHE B O 1
ATOM 3017 N N . LEU B 1 174 ? -17.578 6.988 2.789 1 98.62 174 LEU B N 1
ATOM 3018 C CA . LEU B 1 174 ? -18.406 6.242 3.736 1 98.62 174 LEU B CA 1
ATOM 3019 C C . LEU B 1 174 ? -19.172 5.129 3.033 1 98.62 174 LEU B C 1
ATOM 3021 O O . LEU B 1 174 ? -19.312 4.027 3.57 1 98.62 174 LEU B O 1
ATOM 3025 N N . ASP B 1 175 ? -19.672 5.352 1.852 1 98.56 175 ASP B N 1
ATOM 3026 C CA . ASP B 1 175 ? -20.344 4.32 1.061 1 98.56 175 ASP B CA 1
ATOM 3027 C C . ASP B 1 175 ? -19.391 3.166 0.753 1 98.56 175 ASP B C 1
ATOM 3029 O O . ASP B 1 175 ? -19.781 2 0.811 1 98.56 175 ASP B O 1
ATOM 3033 N N . LEU B 1 176 ? -18.188 3.527 0.406 1 98.75 176 LEU B N 1
ATOM 3034 C CA . LEU B 1 176 ? -17.172 2.514 0.105 1 98.75 176 LEU B CA 1
ATOM 3035 C C . LEU B 1 176 ? -16.891 1.647 1.328 1 98.75 176 LEU B C 1
ATOM 3037 O O . LEU B 1 176 ? -16.719 0.431 1.208 1 98.75 176 LEU B O 1
ATOM 3041 N N . MET B 1 177 ? -16.859 2.307 2.547 1 98.69 177 MET B N 1
ATOM 3042 C CA . MET B 1 177 ? -16.578 1.562 3.773 1 98.69 177 MET B CA 1
ATOM 3043 C C . MET B 1 177 ? -17.75 0.647 4.121 1 98.69 177 MET B C 1
ATOM 3045 O O . MET B 1 177 ? -17.609 -0.287 4.91 1 98.69 177 MET B O 1
ATOM 3049 N N . GLU B 1 178 ? -18.891 0.866 3.545 1 98.44 178 GLU B N 1
ATOM 3050 C CA . GLU B 1 178 ? -20.094 0.071 3.82 1 98.44 178 GLU B CA 1
ATOM 3051 C C . GLU B 1 178 ? -20.406 -0.877 2.668 1 98.44 178 GLU B C 1
ATOM 3053 O O . GLU B 1 178 ? -21.469 -1.491 2.633 1 98.44 178 GLU B O 1
ATOM 3058 N N . SER B 1 179 ? -19.547 -0.989 1.741 1 98.56 179 SER B N 1
ATOM 3059 C CA . SER B 1 179 ? -19.688 -1.87 0.588 1 98.56 179 SER B CA 1
ATOM 3060 C C . SER B 1 179 ? -18.562 -2.891 0.518 1 98.56 179 SER B C 1
ATOM 3062 O O . SER B 1 179 ? -17.422 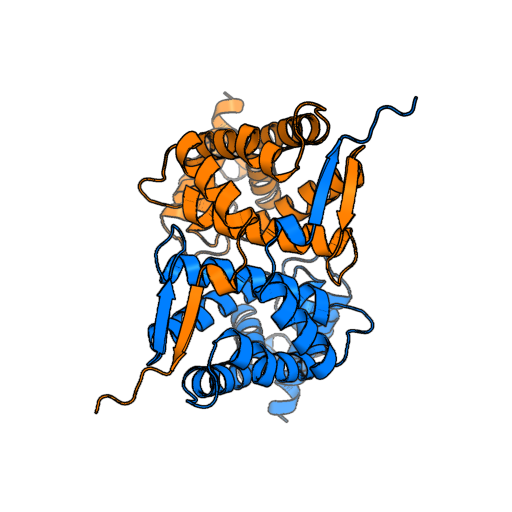-2.588 0.884 1 98.56 179 SER B O 1
ATOM 3064 N N . SER B 1 180 ? -18.891 -4.094 0.037 1 98.5 180 SER B N 1
ATOM 3065 C CA . SER B 1 180 ? -17.844 -5.098 -0.16 1 98.5 180 SER B CA 1
ATOM 3066 C C . SER B 1 180 ? -17.125 -4.891 -1.487 1 98.5 180 SER B C 1
ATOM 3068 O O . SER B 1 180 ? -17.703 -4.367 -2.439 1 98.5 180 SER B O 1
ATOM 3070 N N . PRO B 1 181 ? -15.859 -5.316 -1.573 1 98.5 181 PRO B N 1
ATOM 3071 C CA . PRO B 1 181 ? -15.148 -5.23 -2.852 1 98.5 181 PRO B CA 1
ATOM 3072 C C . PRO B 1 181 ? -15.906 -5.895 -3.996 1 98.5 181 PRO B C 1
ATOM 3074 O O . PRO B 1 181 ? -16.016 -5.328 -5.086 1 98.5 181 PRO B O 1
ATOM 3077 N N . LYS B 1 182 ? -16.484 -7.016 -3.723 1 98.12 182 LYS B N 1
ATOM 3078 C CA . LYS B 1 182 ? -17.188 -7.746 -4.77 1 98.12 182 LYS B CA 1
ATOM 3079 C C . LYS B 1 182 ? -18.406 -6.969 -5.254 1 98.12 182 LYS B C 1
ATOM 3081 O O . LYS B 1 182 ? -18.734 -6.996 -6.441 1 98.12 182 LYS B O 1
ATOM 3086 N N . ASP B 1 183 ? -19.109 -6.293 -4.301 1 97.81 183 ASP B N 1
ATOM 3087 C CA . ASP B 1 183 ? -20.266 -5.484 -4.676 1 97.81 183 ASP B CA 1
ATOM 3088 C C . ASP B 1 183 ? -19.844 -4.266 -5.496 1 97.81 183 ASP B C 1
ATOM 3090 O O . ASP B 1 183 ? -20.625 -3.75 -6.301 1 97.81 183 ASP B O 1
ATOM 3094 N N . LEU B 1 184 ? -18.609 -3.848 -5.312 1 98.25 184 LEU B N 1
ATOM 3095 C CA . LEU B 1 184 ? -18.141 -2.629 -5.953 1 98.25 184 LEU B CA 1
ATOM 3096 C C . LEU B 1 184 ? -17.594 -2.926 -7.348 1 98.25 184 LEU B C 1
ATOM 3098 O O . LEU B 1 184 ? -17.891 -2.207 -8.305 1 98.25 184 LEU B O 1
ATOM 3102 N N . ILE B 1 185 ? -16.812 -3.965 -7.473 1 98.12 185 ILE B N 1
ATOM 3103 C CA . ILE B 1 185 ? -16.234 -4.301 -8.773 1 98.12 185 ILE B CA 1
ATOM 3104 C C . ILE B 1 185 ? -16 -5.805 -8.859 1 98.12 185 ILE B C 1
ATOM 3106 O O . ILE B 1 185 ? -15.594 -6.438 -7.879 1 98.12 185 ILE B O 1
ATOM 3110 N N . ASP B 1 186 ? -16.312 -6.348 -9.977 1 97.5 186 ASP B N 1
ATOM 3111 C CA . ASP B 1 186 ? -16.094 -7.758 -10.273 1 97.5 186 ASP B CA 1
ATOM 3112 C C . ASP B 1 186 ? -15.805 -7.961 -11.766 1 97.5 186 ASP B C 1
ATOM 3114 O O . ASP B 1 186 ? -16.031 -7.059 -12.57 1 97.5 186 ASP B O 1
ATOM 3118 N N . ALA B 1 187 ? -15.133 -9.031 -12.039 1 95.62 187 ALA B N 1
ATOM 3119 C CA . ALA B 1 187 ? -14.836 -9.359 -13.43 1 95.62 187 ALA B CA 1
ATOM 3120 C C . ALA B 1 187 ? -15.055 -10.844 -13.711 1 95.62 187 ALA B C 1
ATOM 3122 O O . ALA B 1 187 ? -14.852 -11.68 -12.828 1 95.62 187 ALA B O 1
ATOM 3123 N N . ARG B 1 188 ? -15.523 -11.117 -14.93 1 93.81 188 ARG B N 1
ATOM 3124 C CA . ARG B 1 188 ? -15.734 -12.477 -15.422 1 93.81 188 ARG B CA 1
ATOM 3125 C C . ARG B 1 188 ? -15.289 -12.609 -16.875 1 93.81 188 ARG B C 1
ATOM 3127 O O . ARG B 1 188 ? -15.148 -11.602 -17.578 1 93.81 188 ARG B O 1
ATOM 3134 N N . PRO B 1 189 ? -14.938 -13.867 -17.25 1 92.44 189 PRO B N 1
ATOM 3135 C CA . PRO B 1 189 ? -14.594 -14.023 -18.656 1 92.44 189 PRO B CA 1
ATOM 3136 C C . PRO B 1 189 ? -15.68 -13.484 -19.594 1 92.44 189 PRO B C 1
ATOM 3138 O O . PRO B 1 189 ? -16.875 -13.641 -19.312 1 92.44 189 PRO B O 1
ATOM 3141 N N . ALA B 1 190 ? -15.188 -12.781 -20.562 1 89.06 190 ALA B N 1
ATOM 3142 C CA . ALA B 1 190 ? -16.141 -12.281 -21.547 1 89.06 190 ALA B CA 1
ATOM 3143 C C . ALA B 1 190 ? -16.781 -13.422 -22.312 1 89.06 190 ALA B C 1
ATOM 3145 O O . ALA B 1 190 ? -16.141 -14.43 -22.625 1 89.06 190 ALA B O 1
ATOM 3146 N N . PRO B 1 191 ? -18.094 -13.234 -22.469 1 79.44 191 PRO B N 1
ATOM 3147 C CA . PRO B 1 191 ? -18.75 -14.281 -23.25 1 79.44 191 PRO B CA 1
ATOM 3148 C C . PRO B 1 191 ? -18.141 -14.445 -24.641 1 79.44 191 PRO B C 1
ATOM 3150 O O . PRO B 1 191 ? -17.594 -13.492 -25.188 1 79.44 191 PRO B O 1
ATOM 3153 N N . ASP B 1 192 ? -17.828 -15.625 -25.141 1 69.06 192 ASP B N 1
ATOM 3154 C CA . ASP B 1 192 ? -17.359 -15.898 -26.5 1 69.06 192 ASP B CA 1
ATOM 3155 C C . ASP B 1 192 ? -18.125 -15.062 -27.531 1 69.06 192 ASP B C 1
ATOM 3157 O O . ASP B 1 192 ? -19.359 -14.938 -27.438 1 69.06 192 ASP B O 1
ATOM 3161 N N . LYS B 1 193 ? -17.469 -13.992 -28 1 54.84 193 LYS B N 1
ATOM 3162 C CA . LYS B 1 193 ? -18.141 -13.383 -29.141 1 54.84 193 LYS B CA 1
ATOM 3163 C C . LYS B 1 193 ? -18.688 -14.445 -30.094 1 54.84 193 LYS B C 1
ATOM 3165 O O . LYS B 1 193 ? -17.938 -15.289 -30.578 1 54.84 193 LYS B O 1
ATOM 3170 N N . LYS B 1 194 ? -19.984 -14.797 -29.781 1 40.03 194 LYS B N 1
ATOM 3171 C CA . LYS B 1 194 ? -20.625 -15.523 -30.875 1 40.03 194 LYS B CA 1
ATOM 3172 C C . LYS B 1 194 ? -20.453 -14.773 -32.188 1 40.03 194 LYS B C 1
ATOM 3174 O O . LYS B 1 194 ? -20.594 -13.555 -32.25 1 40.03 194 LYS B O 1
#

Solvent-accessible surface area (backbone atoms only — not comparable to full-atom values): 20947 Å² total; per-residue (Å²): 120,68,74,58,47,55,50,38,47,52,51,21,50,52,51,49,34,67,76,37,34,79,39,60,74,78,52,59,64,59,38,19,61,67,44,71,47,56,54,64,58,40,47,74,72,74,37,84,46,61,66,53,50,50,51,50,52,50,46,72,69,36,50,66,54,50,52,50,47,58,53,38,44,51,29,79,88,31,81,29,41,65,52,26,41,35,68,58,42,43,49,51,51,58,74,44,26,72,61,52,28,50,49,70,67,23,40,53,55,71,59,54,60,58,54,50,50,54,50,52,51,51,52,61,71,70,43,70,53,41,75,50,72,71,50,97,56,54,70,70,56,46,48,51,28,51,49,48,30,49,47,39,49,51,48,58,43,54,50,38,96,76,48,70,56,44,76,61,42,25,54,53,50,51,51,51,36,66,35,17,55,52,73,27,43,43,34,23,31,42,74,74,84,122,118,68,73,58,46,57,50,39,48,52,50,21,49,53,50,49,34,67,76,36,35,78,39,60,74,80,51,61,64,59,38,18,62,66,46,72,48,56,55,64,58,40,48,75,71,73,38,85,46,62,67,53,50,51,50,49,53,50,45,74,68,37,51,65,55,50,52,50,48,60,54,38,46,50,30,77,88,31,82,28,42,64,52,26,41,36,69,58,43,44,50,51,51,58,76,44,26,72,61,51,28,50,51,70,69,23,40,53,56,72,59,55,59,59,54,50,50,53,50,52,50,50,50,61,70,70,44,68,53,43,73,51,70,71,50,96,56,55,70,70,55,46,48,51,28,51,50,48,30,49,49,40,49,52,48,59,42,52,51,37,95,76,49,71,56,46,74,62,41,25,54,54,49,53,51,51,36,68,36,17,53,50,74,27,43,43,33,23,31,43,75,75,85,121

InterPro domains:
  IPR001647 DNA-binding HTH domain, TetR-type [PF00440] (26-56)
  IPR009057 Homedomain-like superfamily [SSF46689] (5-68)
  IPR050624 Nucleoid occlusion factor SlmA/HTH-type transcriptional regulator [PTHR43479] (4-181)

Foldseek 3Di:
DLVVQLVLLLVLVLVVCVVAQEDAEDFLCSSCVSSVHDSVVCCPRNDVTPVVNVVVVLCVLPVVLLVQLLVQQQDPVDPDSLLSCLPTNLQSCLVVLSSLLSQLRGNHCPCSLVVVLVSVLVSVVPHPDDDDDPDPDDPSVVSSVVSVVLCVLSSVQSNDPDHDRSNVVSVVSVVVVVDDPCRVDDDDDDDPPD/DQVVQLVLLLVLVLVVCVVAQEDAEDFLCSSCVSSVHDSVVCCPRNDVTPVVNVVVVLCVLPVVLLVQLLVQQQDPVDPDSLLSCLPTNLQSCLVVLSSLLSQLRGNHPPCSLVVVLVSVLVSVVPHPDDDDDPDPDDPSVVSSVVSVVLCVLSSVQSNDPDHDRSNVVSVVSVVVVVDDPCRVDDDDDDDPPD

Organism: NCBI:txid764290

pLDDT: mean 92.8, std 9.0, range [38.16, 98.81]

Nearest PDB structures (foldseek):
  6o6o-assembly1_B  TM=6.110E-01  e=1.430E-03  Mycobacterium tuberculosis
  3lsp-assembly1_A  TM=5.666E-01  e=6.225E-03  Pseudomonas aeruginosa
  4gck-assembly1_D  TM=4.119E-01  e=9.679E-03  Klebsiella pneumoniae 342
  4nn1-assembly1_A-2  TM=5.448E-01  e=8.373E-02  Mycobacterium tuberculosis H37Rv
  6o6o-assembly1_B  TM=6.111E-01  e=9.185E-04  Mycobacterium tuberculosis

Radius of gyration: 22.4 Å; Cα contacts (8 Å, |Δi|>4): 459; chains: 2; bounding box: 55×58×66 Å

Sequence (388 aa):
MVQGSREAIVNAVFRIARKNPNQREITMAEIAKEAGISRQAIYQKHFSNVEEIFDYIHRSMTDEVFEVFKTSITNPKNHSIYEAVAKDIIPLVYQKRDHAYVFYHTSLDTGIFTFLEEHYIDLLEYATIDITNRGPFSNKSMMRIVINYIFSIVGEWIAEDFPDPPEVFAKKFLDLMESSPKDLIDARPAPDKKMVQGSREAIVNAVFRIARKNPNQREITMAEIAKEAGISRQAIYQKHFSNVEEIFDYIHRSMTDEVFEVFKTSITNPKNHSIYEAVAKDIIPLVYQKRDHAYVFYHTSLDTGIFTFLEEHYIDLLEYATIDITNRGPFSNKSMMRIVINYIFSIVGEWIAEDFPDPPEVFAKKFLDLMESSPKDLIDARPAPDKK